Protein AF-A0A9P1DES4-F1 (afdb_monomer_lite)

InterPro domains:
  IPR001849 Pleckstrin homology domain [PS50003] (518-613)
  IPR004934 Tropomodulin [PTHR10901] (134-382)
  IPR011993 PH-like domain superfamily [G3DSA:2.30.29.30] (517-612)
  IPR032675 Leucine-rich repeat domain superfamily [G3DSA:3.80.10.10] (205-390)

Secondary structure (DSSP, 8-state):
-HHHHHHHHHTTT-TTTHHHHHHHHHHHHHHHHHHHHHHHHHTSS-THHHIIIIISSSHHHHHHHHHHHH----TTTTT-HHHHHHHHHHHHHHHHHHHTTTHHHHHHHHHHHHHHHHHHHHTT-HHHHHHHHHHHHHHTTS-----GGGS-HHHHHHHHHHTTSS-HHHHHHHHT--STTGGGGGHHHHHHHTTT-HHHHHHHHHHHHHTT-TT-SEEE-TT-PPPPTTT-TTTHHHHHHHHHH-SS--EEE-TTS---HHHHHHHHHHHHH--S--EEE-TT----HHHHHHHHHHHTT-SS--EEE-TTS---HHHHHHHHHHHHH-SS--EEE-----HHHHHHHHHHHHHHHHHHHHHHHHHHHHHHHHHHHT--------------------PPPPP-------------------------------GGGTHHHHHHHHHHHHHHHHHHHHHHHHHHHHHHHHHHHHHTTTTSSSS-----------------------------PPPPPPP-EEEEEEEEP--TT-S--EEEEEEEEETTEEEEESSGGGPPPGGGTTSSS-TT-SEEEETTTS-EEEEE-SS-TT-EEEEETTSS--TTTEEE-

Structure (mmCIF, N/CA/C/O backbone):
data_AF-A0A9P1DES4-F1
#
_entry.id   AF-A0A9P1DES4-F1
#
loop_
_atom_site.group_PDB
_atom_site.id
_atom_site.type_symbol
_atom_site.label_atom_id
_atom_site.label_alt_id
_atom_site.label_comp_id
_atom_site.label_asym_id
_atom_site.label_entity_id
_atom_site.label_seq_id
_atom_site.pdbx_PDB_ins_code
_atom_site.Cartn_x
_atom_site.Cartn_y
_atom_site.Cartn_z
_atom_site.occupancy
_atom_site.B_iso_or_equiv
_atom_site.auth_seq_id
_atom_site.auth_comp_id
_atom_site.auth_asym_id
_atom_site.auth_atom_id
_atom_site.pdbx_PDB_model_num
ATOM 1 N N . MET A 1 1 ? 17.178 11.548 3.550 1.00 77.81 1 MET A N 1
ATOM 2 C CA . MET A 1 1 ? 17.054 12.755 2.708 1.00 77.81 1 MET A CA 1
ATOM 3 C C . MET A 1 1 ? 15.635 12.898 2.168 1.00 77.81 1 MET A C 1
ATOM 5 O O . MET A 1 1 ? 14.928 13.733 2.701 1.00 77.81 1 MET A O 1
ATOM 9 N N . GLU A 1 2 ? 15.152 12.057 1.242 1.00 78.62 2 GLU A N 1
ATOM 10 C CA . GLU A 1 2 ? 13.824 12.241 0.598 1.00 78.62 2 GLU A CA 1
ATOM 11 C C . GLU A 1 2 ? 12.630 12.475 1.551 1.00 78.62 2 GLU A C 1
ATOM 13 O O . GLU A 1 2 ? 11.807 13.353 1.312 1.00 78.62 2 GLU A O 1
ATOM 18 N N . SER A 1 3 ? 12.548 11.735 2.663 1.00 73.62 3 SER A N 1
ATOM 19 C CA . SER A 1 3 ? 11.483 11.916 3.667 1.00 73.62 3 SER A CA 1
ATOM 20 C C . SER A 1 3 ? 11.569 13.263 4.408 1.00 73.62 3 SER A C 1
ATOM 22 O O . SER A 1 3 ? 10.544 13.857 4.740 1.00 73.62 3 SER A O 1
ATOM 24 N N . THR A 1 4 ? 12.775 13.794 4.639 1.00 79.62 4 THR A N 1
ATOM 25 C CA . THR A 1 4 ? 12.962 15.106 5.276 1.00 79.62 4 THR A CA 1
ATOM 26 C C . THR A 1 4 ? 12.835 16.262 4.283 1.00 79.62 4 THR A C 1
ATOM 28 O O . THR A 1 4 ? 12.219 17.264 4.632 1.00 79.62 4 THR A O 1
ATOM 31 N N . SER A 1 5 ? 13.257 16.108 3.024 1.00 81.19 5 SER A N 1
ATOM 32 C CA . SER A 1 5 ? 12.959 17.094 1.973 1.00 81.19 5 SER A CA 1
ATOM 33 C C . SER A 1 5 ? 11.460 17.195 1.676 1.00 81.19 5 SER A C 1
ATOM 35 O O . SER A 1 5 ? 10.941 18.296 1.529 1.00 81.19 5 SER A O 1
ATOM 37 N N . ALA A 1 6 ? 10.726 16.075 1.671 1.00 75.44 6 ALA A N 1
ATOM 38 C CA . ALA A 1 6 ? 9.272 16.093 1.500 1.00 75.44 6 ALA A CA 1
ATOM 39 C C . ALA A 1 6 ? 8.555 16.889 2.612 1.00 75.44 6 ALA A C 1
ATOM 41 O O . ALA A 1 6 ? 7.566 17.564 2.334 1.00 75.44 6 ALA A O 1
ATOM 42 N N . LYS A 1 7 ? 9.073 16.882 3.854 1.00 70.25 7 LYS A N 1
ATOM 43 C CA . LYS A 1 7 ? 8.573 17.753 4.936 1.00 70.25 7 LYS A CA 1
ATOM 44 C C . LYS A 1 7 ? 8.855 19.236 4.674 1.00 70.25 7 LYS A C 1
ATOM 46 O O . LYS A 1 7 ? 7.993 20.054 4.975 1.00 70.25 7 LYS A O 1
ATOM 51 N N . VAL A 1 8 ? 10.041 19.588 4.162 1.00 79.94 8 VAL A N 1
ATOM 52 C CA . VAL A 1 8 ? 10.388 20.981 3.812 1.00 79.94 8 VAL A CA 1
ATOM 53 C C . VAL A 1 8 ? 9.395 21.511 2.783 1.00 79.94 8 VAL A C 1
ATOM 55 O O . VAL A 1 8 ? 8.750 22.526 3.023 1.00 79.94 8 VAL A O 1
ATOM 58 N N . GLU A 1 9 ? 9.205 20.770 1.689 1.00 77.12 9 GLU A N 1
ATOM 59 C CA . GLU A 1 9 ? 8.258 21.106 0.621 1.00 77.12 9 GLU A CA 1
ATOM 60 C C . GLU A 1 9 ? 6.820 21.252 1.152 1.00 77.12 9 GLU A C 1
ATOM 62 O O . GLU A 1 9 ? 6.215 22.310 0.980 1.00 77.12 9 GLU A O 1
ATOM 67 N N . LEU A 1 10 ? 6.316 20.252 1.891 1.00 69.75 10 LEU A N 1
ATOM 68 C CA . LEU A 1 10 ? 4.976 20.248 2.500 1.00 69.75 10 LEU A CA 1
ATOM 69 C C . LEU A 1 10 ? 4.718 21.445 3.434 1.00 69.75 10 LEU A C 1
ATOM 71 O O . LEU A 1 10 ? 3.572 21.855 3.618 1.00 69.75 10 LEU A O 1
ATOM 75 N N . TYR A 1 11 ? 5.764 21.996 4.053 1.00 76.62 11 TYR A N 1
ATOM 76 C CA . TYR A 1 11 ? 5.644 23.096 5.006 1.00 76.62 11 TYR A CA 1
ATOM 77 C C . TYR A 1 11 ? 6.114 24.453 4.474 1.00 76.62 11 TYR A C 1
ATOM 79 O O . TYR A 1 11 ? 6.106 25.402 5.256 1.00 76.62 11 TYR A O 1
ATOM 87 N N . LYS A 1 12 ? 6.423 24.612 3.176 1.00 77.56 12 LYS A N 1
ATOM 88 C CA . LYS A 1 12 ? 6.873 25.892 2.578 1.00 77.56 12 LYS A CA 1
ATOM 89 C C . LYS A 1 12 ? 5.989 27.105 2.891 1.00 77.56 12 LYS A C 1
ATOM 91 O O . LYS A 1 12 ? 6.494 28.212 3.043 1.00 77.56 12 LYS A O 1
ATOM 96 N N . THR A 1 13 ? 4.679 26.914 3.037 1.00 69.38 13 THR A N 1
ATOM 97 C CA . THR A 1 13 ? 3.720 27.978 3.396 1.00 69.38 13 THR A CA 1
ATOM 98 C C . THR A 1 13 ? 3.600 28.219 4.911 1.00 69.38 13 THR A C 1
ATOM 100 O O . THR A 1 13 ? 3.024 29.217 5.347 1.00 69.38 13 THR A O 1
ATOM 103 N N . SER A 1 14 ? 4.144 27.329 5.748 1.00 63.41 14 SER A N 1
ATOM 104 C CA . SER A 1 14 ? 3.943 27.307 7.198 1.00 63.41 14 SER A CA 1
ATOM 105 C C . SER A 1 14 ? 5.116 27.922 7.963 1.00 63.41 14 SER A C 1
ATOM 107 O O . SER A 1 14 ? 6.065 27.236 8.343 1.00 63.41 14 SER A O 1
ATOM 109 N N . LYS A 1 15 ? 4.989 29.210 8.307 1.00 73.38 15 LYS A N 1
ATOM 110 C CA . LYS A 1 15 ? 5.990 29.992 9.069 1.00 73.38 15 LYS A CA 1
ATOM 111 C C . LYS A 1 15 ? 6.432 29.379 10.412 1.00 73.38 15 LYS A C 1
ATOM 113 O O . LYS A 1 15 ? 7.456 29.787 10.944 1.00 73.38 15 LYS A O 1
ATOM 118 N N . VAL A 1 16 ? 5.673 28.426 10.965 1.00 70.31 16 VAL A N 1
ATOM 119 C CA . VAL A 1 16 ? 5.983 27.737 12.234 1.00 70.31 16 VAL A CA 1
ATOM 120 C C . VAL A 1 16 ? 6.600 26.350 12.011 1.00 70.31 16 VAL A C 1
ATOM 122 O O . VAL A 1 16 ? 7.455 25.936 12.787 1.00 70.31 16 VAL A O 1
ATOM 125 N N . LYS A 1 17 ? 6.189 25.617 10.964 1.00 64.94 17 LYS A N 1
ATOM 126 C CA . LYS A 1 17 ? 6.656 24.239 10.717 1.00 64.94 17 LYS A CA 1
ATOM 127 C C . LYS A 1 17 ? 7.862 24.163 9.779 1.00 64.94 17 LYS A C 1
ATOM 129 O O . LYS A 1 17 ? 8.667 23.246 9.931 1.00 64.94 17 LYS A O 1
ATOM 134 N N . LEU A 1 18 ? 8.017 25.126 8.865 1.00 80.25 18 LEU A N 1
ATOM 135 C CA . LEU A 1 18 ? 9.136 25.168 7.922 1.00 80.25 18 LEU A CA 1
ATOM 136 C C . LEU A 1 18 ? 10.510 25.167 8.618 1.00 80.25 18 LEU A C 1
ATOM 138 O O . LEU A 1 18 ? 11.308 24.302 8.271 1.00 80.25 18 LEU A O 1
ATOM 142 N N . PRO A 1 19 ? 10.795 26.007 9.640 1.00 86.19 19 PRO A N 1
ATOM 143 C CA . PRO A 1 19 ? 12.132 26.048 10.240 1.00 86.19 19 PRO A CA 1
ATOM 144 C C . PRO A 1 19 ? 12.541 24.713 10.877 1.00 86.19 19 PRO A C 1
ATOM 146 O O . PRO A 1 19 ? 13.692 24.303 10.774 1.00 86.19 19 PRO A O 1
ATOM 149 N N . MET A 1 20 ? 11.588 23.999 11.486 1.00 79.94 20 MET A N 1
ATOM 150 C CA . MET A 1 20 ? 11.832 22.679 12.075 1.00 79.94 20 MET A CA 1
ATOM 151 C C . MET A 1 20 ? 12.101 21.616 10.998 1.00 79.94 20 MET A C 1
ATOM 153 O O . MET A 1 20 ? 12.991 20.787 11.158 1.00 79.94 20 MET A O 1
ATOM 157 N N . ALA A 1 21 ? 11.359 21.651 9.887 1.00 74.44 21 ALA A N 1
ATOM 158 C CA . ALA A 1 21 ? 11.554 20.729 8.770 1.00 74.44 21 ALA A CA 1
ATOM 159 C C . ALA A 1 21 ? 12.869 20.982 8.015 1.00 74.44 21 ALA A C 1
ATOM 161 O O . ALA A 1 21 ? 13.532 20.029 7.607 1.00 74.44 21 ALA A O 1
ATOM 162 N N . GLU A 1 22 ? 13.270 22.247 7.868 1.00 91.38 22 GLU A N 1
ATOM 163 C CA . GLU A 1 22 ? 14.563 22.622 7.292 1.00 91.38 22 GLU A CA 1
ATOM 164 C C . GLU A 1 22 ? 15.720 22.176 8.192 1.00 91.38 22 GLU A C 1
ATOM 166 O O . GLU A 1 22 ? 16.681 21.610 7.683 1.00 91.38 22 GLU A O 1
ATOM 171 N N . LEU A 1 23 ? 15.610 22.315 9.519 1.00 90.62 23 LEU A N 1
ATOM 172 C CA . LEU A 1 23 ? 16.608 21.788 10.460 1.00 90.62 23 LEU A CA 1
ATOM 173 C C . LEU A 1 23 ? 16.706 20.250 10.429 1.00 90.62 23 LEU A C 1
ATOM 175 O O . LEU A 1 23 ? 17.817 19.721 10.377 1.00 90.62 23 LEU A O 1
ATOM 179 N N . ASP A 1 24 ? 15.572 19.537 10.394 1.00 84.88 24 ASP A N 1
ATOM 180 C CA . ASP A 1 24 ? 15.506 18.078 10.181 1.00 84.88 24 ASP A CA 1
ATOM 181 C C . ASP A 1 24 ? 16.240 17.675 8.882 1.00 84.88 24 ASP A C 1
ATOM 183 O O . ASP A 1 24 ? 17.034 16.729 8.859 1.00 84.88 24 ASP A O 1
ATOM 187 N N . TYR A 1 25 ? 15.986 18.395 7.784 1.00 91.44 25 TYR A N 1
ATOM 188 C CA . TYR A 1 25 ? 16.598 18.136 6.480 1.00 91.44 25 TYR A CA 1
ATOM 189 C C . TYR A 1 25 ? 18.098 18.441 6.462 1.00 91.44 25 TYR A C 1
ATOM 191 O O . TYR A 1 25 ? 18.877 17.580 6.059 1.00 91.44 25 TYR A O 1
ATOM 199 N N . LEU A 1 26 ? 18.516 19.605 6.961 1.00 94.38 26 LEU A N 1
ATOM 200 C CA . LEU A 1 26 ? 19.917 20.025 7.032 1.00 94.38 26 LEU A CA 1
ATOM 201 C C . LEU A 1 26 ? 20.754 19.091 7.913 1.00 94.38 26 LEU A C 1
ATOM 203 O O . LEU A 1 26 ? 21.877 18.757 7.543 1.00 94.38 26 LEU A O 1
ATOM 207 N N . LYS A 1 27 ? 20.193 18.581 9.018 1.00 92.88 27 LYS A N 1
ATOM 208 C CA . LYS A 1 27 ? 20.823 17.498 9.785 1.00 92.88 27 LYS A CA 1
ATOM 209 C C . LYS A 1 27 ? 20.939 16.211 8.959 1.00 92.88 27 LYS A C 1
ATOM 211 O O . LYS A 1 27 ? 21.972 15.557 8.983 1.00 92.88 27 LYS A O 1
ATOM 216 N N . THR A 1 28 ? 19.923 15.873 8.165 1.00 89.69 28 THR A N 1
ATOM 217 C CA . THR A 1 28 ? 19.998 14.699 7.278 1.00 89.69 28 THR A CA 1
ATOM 218 C C . THR A 1 28 ? 21.065 14.855 6.178 1.00 89.69 28 THR A C 1
ATOM 220 O O . THR A 1 28 ? 21.619 13.853 5.729 1.00 89.69 28 THR A O 1
ATOM 223 N N . LEU A 1 29 ? 21.353 16.084 5.725 1.00 93.06 29 LEU A N 1
ATOM 224 C CA . LEU A 1 29 ? 22.476 16.369 4.819 1.00 93.06 29 LEU A CA 1
ATOM 225 C C . LEU A 1 29 ? 23.827 16.216 5.518 1.00 93.06 29 LEU A C 1
ATOM 227 O O . LEU A 1 29 ? 24.784 15.762 4.900 1.00 93.06 29 LEU A O 1
ATOM 231 N N . GLU A 1 30 ? 23.891 16.576 6.797 1.00 94.00 30 GLU A N 1
ATOM 232 C CA . GLU A 1 30 ? 25.068 16.434 7.649 1.00 94.00 30 GLU A CA 1
ATOM 233 C C . GLU A 1 30 ? 25.431 14.958 7.868 1.00 94.00 30 GLU A C 1
ATOM 235 O O . GLU A 1 30 ? 26.541 14.547 7.532 1.00 94.00 30 GLU A O 1
ATOM 240 N N . ASP A 1 31 ? 24.456 14.138 8.275 1.00 92.25 31 ASP A N 1
ATOM 241 C CA . ASP A 1 31 ? 24.609 12.682 8.407 1.00 92.25 31 ASP A CA 1
ATOM 242 C C . ASP A 1 31 ? 25.075 12.036 7.076 1.00 92.25 31 ASP A C 1
ATOM 244 O O . ASP A 1 31 ? 25.918 11.134 7.059 1.00 92.25 31 ASP A O 1
ATOM 248 N N . ALA A 1 32 ? 24.553 12.513 5.936 1.00 91.75 32 ALA A N 1
ATOM 249 C CA . ALA A 1 32 ? 24.926 12.029 4.604 1.00 91.75 32 ALA A CA 1
ATOM 250 C C . ALA A 1 32 ? 26.331 12.483 4.170 1.00 91.75 32 ALA A C 1
ATOM 252 O O . ALA A 1 32 ? 27.099 11.668 3.651 1.00 91.75 32 ALA A O 1
ATOM 253 N N . ARG A 1 33 ? 26.688 13.754 4.405 1.00 94.75 33 ARG A N 1
ATOM 254 C CA . ARG A 1 33 ? 28.032 14.312 4.172 1.00 94.75 33 ARG A CA 1
ATOM 255 C C . ARG A 1 33 ? 29.069 13.500 4.934 1.00 94.75 33 ARG A C 1
ATOM 257 O O . ARG A 1 33 ? 30.070 13.094 4.346 1.00 94.75 33 ARG A O 1
ATOM 264 N N . ASP A 1 34 ? 28.826 13.245 6.214 1.00 93.06 34 ASP A N 1
ATOM 265 C CA . ASP A 1 34 ? 29.792 12.581 7.086 1.00 93.06 34 ASP A CA 1
ATOM 266 C C . ASP A 1 34 ? 29.949 11.104 6.722 1.00 93.06 34 ASP A C 1
ATOM 268 O O . ASP A 1 34 ? 31.074 10.607 6.691 1.00 93.06 34 ASP A O 1
ATOM 272 N N . PHE A 1 35 ? 28.872 10.424 6.310 1.00 91.31 35 PHE A N 1
ATOM 273 C CA . PHE A 1 35 ? 28.976 9.090 5.714 1.00 91.31 35 PHE A CA 1
ATOM 274 C C . PHE A 1 35 ? 29.807 9.092 4.419 1.00 91.31 35 PHE A C 1
ATOM 276 O O . PHE A 1 35 ? 30.733 8.292 4.287 1.00 91.31 35 PHE A O 1
ATOM 283 N N . MET A 1 36 ? 29.529 10.002 3.478 1.00 92.19 36 MET A N 1
ATOM 284 C CA . MET A 1 36 ? 30.273 10.106 2.212 1.00 92.19 36 MET A CA 1
ATOM 285 C C . MET A 1 36 ? 31.755 10.439 2.440 1.00 92.19 36 MET A C 1
ATOM 287 O O . MET A 1 36 ? 32.631 9.818 1.841 1.00 92.19 36 MET A O 1
ATOM 291 N N . THR A 1 37 ? 32.046 11.351 3.368 1.00 90.69 37 THR A N 1
ATOM 292 C CA . THR A 1 37 ? 33.409 11.776 3.722 1.00 90.69 37 THR A CA 1
ATOM 293 C C . THR A 1 37 ? 34.169 10.667 4.446 1.00 90.69 37 THR A C 1
ATOM 295 O O . THR A 1 37 ? 35.328 10.397 4.126 1.00 90.69 37 THR A O 1
ATOM 298 N N . MET A 1 38 ? 33.513 9.958 5.371 1.00 89.12 38 MET A N 1
ATOM 299 C CA . MET A 1 38 ? 34.060 8.765 6.016 1.00 89.12 38 MET A CA 1
ATOM 300 C C . MET A 1 38 ? 34.377 7.673 4.987 1.00 89.12 38 MET A C 1
ATOM 302 O O . MET A 1 38 ? 35.417 7.028 5.100 1.00 89.12 38 MET A O 1
ATOM 306 N N . MET A 1 39 ? 33.514 7.463 3.987 1.00 84.38 39 MET A N 1
ATOM 307 C CA . MET A 1 39 ? 33.796 6.511 2.912 1.00 84.38 39 MET A CA 1
ATOM 308 C C . MET A 1 39 ? 35.034 6.943 2.121 1.00 84.38 39 MET A C 1
ATOM 310 O O . MET A 1 39 ? 36.015 6.210 2.128 1.00 84.38 39 MET A O 1
ATOM 314 N N . VAL A 1 40 ? 35.048 8.151 1.543 1.00 83.50 40 VAL A N 1
ATOM 315 C CA . VAL A 1 40 ? 36.184 8.677 0.755 1.00 83.50 40 VAL A CA 1
ATOM 316 C C . VAL A 1 40 ? 37.515 8.596 1.517 1.00 83.50 40 VAL A C 1
ATOM 318 O O . VAL A 1 40 ? 38.531 8.212 0.938 1.00 83.50 40 VAL A O 1
ATOM 321 N N . THR A 1 41 ? 37.520 8.918 2.814 1.00 81.81 41 THR A N 1
ATOM 322 C CA . THR A 1 41 ? 38.734 8.879 3.650 1.00 81.81 41 THR A CA 1
ATOM 323 C C . THR A 1 41 ? 39.185 7.463 4.016 1.00 81.81 41 THR A C 1
ATOM 325 O O . THR A 1 41 ? 40.389 7.221 4.051 1.00 81.81 41 THR A O 1
ATOM 328 N N . LYS A 1 42 ? 38.264 6.514 4.243 1.00 77.81 42 LYS A N 1
ATOM 329 C CA . LYS A 1 42 ? 38.594 5.103 4.539 1.00 77.81 42 LYS A CA 1
ATOM 330 C C . LYS A 1 42 ? 38.884 4.256 3.296 1.00 77.81 42 LYS A C 1
ATOM 332 O O . LYS A 1 42 ? 39.530 3.223 3.416 1.00 77.81 42 LYS A O 1
ATOM 337 N N . THR A 1 43 ? 38.422 4.668 2.115 1.00 66.88 43 THR A N 1
ATOM 338 C CA . THR A 1 43 ? 38.614 3.946 0.841 1.00 66.88 43 THR A CA 1
ATOM 339 C C . THR A 1 43 ? 39.633 4.614 -0.082 1.00 66.88 43 THR A C 1
ATOM 341 O O . THR A 1 43 ? 39.639 4.352 -1.285 1.00 66.88 43 THR A O 1
ATOM 344 N N . SER A 1 44 ? 40.486 5.485 0.458 1.00 62.97 44 SER A N 1
ATOM 345 C CA . SER A 1 44 ? 41.573 6.159 -0.265 1.00 62.97 44 SER A CA 1
ATOM 346 C C . SER A 1 44 ? 42.516 5.163 -0.956 1.00 62.97 44 SER A C 1
ATOM 348 O O . SER A 1 44 ? 42.874 5.356 -2.118 1.00 62.97 44 SER A O 1
ATOM 350 N N . GLU A 1 45 ? 42.843 4.067 -0.267 1.00 59.56 45 GLU A N 1
ATOM 351 C CA . GLU A 1 45 ? 43.686 2.966 -0.755 1.00 59.56 45 GLU A CA 1
ATOM 352 C C . GLU A 1 45 ? 42.896 1.891 -1.524 1.00 59.56 45 GLU A C 1
ATOM 354 O O . GLU A 1 45 ? 43.446 1.224 -2.398 1.00 59.56 45 GLU A O 1
ATOM 359 N N . ASN A 1 46 ? 41.594 1.732 -1.249 1.00 67.06 46 ASN A N 1
ATOM 360 C CA . ASN A 1 46 ? 40.746 0.709 -1.868 1.00 67.06 46 ASN A CA 1
ATOM 361 C C . ASN A 1 46 ? 39.422 1.287 -2.392 1.00 67.06 46 ASN A C 1
ATOM 363 O O . ASN A 1 46 ? 38.359 1.135 -1.784 1.00 67.06 46 ASN A O 1
ATOM 367 N N . ARG A 1 47 ? 39.486 1.910 -3.575 1.00 70.50 47 ARG A N 1
ATOM 368 C CA . ARG A 1 47 ? 38.336 2.538 -4.252 1.00 70.50 47 ARG A CA 1
ATOM 369 C C . ARG A 1 47 ? 37.189 1.565 -4.583 1.00 70.50 47 ARG A C 1
ATOM 371 O O . ARG A 1 47 ? 36.078 2.027 -4.838 1.00 70.50 47 ARG A O 1
ATOM 378 N N . GLN A 1 48 ? 37.411 0.245 -4.552 1.00 71.88 48 GLN A N 1
ATOM 379 C CA . GLN A 1 48 ? 36.380 -0.745 -4.889 1.00 71.88 48 GLN A CA 1
ATOM 380 C C . GLN A 1 48 ? 35.163 -0.647 -3.960 1.00 71.88 48 GLN A C 1
ATOM 382 O O . GLN A 1 48 ? 34.040 -0.616 -4.448 1.00 71.88 48 GLN A O 1
ATOM 387 N N . GLN A 1 49 ? 35.363 -0.474 -2.649 1.00 75.62 49 GLN A N 1
ATOM 388 C CA . GLN A 1 49 ? 34.250 -0.342 -1.694 1.00 75.62 49 GLN A CA 1
ATOM 389 C C . GLN A 1 49 ? 33.363 0.885 -1.976 1.00 75.62 49 GLN A C 1
ATOM 391 O O . GLN A 1 49 ? 32.159 0.869 -1.720 1.00 75.62 49 GLN A O 1
ATOM 396 N N . LEU A 1 50 ? 33.942 1.953 -2.534 1.00 78.12 50 LEU A N 1
ATOM 397 C CA . LEU A 1 50 ? 33.210 3.155 -2.930 1.00 78.12 50 LEU A CA 1
ATOM 398 C C . LEU A 1 50 ? 32.386 2.898 -4.206 1.00 78.12 50 LEU A C 1
ATOM 400 O O . LEU A 1 50 ? 31.238 3.335 -4.288 1.00 78.12 50 LEU A O 1
ATOM 404 N N . ALA A 1 51 ? 32.901 2.099 -5.147 1.00 74.00 51 ALA A N 1
ATOM 405 C CA . ALA A 1 51 ? 32.138 1.611 -6.298 1.00 74.00 51 ALA A CA 1
ATOM 406 C C . ALA A 1 51 ? 31.052 0.578 -5.919 1.00 74.00 51 ALA A C 1
ATOM 408 O O . ALA A 1 51 ? 29.955 0.621 -6.476 1.00 74.00 51 ALA A O 1
ATOM 409 N N . ASP A 1 52 ? 31.290 -0.283 -4.928 1.00 78.31 52 ASP A N 1
ATOM 410 C CA . ASP A 1 52 ? 30.298 -1.247 -4.427 1.00 78.31 52 ASP A CA 1
ATOM 411 C C . ASP A 1 52 ? 29.110 -0.542 -3.740 1.00 78.31 52 ASP A C 1
ATOM 413 O O . ASP A 1 52 ? 27.964 -0.996 -3.820 1.00 78.31 52 ASP A O 1
ATOM 417 N N . ILE A 1 53 ? 29.360 0.596 -3.076 1.00 78.81 53 ILE A N 1
ATOM 418 C CA . ILE A 1 53 ? 28.320 1.379 -2.392 1.00 78.81 53 ILE A CA 1
ATOM 419 C C . ILE A 1 53 ? 27.650 2.407 -3.316 1.00 78.81 53 ILE A C 1
ATOM 421 O O . ILE A 1 53 ? 26.429 2.556 -3.226 1.00 78.81 53 ILE A O 1
ATOM 425 N N . PHE A 1 54 ? 28.385 3.093 -4.197 1.00 82.19 54 PHE A N 1
ATOM 426 C CA . PHE A 1 54 ? 27.857 4.200 -5.014 1.00 82.19 54 PHE A CA 1
ATOM 427 C C . PHE A 1 54 ? 27.952 3.999 -6.534 1.00 82.19 54 PHE A C 1
ATOM 429 O O . PHE A 1 54 ? 27.258 4.701 -7.263 1.00 82.19 54 PHE A O 1
ATOM 436 N N . GLY A 1 55 ? 28.784 3.080 -7.026 1.00 66.94 55 GLY A N 1
ATOM 437 C CA . GLY A 1 55 ? 29.132 2.962 -8.448 1.00 66.94 55 GLY A CA 1
ATOM 438 C C . GLY A 1 55 ? 28.324 1.954 -9.269 1.00 66.94 55 GLY A C 1
ATOM 439 O O . GLY A 1 55 ? 28.137 2.184 -10.458 1.00 66.94 55 GLY A O 1
ATOM 440 N N . GLY A 1 56 ? 27.821 0.870 -8.667 1.00 76.44 56 GLY A N 1
ATOM 441 C CA . GLY A 1 56 ? 27.255 -0.277 -9.405 1.00 76.44 56 GLY A CA 1
ATOM 442 C C . GLY A 1 56 ? 26.172 0.054 -10.449 1.00 76.44 56 GLY A C 1
ATOM 443 O O . GLY A 1 56 ? 26.209 -0.468 -11.561 1.00 76.44 56 GLY A O 1
ATOM 444 N N . ASP A 1 57 ? 25.235 0.942 -10.111 1.00 77.50 57 ASP A N 1
ATOM 445 C CA . ASP A 1 57 ? 24.230 1.513 -11.024 1.00 77.50 57 ASP A CA 1
ATOM 446 C C . ASP A 1 57 ? 24.216 3.055 -11.003 1.00 77.50 57 ASP A C 1
ATOM 448 O O . ASP A 1 57 ? 23.309 3.675 -11.557 1.00 77.50 57 ASP A O 1
ATOM 452 N N . CYS A 1 58 ? 25.182 3.665 -10.303 1.00 85.88 58 CYS A N 1
ATOM 453 C CA . CYS A 1 58 ? 25.269 5.085 -9.938 1.00 85.88 58 CYS A CA 1
ATOM 454 C C . CYS A 1 58 ? 24.003 5.728 -9.326 1.00 85.88 58 CYS A C 1
ATOM 456 O O . CYS A 1 58 ? 23.987 6.931 -9.058 1.00 85.88 58 CYS A O 1
ATOM 458 N N . SER A 1 59 ? 22.945 4.962 -9.052 1.00 85.38 59 SER A N 1
ATOM 459 C CA . SER A 1 59 ? 21.614 5.507 -8.774 1.00 85.38 59 SER A CA 1
ATOM 460 C C . SER A 1 59 ? 21.520 6.083 -7.364 1.00 85.38 59 SER A C 1
ATOM 462 O O . SER A 1 59 ? 20.842 7.079 -7.145 1.00 85.38 59 SER A O 1
ATOM 464 N N . ARG A 1 60 ? 22.282 5.549 -6.399 1.00 87.38 60 ARG A N 1
ATOM 465 C CA . ARG A 1 60 ? 22.355 6.107 -5.034 1.00 87.38 60 ARG A CA 1
ATOM 466 C C . ARG A 1 60 ? 22.942 7.519 -4.994 1.00 87.38 60 ARG A C 1
ATOM 468 O O . ARG A 1 60 ? 22.350 8.387 -4.359 1.00 87.38 60 ARG A O 1
ATOM 475 N N . ILE A 1 61 ? 24.076 7.753 -5.660 1.00 92.12 61 ILE A N 1
ATOM 476 C CA . ILE A 1 61 ? 24.710 9.081 -5.685 1.00 92.12 61 ILE A CA 1
ATOM 477 C C . ILE A 1 61 ? 23.878 10.064 -6.520 1.00 92.12 61 ILE A C 1
ATOM 479 O O . ILE A 1 61 ? 23.579 11.157 -6.048 1.00 92.12 61 ILE A O 1
ATOM 483 N N . ALA A 1 62 ? 23.367 9.627 -7.676 1.00 90.19 62 ALA A N 1
ATOM 484 C CA . ALA A 1 62 ? 22.445 10.404 -8.502 1.00 90.19 62 ALA A CA 1
ATOM 485 C C . ALA A 1 62 ? 21.177 10.843 -7.741 1.00 90.19 62 ALA A C 1
ATOM 487 O O . ALA A 1 62 ? 20.735 11.984 -7.877 1.00 90.19 62 ALA A O 1
ATOM 488 N N . ARG A 1 63 ? 20.613 9.971 -6.897 1.00 88.75 63 ARG A N 1
ATOM 489 C CA . ARG A 1 63 ? 19.440 10.252 -6.052 1.00 88.75 63 ARG A CA 1
ATOM 490 C C . ARG A 1 63 ? 19.745 11.243 -4.928 1.00 88.75 63 ARG A C 1
ATOM 492 O O . ARG A 1 63 ? 18.948 12.143 -4.684 1.00 88.75 63 ARG A O 1
ATOM 499 N N . ILE A 1 64 ? 20.907 11.123 -4.278 1.00 91.25 64 ILE A N 1
ATOM 500 C CA . ILE A 1 64 ? 21.394 12.100 -3.285 1.00 91.25 64 ILE A CA 1
ATOM 501 C C . ILE A 1 64 ? 21.569 13.477 -3.943 1.00 91.25 64 ILE A C 1
ATOM 503 O O . ILE A 1 64 ? 21.024 14.461 -3.443 1.00 91.25 64 ILE A O 1
ATOM 507 N N . ARG A 1 65 ? 22.250 13.531 -5.096 1.00 92.69 65 ARG A N 1
ATOM 508 C CA . ARG A 1 65 ? 22.484 14.760 -5.865 1.00 92.69 65 ARG A CA 1
ATOM 509 C C . ARG A 1 65 ? 21.179 15.412 -6.326 1.00 92.69 65 ARG A C 1
ATOM 511 O O . ARG A 1 65 ? 20.983 16.601 -6.113 1.00 92.69 65 ARG A O 1
ATOM 518 N N . THR A 1 66 ? 20.243 14.621 -6.852 1.00 90.38 66 THR A N 1
ATOM 519 C CA . THR A 1 66 ? 18.919 15.107 -7.275 1.00 90.38 66 THR A CA 1
ATOM 520 C C . THR A 1 66 ? 18.145 15.749 -6.118 1.00 90.38 66 THR A C 1
ATOM 522 O O . THR A 1 66 ? 17.512 16.782 -6.310 1.00 90.38 66 THR A O 1
ATOM 525 N N . VAL A 1 67 ? 18.218 15.190 -4.904 1.00 89.50 67 VAL A N 1
ATOM 526 C CA . VAL A 1 67 ? 17.574 15.793 -3.723 1.00 89.50 67 VAL A CA 1
ATOM 527 C C . VAL A 1 67 ? 18.285 17.077 -3.273 1.00 89.50 67 VAL A C 1
ATOM 529 O O . VAL A 1 67 ? 17.611 18.005 -2.839 1.00 89.50 67 VAL A O 1
ATOM 532 N N . LEU A 1 68 ? 19.614 17.169 -3.396 1.00 91.12 68 LEU A N 1
ATOM 533 C CA . LEU A 1 68 ? 20.351 18.410 -3.119 1.00 91.12 68 LEU A CA 1
ATOM 534 C C . LEU A 1 68 ? 19.990 19.532 -4.104 1.00 91.12 68 LEU A C 1
ATOM 536 O O . LEU A 1 68 ? 19.726 20.649 -3.666 1.00 91.12 68 LEU A O 1
ATOM 540 N N . ASP A 1 69 ? 19.946 19.236 -5.406 1.00 89.44 69 ASP A N 1
ATOM 541 C CA . ASP A 1 69 ? 19.734 20.243 -6.457 1.00 89.44 69 ASP A CA 1
ATOM 542 C C . ASP A 1 69 ? 18.269 20.739 -6.551 1.00 89.44 69 ASP A C 1
ATOM 544 O O . ASP A 1 69 ? 18.029 21.853 -7.012 1.00 89.44 69 ASP A O 1
ATOM 548 N N . GLU A 1 70 ? 17.276 19.935 -6.142 1.00 87.06 70 GLU A N 1
ATOM 549 C CA . GLU A 1 70 ? 15.839 20.244 -6.311 1.00 87.06 70 GLU A CA 1
ATOM 550 C C . GLU A 1 70 ? 15.150 20.839 -5.061 1.00 87.06 70 GLU A C 1
ATOM 552 O O . GLU A 1 70 ? 14.006 21.300 -5.149 1.00 87.06 70 GLU A O 1
ATOM 557 N N . VAL A 1 71 ? 15.793 20.821 -3.886 1.00 87.19 71 VAL A N 1
ATOM 558 C CA . VAL A 1 71 ? 15.180 21.274 -2.620 1.00 87.19 71 VAL A CA 1
ATOM 559 C C . VAL A 1 71 ? 15.491 22.741 -2.345 1.00 87.19 71 VAL A C 1
ATOM 561 O O . VAL A 1 71 ? 16.613 23.117 -2.016 1.00 87.19 71 VAL A O 1
ATOM 564 N N . VAL A 1 72 ? 14.453 23.575 -2.415 1.00 88.44 72 VAL A N 1
ATOM 565 C CA . VAL A 1 72 ? 14.559 25.024 -2.188 1.00 88.44 72 VAL A CA 1
ATOM 566 C C . VAL A 1 72 ? 14.244 25.359 -0.730 1.00 88.44 72 VAL A C 1
ATOM 568 O O . VAL A 1 72 ? 13.090 25.263 -0.307 1.00 88.44 72 VAL A O 1
ATOM 571 N N . LEU A 1 73 ? 15.275 25.776 0.010 1.00 89.62 73 LEU A N 1
ATOM 572 C CA . LEU A 1 73 ? 15.189 26.272 1.389 1.00 89.62 73 LEU A CA 1
ATOM 573 C C . LEU A 1 73 ? 14.790 27.756 1.444 1.00 89.62 73 LEU A C 1
ATOM 575 O O . LEU A 1 73 ? 15.008 28.511 0.496 1.00 89.62 73 LEU A O 1
ATOM 579 N N . SER A 1 74 ? 14.254 28.176 2.588 1.00 89.25 74 SER A N 1
ATOM 580 C CA . SER A 1 74 ? 13.929 29.566 2.917 1.00 89.25 74 SER A CA 1
ATOM 581 C C . SER A 1 74 ? 15.148 30.499 2.887 1.00 89.25 74 SER A C 1
ATOM 583 O O . SER A 1 74 ? 16.288 30.065 3.050 1.00 89.25 74 SER A O 1
ATOM 585 N N . GLU A 1 75 ? 14.909 31.811 2.765 1.00 85.81 75 GLU A N 1
ATOM 586 C CA . GLU A 1 75 ? 15.952 32.858 2.777 1.00 85.81 75 GLU A CA 1
ATOM 587 C C . GLU A 1 75 ? 16.874 32.801 4.011 1.00 85.81 75 GLU A C 1
ATOM 589 O O . GLU A 1 75 ? 18.023 33.233 3.951 1.00 85.81 75 GLU A O 1
ATOM 594 N N . MET A 1 76 ? 16.389 32.246 5.128 1.00 83.06 76 MET A N 1
ATOM 595 C CA . MET A 1 76 ? 17.161 32.069 6.361 1.00 83.06 76 MET A CA 1
ATOM 596 C C . MET A 1 76 ? 18.205 30.945 6.252 1.00 83.06 76 MET A C 1
ATOM 598 O O . MET A 1 76 ? 19.254 31.024 6.885 1.00 83.06 76 MET A O 1
ATOM 602 N N . ASN A 1 77 ? 17.922 29.907 5.458 1.00 86.81 77 ASN A N 1
ATOM 603 C CA . ASN A 1 77 ? 18.681 28.653 5.414 1.00 86.81 77 ASN A CA 1
ATOM 604 C C . ASN A 1 77 ? 19.299 28.345 4.034 1.00 86.81 77 ASN A C 1
ATOM 606 O O . ASN A 1 77 ? 20.124 27.440 3.920 1.00 86.81 77 ASN A O 1
ATOM 610 N N . CYS A 1 78 ? 18.978 29.108 2.984 1.00 84.81 78 CYS A N 1
ATOM 611 C CA . CYS A 1 78 ? 19.470 28.891 1.616 1.00 84.81 78 CYS A CA 1
ATOM 612 C C . CYS A 1 78 ? 20.993 29.079 1.432 1.00 84.81 78 CYS A C 1
ATOM 614 O O . CYS A 1 78 ? 21.513 28.840 0.343 1.00 84.81 78 CYS A O 1
ATOM 616 N N . GLN A 1 79 ? 21.718 29.516 2.470 1.00 86.94 79 GLN A N 1
ATOM 617 C CA . GLN A 1 79 ? 23.183 29.622 2.485 1.00 86.94 79 GLN A CA 1
ATOM 618 C C . GLN A 1 79 ? 23.856 28.729 3.548 1.00 86.94 79 GLN A C 1
ATOM 620 O O . GLN A 1 79 ? 25.040 28.917 3.830 1.00 86.94 79 GLN A O 1
ATOM 625 N N . ASP A 1 80 ? 23.139 27.762 4.138 1.00 93.38 80 ASP A N 1
ATOM 626 C CA . ASP A 1 80 ? 23.705 26.845 5.138 1.00 93.38 80 ASP A CA 1
ATOM 627 C C . ASP A 1 80 ? 24.873 26.021 4.554 1.00 93.38 80 ASP A C 1
ATOM 629 O O . ASP A 1 80 ? 24.779 25.403 3.487 1.00 93.38 80 ASP A O 1
ATOM 633 N N . GLN A 1 81 ? 25.997 26.002 5.276 1.00 92.62 81 GLN A N 1
ATOM 634 C CA . GLN A 1 81 ? 27.242 25.356 4.849 1.00 92.62 81 GLN A CA 1
ATOM 635 C C . GLN A 1 81 ? 27.110 23.834 4.677 1.00 92.62 81 GLN A C 1
ATOM 637 O O . GLN A 1 81 ? 27.904 23.224 3.960 1.00 92.62 81 GLN A O 1
ATOM 642 N N . ARG A 1 82 ? 26.107 23.197 5.292 1.00 94.19 82 ARG A N 1
ATOM 643 C CA . ARG A 1 82 ? 25.847 21.756 5.160 1.00 94.19 82 ARG A CA 1
ATOM 644 C C . ARG A 1 82 ? 25.326 21.391 3.779 1.00 94.19 82 ARG A C 1
ATOM 646 O O . ARG A 1 82 ? 25.656 20.317 3.294 1.00 94.19 82 ARG A O 1
ATOM 653 N N . VAL A 1 83 ? 24.613 22.296 3.101 1.00 91.44 83 VAL A N 1
ATOM 654 C CA . VAL A 1 83 ? 24.228 22.099 1.693 1.00 91.44 83 VAL A CA 1
ATOM 655 C C . VAL A 1 83 ? 25.480 22.061 0.814 1.00 91.44 83 VAL A C 1
ATOM 657 O O . VAL A 1 83 ? 25.676 21.108 0.060 1.00 91.44 83 VAL A O 1
ATOM 660 N N . ARG A 1 84 ? 26.370 23.052 0.964 1.00 92.50 84 ARG A N 1
ATOM 661 C CA . ARG A 1 84 ? 27.617 23.165 0.184 1.00 92.50 84 ARG A CA 1
ATOM 662 C C . ARG A 1 84 ? 28.551 21.983 0.424 1.00 92.50 84 ARG A C 1
ATOM 664 O O . ARG A 1 84 ? 28.887 21.277 -0.516 1.00 92.50 84 ARG A O 1
ATOM 671 N N . THR A 1 85 ? 28.868 21.692 1.682 1.00 93.62 85 THR A N 1
ATOM 672 C CA . THR A 1 85 ? 29.789 20.599 2.036 1.00 93.62 85 THR A CA 1
ATOM 673 C C . THR A 1 85 ? 29.234 19.205 1.710 1.00 93.62 85 THR A C 1
ATOM 675 O O . THR A 1 85 ? 30.002 18.307 1.374 1.00 93.62 85 THR A O 1
ATOM 678 N N . CYS A 1 86 ? 27.909 19.000 1.725 1.00 94.44 86 CYS A N 1
ATOM 679 C CA . CYS A 1 86 ? 27.295 17.764 1.219 1.00 94.44 86 CYS A CA 1
ATOM 680 C C . CYS A 1 86 ? 27.383 17.666 -0.320 1.00 94.44 86 CYS A C 1
ATOM 682 O O . CYS A 1 86 ? 27.634 16.587 -0.855 1.00 94.44 86 CYS A O 1
ATOM 684 N N . THR A 1 87 ? 27.255 18.794 -1.027 1.00 94.69 87 THR A N 1
ATOM 685 C CA . THR A 1 87 ? 27.420 18.887 -2.490 1.00 94.69 87 THR A CA 1
ATOM 686 C C . THR A 1 87 ? 28.869 18.614 -2.914 1.00 94.69 87 THR A C 1
ATOM 688 O O . THR A 1 87 ? 29.102 17.786 -3.789 1.00 94.69 87 THR A O 1
ATOM 691 N N . GLU A 1 88 ? 29.851 19.204 -2.230 1.00 93.88 88 GLU A N 1
ATOM 692 C CA . GLU A 1 88 ? 31.292 18.962 -2.431 1.00 93.88 88 GLU A CA 1
ATOM 693 C C . GLU A 1 88 ? 31.673 17.488 -2.175 1.00 93.88 88 GLU A C 1
ATOM 695 O O . GLU A 1 88 ? 32.467 16.895 -2.914 1.00 93.88 88 GLU A O 1
ATOM 700 N N . ALA A 1 89 ? 31.066 16.856 -1.162 1.00 93.56 89 ALA A N 1
ATOM 701 C CA . ALA A 1 89 ? 31.225 15.426 -0.899 1.00 93.56 89 ALA A CA 1
ATOM 702 C C . ALA A 1 89 ? 30.610 14.553 -2.013 1.00 93.56 89 ALA A C 1
ATOM 704 O O . ALA A 1 89 ? 31.202 13.535 -2.383 1.00 93.56 89 ALA A O 1
ATOM 705 N N . CYS A 1 90 ? 29.476 14.967 -2.596 1.00 94.12 90 CYS A N 1
ATOM 706 C CA . CYS A 1 90 ? 28.914 14.307 -3.776 1.00 94.12 90 CYS A CA 1
ATOM 707 C C . CYS A 1 90 ? 29.856 14.427 -4.977 1.00 94.12 90 CYS A C 1
ATOM 709 O O . CYS A 1 90 ? 30.204 13.413 -5.565 1.00 94.12 90 CYS A O 1
ATOM 711 N N . GLU A 1 91 ? 30.326 15.634 -5.298 1.00 94.19 91 GLU A N 1
ATOM 712 C CA . GLU A 1 91 ? 31.218 15.898 -6.439 1.00 94.19 91 GLU A CA 1
ATOM 713 C C . GLU A 1 91 ? 32.548 15.138 -6.324 1.00 94.19 91 GLU A C 1
ATOM 715 O O . GLU A 1 91 ? 33.087 14.654 -7.320 1.00 94.19 91 GLU A O 1
ATOM 720 N N . THR A 1 92 ? 33.042 14.946 -5.098 1.00 92.50 92 THR A N 1
ATOM 721 C CA . THR A 1 92 ? 34.212 14.103 -4.816 1.00 92.50 92 THR A CA 1
ATOM 722 C C . THR A 1 92 ? 33.952 12.629 -5.159 1.00 92.50 92 THR A C 1
ATOM 724 O O . THR A 1 92 ? 34.788 11.996 -5.805 1.00 92.50 92 THR A O 1
ATOM 727 N N . ILE A 1 93 ? 32.791 12.079 -4.781 1.00 90.19 93 ILE A N 1
ATOM 728 C CA . ILE A 1 93 ? 32.388 10.705 -5.133 1.00 90.19 93 ILE A CA 1
ATOM 729 C C . ILE A 1 93 ? 32.134 10.577 -6.637 1.00 90.19 93 ILE A C 1
ATOM 731 O O . ILE A 1 93 ? 32.645 9.653 -7.265 1.00 90.19 93 ILE A O 1
ATOM 735 N N . GLU A 1 94 ? 31.390 11.509 -7.230 1.00 92.81 94 GLU A N 1
ATOM 736 C CA . GLU A 1 94 ? 31.075 11.539 -8.659 1.00 92.81 94 GLU A CA 1
ATOM 737 C C . GLU A 1 94 ? 32.354 11.541 -9.503 1.00 92.81 94 GLU A C 1
ATOM 739 O O . GLU A 1 94 ? 32.485 10.718 -10.409 1.00 92.81 94 GLU A O 1
ATOM 744 N N . LYS A 1 95 ? 33.351 12.357 -9.138 1.00 89.94 95 LYS A N 1
ATOM 745 C CA . LYS A 1 95 ? 34.661 12.374 -9.797 1.00 89.94 95 LYS A CA 1
ATOM 746 C C . LYS A 1 95 ? 35.433 11.060 -9.645 1.00 89.94 95 LYS A C 1
ATOM 748 O O . LYS A 1 95 ? 36.014 10.598 -10.620 1.00 89.94 95 LYS A O 1
ATOM 753 N N . VAL A 1 96 ? 35.421 10.424 -8.469 1.00 87.94 96 VAL A N 1
ATOM 754 C CA . VAL A 1 96 ? 36.051 9.099 -8.288 1.00 87.94 96 VAL A CA 1
ATOM 755 C C . VAL A 1 96 ? 35.364 8.036 -9.156 1.00 87.94 96 VAL A C 1
ATOM 757 O O . VAL A 1 96 ? 36.042 7.169 -9.702 1.00 87.94 96 VAL A O 1
ATOM 760 N N . LEU A 1 97 ? 34.044 8.116 -9.344 1.00 85.94 97 LEU A N 1
ATOM 761 C CA . LEU A 1 97 ? 33.311 7.226 -10.247 1.00 85.94 97 LEU A CA 1
ATOM 762 C C . LEU A 1 97 ? 33.607 7.525 -11.730 1.00 85.94 97 LEU A C 1
ATOM 764 O O . LEU A 1 97 ? 33.718 6.586 -12.519 1.00 85.94 97 LEU A O 1
ATOM 768 N N . GLU A 1 98 ? 33.798 8.791 -12.120 1.00 88.12 98 GLU A N 1
ATOM 769 C CA . GLU A 1 98 ? 34.277 9.145 -13.466 1.00 88.12 98 GLU A CA 1
ATOM 770 C C . GLU A 1 98 ? 35.701 8.622 -13.727 1.00 88.12 98 GLU A C 1
ATOM 772 O O . GLU A 1 98 ? 35.917 7.979 -14.755 1.00 88.12 98 GLU A O 1
ATOM 777 N N . ASP A 1 99 ? 36.633 8.801 -12.780 1.00 85.56 99 ASP A N 1
ATOM 778 C CA . ASP A 1 99 ? 38.003 8.255 -12.825 1.00 85.56 99 ASP A CA 1
ATOM 779 C C . ASP A 1 99 ? 38.011 6.716 -12.957 1.00 85.56 99 ASP A C 1
ATOM 781 O O . ASP A 1 99 ? 38.903 6.144 -13.582 1.00 85.56 99 ASP A O 1
ATOM 785 N N . MET A 1 100 ? 37.013 6.031 -12.384 1.00 81.25 100 MET A N 1
ATOM 786 C CA . MET A 1 100 ? 36.819 4.575 -12.494 1.00 81.25 100 MET A CA 1
ATOM 787 C C . MET A 1 100 ? 36.075 4.146 -13.776 1.00 81.25 100 MET A C 1
ATOM 789 O O . MET A 1 100 ? 35.738 2.974 -13.933 1.00 81.25 100 MET A O 1
ATOM 793 N N . GLY A 1 101 ? 35.810 5.068 -14.708 1.00 81.12 101 GLY A N 1
ATOM 794 C CA . GLY A 1 101 ? 35.159 4.792 -15.994 1.00 81.12 101 GLY A CA 1
ATOM 795 C C . GLY A 1 101 ? 33.629 4.695 -15.943 1.00 81.12 101 GLY A C 1
ATOM 796 O O . GLY A 1 101 ? 32.993 4.480 -16.975 1.00 81.12 101 GLY A O 1
ATOM 797 N N . LEU A 1 102 ? 33.007 4.907 -14.779 1.00 82.56 102 LEU A N 1
ATOM 798 C CA . LEU A 1 102 ? 31.555 4.809 -14.585 1.00 82.56 102 LEU A CA 1
ATOM 799 C C . LEU A 1 102 ? 30.801 6.092 -14.984 1.00 82.56 102 LEU A C 1
ATOM 801 O O . LEU A 1 102 ? 29.578 6.135 -14.876 1.00 82.56 102 LEU A O 1
ATOM 805 N N . GLY A 1 103 ? 31.483 7.121 -15.502 1.00 79.69 103 GLY A N 1
ATOM 806 C CA . GLY A 1 103 ? 30.890 8.426 -15.838 1.00 79.69 103 GLY A CA 1
ATOM 807 C C . GLY A 1 103 ? 29.688 8.380 -16.800 1.00 79.69 103 GLY A C 1
ATOM 808 O O . GLY A 1 103 ? 28.786 9.211 -16.699 1.00 79.69 103 GLY A O 1
ATOM 809 N N . TRP A 1 104 ? 29.603 7.381 -17.693 1.00 79.19 104 TRP A N 1
ATOM 810 C CA . TRP A 1 104 ? 28.397 7.166 -18.513 1.00 79.19 104 TRP A CA 1
ATOM 811 C C . TRP A 1 104 ? 27.221 6.622 -17.689 1.00 79.19 104 TRP A C 1
ATOM 813 O O . TRP A 1 104 ? 26.101 7.118 -17.818 1.00 79.19 104 TRP A O 1
ATOM 823 N N . CYS A 1 105 ? 27.475 5.646 -16.810 1.00 80.62 105 CYS A N 1
ATOM 824 C CA . CYS A 1 105 ? 26.479 5.122 -15.874 1.00 80.62 105 CYS A CA 1
ATOM 825 C C . CYS A 1 105 ? 25.991 6.227 -14.931 1.00 80.62 105 CYS A C 1
ATOM 827 O O . CYS A 1 105 ? 24.789 6.347 -14.721 1.00 80.62 105 CYS A O 1
ATOM 829 N N . LEU A 1 106 ? 26.900 7.079 -14.448 1.00 86.69 106 LEU A N 1
ATOM 830 C CA . LEU A 1 106 ? 26.588 8.225 -13.598 1.00 86.69 106 LEU A CA 1
ATOM 831 C C . LEU A 1 106 ? 25.677 9.233 -14.299 1.00 86.69 106 LEU A C 1
ATOM 833 O O . LEU A 1 106 ? 24.606 9.534 -13.784 1.00 86.69 106 LEU A O 1
ATOM 837 N N . LYS A 1 107 ? 26.041 9.695 -15.499 1.00 88.12 107 LYS A N 1
ATOM 838 C CA . LYS A 1 107 ? 25.230 10.661 -16.263 1.00 88.12 107 LYS A CA 1
ATOM 839 C C . LYS A 1 107 ? 23.869 10.087 -16.664 1.00 88.12 107 LYS A C 1
ATOM 841 O O . LYS A 1 107 ? 22.862 10.795 -16.617 1.00 88.12 107 LYS A O 1
ATOM 846 N N . LYS A 1 108 ? 23.803 8.787 -16.977 1.00 84.25 108 LYS A N 1
ATOM 847 C CA . LYS A 1 108 ? 22.535 8.076 -17.181 1.00 84.25 108 LYS A CA 1
ATOM 848 C C . LYS A 1 108 ? 21.697 8.056 -15.897 1.00 84.25 108 LYS A C 1
ATOM 850 O O . LYS A 1 108 ? 20.550 8.498 -15.934 1.00 84.25 108 LYS A O 1
ATOM 855 N N . ALA A 1 109 ? 22.271 7.625 -14.776 1.00 84.81 109 ALA A N 1
ATOM 856 C CA . ALA A 1 109 ? 21.592 7.550 -13.486 1.00 84.81 109 ALA A CA 1
ATOM 857 C C . ALA A 1 109 ? 21.111 8.925 -13.000 1.00 84.81 109 ALA A C 1
ATOM 859 O O . ALA A 1 109 ? 19.974 9.035 -12.565 1.00 84.81 109 ALA A O 1
ATOM 860 N N . GLN A 1 110 ? 21.908 9.988 -13.154 1.00 88.88 110 GLN A N 1
ATOM 861 C CA . GLN A 1 110 ? 21.500 11.373 -12.883 1.00 88.88 110 GLN A CA 1
ATOM 862 C C . GLN A 1 110 ? 20.267 11.771 -13.713 1.00 88.88 110 GLN A C 1
ATOM 864 O O . GLN A 1 110 ? 19.332 12.359 -13.174 1.00 88.88 110 GLN A O 1
ATOM 869 N N . SER A 1 111 ? 20.204 11.402 -14.999 1.00 83.69 111 SER A N 1
ATOM 870 C CA . SER A 1 111 ? 19.028 11.690 -15.838 1.00 83.69 111 SER A CA 1
ATOM 871 C C . SER A 1 111 ? 17.781 10.873 -15.454 1.00 83.69 111 SER A C 1
ATOM 873 O O . SER A 1 111 ? 16.671 11.411 -15.441 1.00 83.69 111 SER A O 1
ATOM 875 N N . GLU A 1 112 ? 17.947 9.598 -15.089 1.00 82.50 112 GLU A N 1
ATOM 876 C CA . GLU A 1 112 ? 16.851 8.699 -14.702 1.00 82.50 112 GLU A CA 1
ATOM 877 C C . GLU A 1 112 ? 16.339 8.980 -13.278 1.00 82.50 112 GLU A C 1
ATOM 879 O O . GLU A 1 112 ? 15.128 8.966 -13.042 1.00 82.50 112 GLU A O 1
ATOM 884 N N . GLU A 1 113 ? 17.224 9.311 -12.335 1.00 85.00 113 GLU A N 1
ATOM 885 C CA . GLU A 1 113 ? 16.861 9.778 -10.995 1.00 85.00 113 GLU A CA 1
ATOM 886 C C . GLU A 1 113 ? 16.196 11.153 -11.054 1.00 85.00 113 GLU A C 1
ATOM 888 O O . GLU A 1 113 ? 15.135 11.294 -10.458 1.00 85.00 113 GLU A O 1
ATOM 893 N N . LYS A 1 114 ? 16.685 12.123 -11.845 1.00 82.56 114 LYS A N 1
ATOM 894 C CA . LYS A 1 114 ? 16.006 13.425 -11.992 1.00 82.56 114 LYS A CA 1
ATOM 895 C C . LYS A 1 114 ? 14.588 13.271 -12.550 1.00 82.56 114 LYS A C 1
ATOM 897 O O . LYS A 1 114 ? 13.633 13.732 -11.929 1.00 82.56 114 LYS A O 1
ATOM 902 N N . ALA A 1 115 ? 14.420 12.543 -13.657 1.00 76.94 115 ALA A N 1
ATOM 903 C CA . ALA A 1 115 ? 13.101 12.302 -14.250 1.00 76.94 115 ALA A CA 1
ATOM 904 C C . ALA A 1 115 ? 12.160 11.516 -13.313 1.00 76.94 115 ALA A C 1
ATOM 906 O O . ALA A 1 115 ? 10.974 11.836 -13.189 1.00 76.94 115 ALA A O 1
ATOM 907 N N . SER A 1 116 ? 12.675 10.497 -12.617 1.00 74.81 116 SER A N 1
ATOM 908 C CA . SER A 1 116 ? 11.876 9.723 -11.663 1.00 74.81 116 SER A CA 1
ATOM 909 C C . SER A 1 116 ? 11.640 10.450 -10.338 1.00 74.81 116 SER A C 1
ATOM 911 O O . SER A 1 116 ? 10.672 10.119 -9.659 1.00 74.81 116 SER A O 1
ATOM 913 N N . PHE A 1 117 ? 12.465 11.426 -9.953 1.00 74.25 117 PHE A N 1
ATOM 914 C CA . PHE A 1 117 ? 12.249 12.289 -8.793 1.00 74.25 117 PHE A CA 1
ATOM 915 C C . PHE A 1 117 ? 11.134 13.287 -9.081 1.00 74.25 117 PHE A C 1
ATOM 917 O O . PHE A 1 117 ? 10.197 13.358 -8.293 1.00 74.25 117 PHE A O 1
ATOM 924 N N . THR A 1 118 ? 11.136 13.946 -10.248 1.00 63.81 118 THR A N 1
ATOM 925 C CA . THR A 1 118 ? 9.990 14.756 -10.698 1.00 63.81 118 THR A CA 1
ATOM 926 C C . THR A 1 118 ? 8.706 13.920 -10.715 1.00 63.81 118 THR A C 1
ATOM 928 O O . THR A 1 118 ? 7.692 14.359 -10.180 1.00 63.81 118 THR A O 1
ATOM 931 N N . LYS A 1 119 ? 8.755 12.676 -11.224 1.00 64.56 119 LYS A N 1
ATOM 932 C CA . LYS A 1 119 ? 7.597 11.764 -11.195 1.00 64.56 119 LYS A CA 1
ATOM 933 C C . LYS A 1 119 ? 7.188 11.344 -9.777 1.00 64.56 119 LYS A C 1
ATOM 935 O O . LYS A 1 119 ? 5.998 11.249 -9.502 1.00 64.56 119 LYS A O 1
ATOM 940 N N . ARG A 1 120 ? 8.132 11.071 -8.871 1.00 64.62 120 ARG A N 1
ATOM 941 C CA . ARG A 1 120 ? 7.839 10.729 -7.464 1.00 64.62 120 ARG A CA 1
ATOM 942 C C . ARG A 1 120 ? 7.245 11.915 -6.710 1.00 64.62 120 ARG A C 1
ATOM 944 O O . ARG A 1 120 ? 6.325 11.709 -5.935 1.00 64.62 120 ARG A O 1
ATOM 951 N N . ARG A 1 121 ? 7.722 13.130 -6.983 1.00 60.19 121 ARG A N 1
ATOM 952 C CA . ARG A 1 121 ? 7.222 14.400 -6.443 1.00 60.19 121 ARG A CA 1
ATOM 953 C C . ARG A 1 121 ? 5.770 14.634 -6.867 1.00 60.19 121 ARG A C 1
ATOM 955 O O . ARG A 1 121 ? 4.909 14.658 -5.997 1.00 60.19 121 ARG A O 1
ATOM 962 N N . SER A 1 122 ? 5.464 14.588 -8.166 1.00 46.41 122 SER A N 1
ATOM 963 C CA . SER A 1 122 ? 4.074 14.677 -8.648 1.00 46.41 122 SER A CA 1
ATOM 964 C C . SER A 1 122 ? 3.188 13.472 -8.285 1.00 46.41 122 SER A C 1
ATOM 966 O O . SER A 1 122 ? 1.970 13.595 -8.276 1.00 46.41 122 SER A O 1
ATOM 968 N N . SER A 1 123 ? 3.767 12.318 -7.924 1.00 46.38 123 SER A N 1
ATOM 969 C CA . SER A 1 123 ? 3.026 11.173 -7.350 1.00 46.38 123 SER A CA 1
ATOM 970 C C . SER A 1 123 ? 2.857 11.245 -5.821 1.00 46.38 123 SER A C 1
ATOM 972 O O . SER A 1 123 ? 2.286 10.328 -5.232 1.00 46.38 123 SER A O 1
ATOM 974 N N . ILE A 1 124 ? 3.388 12.283 -5.165 1.00 47.44 124 ILE A N 1
ATOM 975 C CA . ILE A 1 124 ? 3.316 12.517 -3.710 1.00 47.44 124 ILE A CA 1
ATOM 976 C C . ILE A 1 124 ? 2.574 13.826 -3.387 1.00 47.44 124 ILE A C 1
ATOM 978 O O . ILE A 1 124 ? 2.092 13.985 -2.263 1.00 47.44 124 ILE A O 1
ATOM 982 N N . ASP A 1 125 ? 2.412 14.731 -4.356 1.00 44.00 125 ASP A N 1
ATOM 983 C CA . ASP A 1 125 ? 1.605 15.939 -4.201 1.00 44.00 125 ASP A CA 1
ATOM 984 C C . ASP A 1 125 ? 0.116 15.609 -4.018 1.00 44.00 125 ASP A C 1
ATOM 986 O O . ASP A 1 125 ? -0.675 15.529 -4.957 1.00 44.00 125 ASP A O 1
ATOM 990 N N . ARG A 1 126 ? -0.276 15.485 -2.742 1.00 44.47 126 ARG A N 1
ATOM 991 C CA . ARG A 1 126 ? -1.672 15.440 -2.279 1.00 44.47 126 ARG A CA 1
ATOM 992 C C . ARG A 1 126 ? -2.481 16.606 -2.844 1.00 44.47 126 ARG A C 1
ATOM 994 O O . ARG A 1 126 ? -3.669 16.445 -3.062 1.00 44.47 126 ARG A O 1
ATOM 1001 N N . GLU A 1 127 ? -1.854 17.750 -3.109 1.00 42.06 127 GLU A N 1
ATOM 1002 C CA . GLU A 1 127 ? -2.501 18.874 -3.785 1.00 42.06 127 GLU A CA 1
ATOM 1003 C C . GLU A 1 127 ? -2.845 18.596 -5.252 1.00 42.06 127 GLU A C 1
ATOM 1005 O O . GLU A 1 127 ? -3.936 18.956 -5.672 1.00 42.06 127 GLU A O 1
ATOM 1010 N N . ASP A 1 128 ? -1.966 17.969 -6.035 1.00 44.97 128 ASP A N 1
ATOM 1011 C CA . ASP A 1 128 ? -2.254 17.671 -7.445 1.00 44.97 128 ASP A CA 1
ATOM 1012 C C . ASP A 1 128 ? -3.192 16.466 -7.578 1.00 44.97 128 ASP A C 1
ATOM 1014 O O . ASP A 1 128 ? -4.037 16.434 -8.472 1.00 44.97 128 ASP A O 1
ATOM 1018 N N . LEU A 1 129 ? -3.150 15.540 -6.614 1.00 44.38 129 LEU A N 1
ATOM 1019 C CA . LEU A 1 129 ? -4.191 14.529 -6.457 1.00 44.38 129 LEU A CA 1
ATOM 1020 C C . LEU A 1 129 ? -5.541 15.132 -6.054 1.00 44.38 129 LEU A C 1
ATOM 1022 O O . LEU A 1 129 ? -6.552 14.764 -6.641 1.00 44.38 129 LEU A O 1
ATOM 1026 N N . LEU A 1 130 ? -5.575 16.090 -5.124 1.00 42.31 130 LEU A N 1
ATOM 1027 C CA . LEU A 1 130 ? -6.800 16.818 -4.777 1.00 42.31 130 LEU A CA 1
ATOM 1028 C C . LEU A 1 130 ? -7.298 17.697 -5.932 1.00 42.31 130 LEU A C 1
ATOM 1030 O O . LEU A 1 130 ? -8.503 17.816 -6.092 1.00 42.31 130 LEU A O 1
ATOM 1034 N N . LYS A 1 131 ? -6.421 18.253 -6.780 1.00 43.53 131 LYS A N 1
ATOM 1035 C CA . LYS A 1 131 ? -6.818 18.960 -8.014 1.00 43.53 131 LYS A CA 1
ATOM 1036 C C . LYS A 1 131 ? -7.391 17.995 -9.051 1.00 43.53 131 LYS A C 1
ATOM 1038 O O . LYS A 1 131 ? -8.410 18.314 -9.647 1.00 43.53 131 LYS A O 1
ATOM 1043 N N . ALA A 1 132 ? -6.808 16.808 -9.226 1.00 41.22 132 ALA A N 1
ATOM 1044 C CA . ALA A 1 132 ? -7.368 15.771 -10.096 1.00 41.22 132 ALA A CA 1
ATOM 1045 C C . ALA A 1 132 ? -8.725 15.256 -9.572 1.00 41.22 132 ALA A C 1
ATOM 1047 O O . ALA A 1 132 ? -9.643 15.025 -10.352 1.00 41.22 132 ALA A O 1
ATOM 1048 N N . VAL A 1 133 ? -8.883 15.145 -8.250 1.00 40.94 133 VAL A N 1
ATOM 1049 C CA . VAL A 1 133 ? -10.163 14.834 -7.592 1.00 40.94 133 VAL A CA 1
ATOM 1050 C C . VAL A 1 133 ? -11.173 15.962 -7.773 1.00 40.94 133 VAL A C 1
ATOM 1052 O O . VAL A 1 133 ? -12.284 15.686 -8.197 1.00 40.94 133 VAL A O 1
ATOM 1055 N N . GLN A 1 134 ? -10.787 17.223 -7.582 1.00 43.03 134 GLN A N 1
ATOM 1056 C CA . GLN A 1 134 ? -11.644 18.385 -7.845 1.00 43.03 134 GLN A CA 1
ATOM 1057 C C . GLN A 1 134 ? -11.971 18.557 -9.336 1.00 43.03 134 GLN A C 1
ATOM 1059 O O . GLN A 1 134 ? -13.001 19.133 -9.675 1.00 43.03 134 GLN A O 1
ATOM 1064 N N . GLN A 1 135 ? -11.137 18.040 -10.244 1.00 42.78 135 GLN A N 1
ATOM 1065 C CA . GLN A 1 135 ? -11.481 17.913 -11.659 1.00 42.78 135 GLN A CA 1
ATOM 1066 C C . GLN A 1 135 ? -12.500 16.795 -11.894 1.00 42.78 135 GLN A C 1
ATOM 1068 O O . GLN A 1 135 ? -13.411 17.017 -12.678 1.00 42.78 135 GLN A O 1
ATOM 1073 N N . ILE A 1 136 ? -12.424 15.658 -11.194 1.00 40.09 136 ILE A N 1
ATOM 1074 C CA . ILE A 1 136 ? -13.459 14.608 -11.243 1.00 40.09 136 ILE A CA 1
ATOM 1075 C C . ILE A 1 136 ? -14.783 15.136 -10.659 1.00 40.09 136 ILE A C 1
ATOM 1077 O O . ILE A 1 136 ? -15.797 15.105 -11.345 1.00 40.09 136 ILE A O 1
ATOM 1081 N N . GL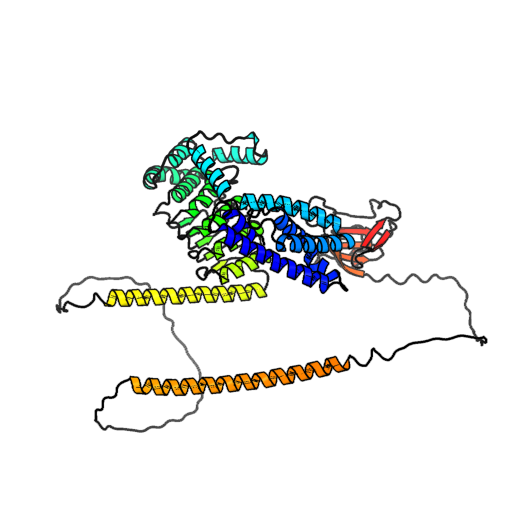U A 1 137 ? -14.771 15.715 -9.457 1.00 37.38 137 GLU A N 1
ATOM 1082 C CA . GLU A 1 137 ? -15.932 16.346 -8.800 1.00 37.38 137 GLU A CA 1
ATOM 1083 C C . GLU A 1 137 ? -16.496 17.526 -9.620 1.00 37.38 137 GLU A C 1
ATOM 1085 O O . GLU A 1 137 ? -17.704 17.752 -9.655 1.00 37.38 137 GLU A O 1
ATOM 1090 N N . GLY A 1 138 ? -15.640 18.267 -10.334 1.00 35.50 138 GLY A N 1
ATOM 1091 C CA . GLY A 1 138 ? -16.049 19.326 -11.261 1.00 35.50 138 GLY A CA 1
ATOM 1092 C C . GLY A 1 138 ? -16.604 18.802 -12.592 1.00 35.50 138 GLY A C 1
ATOM 1093 O O . GLY A 1 138 ? -17.509 19.412 -13.161 1.00 35.50 138 GLY A O 1
ATOM 1094 N N . GLN A 1 139 ? -16.101 17.664 -13.077 1.00 36.25 139 GLN A N 1
ATOM 1095 C CA . GLN A 1 139 ? -16.599 16.976 -14.271 1.00 36.25 139 GLN A CA 1
ATOM 1096 C C . GLN A 1 139 ? -17.882 16.185 -13.996 1.00 36.25 139 GLN A C 1
ATOM 1098 O O . GLN A 1 139 ? -18.653 15.983 -14.925 1.00 36.25 139 GLN A O 1
ATOM 1103 N N . GLU A 1 140 ? -18.188 15.824 -12.747 1.00 37.88 140 GLU A N 1
ATOM 1104 C CA . GLU A 1 140 ? -19.470 15.206 -12.362 1.00 37.88 140 GLU A CA 1
ATOM 1105 C C . GLU A 1 140 ? -20.690 16.103 -12.668 1.00 37.88 140 GLU A C 1
ATOM 1107 O O . GLU A 1 140 ? -21.803 15.598 -12.812 1.00 37.88 140 GLU A O 1
ATOM 1112 N N . ALA A 1 141 ? -20.484 17.412 -12.871 1.00 34.06 141 ALA A N 1
ATOM 1113 C CA . ALA A 1 141 ? -21.514 18.368 -13.287 1.00 34.06 141 ALA A CA 1
ATOM 1114 C C . ALA A 1 141 ? -21.620 18.600 -14.815 1.00 34.06 141 ALA A C 1
ATOM 1116 O O . ALA A 1 141 ? -22.532 19.302 -15.261 1.00 34.06 141 ALA A O 1
ATOM 1117 N N . SER A 1 142 ? -20.718 18.046 -15.635 1.00 30.12 142 SER A N 1
ATOM 1118 C CA . SER A 1 142 ? -20.698 18.231 -17.098 1.00 30.12 142 SER A CA 1
ATOM 1119 C C . SER A 1 142 ? -20.664 16.891 -17.837 1.00 30.12 142 SER A C 1
ATOM 1121 O O . SER A 1 142 ? -20.063 15.934 -17.368 1.00 30.12 142 SER A O 1
ATOM 1123 N N . ALA A 1 143 ? -21.335 16.791 -18.987 1.00 34.62 143 ALA A N 1
ATOM 1124 C CA . ALA A 1 143 ? -21.540 15.506 -19.660 1.00 34.62 143 ALA A CA 1
ATOM 1125 C C . ALA A 1 143 ? -20.227 14.765 -19.996 1.00 34.62 143 ALA A C 1
ATOM 1127 O O . ALA A 1 143 ? -19.215 15.385 -20.308 1.00 34.62 143 ALA A O 1
ATOM 1128 N N . VAL A 1 144 ? -20.281 13.425 -19.959 1.00 40.91 144 VAL A N 1
ATOM 1129 C CA . VAL A 1 144 ? -19.130 12.524 -20.154 1.00 40.91 144 VAL A CA 1
ATOM 1130 C C . VAL A 1 144 ? -18.589 12.596 -21.588 1.00 40.91 144 VAL A C 1
ATOM 1132 O O . VAL A 1 144 ? -18.924 11.763 -22.437 1.00 40.91 144 VAL A O 1
ATOM 1135 N N . GLU A 1 145 ? -17.713 13.570 -21.813 1.00 36.62 145 GLU A N 1
ATOM 1136 C CA . GLU A 1 145 ? -16.752 13.638 -22.909 1.00 36.62 145 GLU A CA 1
ATOM 1137 C C . GLU A 1 145 ? -15.346 13.559 -22.305 1.00 36.62 145 GLU A C 1
ATOM 1139 O O . GLU A 1 145 ? -14.788 14.534 -21.805 1.00 36.62 145 GLU A O 1
ATOM 1144 N N . VAL A 1 146 ? -14.784 12.348 -22.308 1.00 42.22 146 VAL A N 1
ATOM 1145 C CA . VAL A 1 146 ? -13.352 12.151 -22.067 1.00 42.22 146 VAL A CA 1
ATOM 1146 C C . VAL A 1 146 ? -12.619 12.755 -23.262 1.00 42.22 146 VAL A C 1
ATOM 1148 O O . VAL A 1 146 ? -12.967 12.436 -24.398 1.00 42.22 146 VAL A O 1
ATOM 1151 N N . ASP A 1 147 ? -11.617 13.603 -23.019 1.00 39.41 147 ASP A N 1
ATOM 1152 C CA . ASP A 1 147 ? -10.795 14.207 -24.075 1.00 39.41 147 ASP A CA 1
ATOM 1153 C C . ASP A 1 147 ? -9.991 13.108 -24.792 1.00 39.41 147 ASP A C 1
ATOM 1155 O O . ASP A 1 147 ? -8.908 12.696 -24.359 1.00 39.41 147 ASP A O 1
ATOM 1159 N N . GLU A 1 148 ? -10.587 12.547 -25.850 1.00 43.06 148 GLU A N 1
ATOM 1160 C CA . GLU A 1 148 ? -10.102 11.311 -26.456 1.00 43.06 148 GLU A CA 1
ATOM 1161 C C . GLU A 1 148 ? -8.673 11.449 -26.982 1.00 43.06 148 GLU A C 1
ATOM 1163 O O . GLU A 1 148 ? -7.965 10.445 -27.057 1.00 43.06 148 GLU A O 1
ATOM 1168 N N . ASP A 1 149 ? -8.230 12.641 -27.387 1.00 44.28 149 ASP A N 1
ATOM 1169 C CA . ASP A 1 149 ? -6.943 12.835 -28.064 1.00 44.28 149 ASP A CA 1
ATOM 1170 C C . ASP A 1 149 ? -5.720 12.756 -27.146 1.00 44.28 149 ASP A C 1
ATOM 1172 O O . ASP A 1 149 ? -4.612 12.516 -27.631 1.00 44.28 149 ASP A O 1
ATOM 1176 N N . ALA A 1 150 ? -5.912 12.800 -25.826 1.00 48.56 150 ALA A N 1
ATOM 1177 C CA . ALA A 1 150 ? -4.855 12.503 -24.861 1.00 48.56 150 ALA A CA 1
ATOM 1178 C C . ALA A 1 150 ? -4.561 10.991 -24.706 1.00 48.56 150 ALA A C 1
ATOM 1180 O O . ALA A 1 150 ? -3.493 10.610 -24.216 1.00 48.56 150 ALA A O 1
ATOM 1181 N N . LEU A 1 151 ? -5.487 10.104 -25.099 1.00 52.38 151 LEU A N 1
ATOM 1182 C CA . LEU A 1 151 ? -5.396 8.666 -24.824 1.00 52.38 151 LEU A CA 1
ATOM 1183 C C . LEU A 1 151 ? -4.706 7.866 -25.937 1.00 52.38 151 LEU A C 1
ATOM 1185 O O . LEU A 1 151 ? -4.958 8.030 -27.131 1.00 52.38 151 LEU A O 1
ATOM 1189 N N . SER A 1 152 ? -3.872 6.899 -25.530 1.00 58.44 152 SER A N 1
ATOM 1190 C CA . SER A 1 152 ? -3.241 5.960 -26.470 1.00 58.44 152 SER A CA 1
ATOM 1191 C C . SER A 1 152 ? -4.293 5.149 -27.252 1.00 58.44 152 SER A C 1
ATOM 1193 O O . SER A 1 152 ? -5.333 4.813 -26.681 1.00 58.44 152 SER A O 1
ATOM 1195 N N . PRO A 1 153 ? -4.034 4.722 -28.506 1.00 64.25 153 PRO A N 1
ATOM 1196 C CA . PRO A 1 153 ? -5.020 3.985 -29.310 1.00 64.25 153 PRO A CA 1
ATOM 1197 C C . PRO A 1 153 ? -5.563 2.707 -28.648 1.00 64.25 153 PRO A C 1
ATOM 1199 O O . PRO A 1 153 ? -6.720 2.344 -28.849 1.00 64.25 153 PRO A O 1
ATOM 1202 N N . LYS A 1 154 ? -4.748 2.044 -27.814 1.00 61.22 154 LYS A N 1
ATOM 1203 C CA . LYS A 1 154 ? -5.185 0.903 -26.996 1.00 61.22 154 LYS A CA 1
ATOM 1204 C C . LYS A 1 154 ? -6.190 1.337 -25.922 1.00 61.22 154 LYS A C 1
ATOM 1206 O O . LYS A 1 154 ? -7.231 0.705 -25.788 1.00 61.22 154 LYS A O 1
ATOM 1211 N N . ALA A 1 155 ? -5.901 2.426 -25.210 1.00 60.06 155 ALA A N 1
ATOM 1212 C CA . ALA A 1 155 ? -6.788 2.969 -24.186 1.00 60.06 155 ALA A CA 1
ATOM 1213 C C . ALA A 1 155 ? -8.098 3.514 -24.785 1.00 60.06 155 ALA A C 1
ATOM 1215 O O . ALA A 1 155 ? -9.151 3.240 -24.221 1.00 60.06 155 ALA A O 1
ATOM 1216 N N . LYS A 1 156 ? -8.071 4.163 -25.966 1.00 64.50 156 LYS A N 1
ATOM 1217 C CA . LYS A 1 156 ? -9.301 4.535 -26.702 1.00 64.50 156 LYS A CA 1
ATOM 1218 C C . LYS A 1 156 ? -10.177 3.300 -26.986 1.00 64.50 156 LYS A C 1
ATOM 1220 O O . LYS A 1 156 ? -11.379 3.314 -26.737 1.00 64.50 156 LYS A O 1
ATOM 1225 N N . SER A 1 157 ? -9.575 2.189 -27.430 1.00 71.25 157 SER A N 1
ATOM 1226 C CA . SER A 1 157 ? -10.299 0.926 -27.662 1.00 71.25 157 SER A CA 1
ATOM 1227 C C . SER A 1 157 ? -10.841 0.281 -26.380 1.00 71.25 157 SER A C 1
ATOM 1229 O O . SER A 1 157 ? -11.883 -0.371 -26.430 1.00 71.25 157 SER A O 1
ATOM 1231 N N . GLU A 1 158 ? -10.148 0.417 -25.249 1.00 68.75 158 GLU A N 1
ATOM 1232 C CA . GLU A 1 158 ? -10.603 -0.105 -23.953 1.00 68.75 158 GLU A CA 1
ATOM 1233 C C . GLU A 1 158 ? -11.713 0.777 -23.349 1.00 68.75 158 GLU A C 1
ATOM 1235 O O . GLU A 1 158 ? -12.669 0.241 -22.792 1.00 68.75 158 GLU A O 1
ATOM 1240 N N . ALA A 1 159 ? -11.669 2.097 -23.565 1.00 68.56 159 ALA A N 1
ATOM 1241 C CA . ALA A 1 159 ? -12.733 3.040 -23.213 1.00 68.56 159 ALA A CA 1
ATOM 1242 C C . ALA A 1 159 ? -14.020 2.799 -24.016 1.00 68.56 159 ALA A C 1
ATOM 1244 O O . ALA A 1 159 ? -15.096 2.646 -23.437 1.00 68.56 159 ALA A O 1
ATOM 1245 N N . ALA A 1 160 ? -13.910 2.673 -25.343 1.00 71.94 160 ALA A N 1
ATOM 1246 C CA . ALA A 1 160 ? -15.049 2.396 -26.221 1.00 71.94 160 ALA A CA 1
ATOM 1247 C C . ALA A 1 160 ? -15.727 1.045 -25.917 1.00 71.94 160 ALA A C 1
ATOM 1249 O O . ALA A 1 160 ? -16.938 0.901 -26.108 1.00 71.94 160 ALA A O 1
ATOM 1250 N N . ALA A 1 161 ? -14.968 0.061 -25.419 1.00 76.50 161 ALA A N 1
ATOM 1251 C CA . ALA A 1 161 ? -15.511 -1.195 -24.911 1.00 76.50 161 ALA A CA 1
ATOM 1252 C C . ALA A 1 161 ? -16.176 -1.020 -23.532 1.00 76.50 161 ALA A C 1
ATOM 1254 O O . ALA A 1 161 ? -17.278 -1.522 -23.319 1.00 76.50 161 ALA A O 1
ATOM 1255 N N . TRP A 1 162 ? -15.548 -0.291 -22.602 1.00 78.12 162 TRP A N 1
ATOM 1256 C CA . TRP A 1 162 ? -16.075 -0.131 -21.243 1.00 78.12 162 TRP A CA 1
ATOM 1257 C C . TRP A 1 162 ? -17.317 0.768 -21.157 1.00 78.12 162 TRP A C 1
ATOM 1259 O O . TRP A 1 162 ? -18.210 0.483 -20.363 1.00 78.12 162 TRP A O 1
ATOM 1269 N N . SER A 1 163 ? -17.457 1.773 -22.028 1.00 71.50 163 SER A N 1
ATOM 1270 C CA . SER A 1 163 ? -18.663 2.621 -22.090 1.00 71.50 163 SER A CA 1
ATOM 1271 C C . SER A 1 163 ? -19.938 1.843 -22.482 1.00 71.50 163 SER A C 1
ATOM 1273 O O . SER A 1 163 ? -21.050 2.324 -22.283 1.00 71.50 163 SER A O 1
ATOM 1275 N N . GLN A 1 164 ? -19.799 0.608 -22.987 1.00 78.06 164 GLN A N 1
ATOM 1276 C CA . GLN A 1 164 ? -20.909 -0.321 -23.254 1.00 78.06 164 GLN A CA 1
ATOM 1277 C C . GLN A 1 164 ? -21.252 -1.214 -22.040 1.00 78.06 164 GLN A C 1
ATOM 1279 O O . GLN A 1 164 ? -22.321 -1.823 -22.003 1.00 78.06 164 GLN A O 1
ATOM 1284 N N . CYS A 1 165 ? -20.376 -1.284 -21.028 1.00 81.44 165 CYS A N 1
ATOM 1285 C CA . CYS A 1 165 ? -20.538 -2.103 -19.818 1.00 81.44 165 CYS A CA 1
ATOM 1286 C C . CYS A 1 165 ? -21.420 -1.454 -18.735 1.00 81.44 165 CYS A C 1
ATOM 1288 O O . CYS A 1 165 ? -21.647 -2.074 -17.689 1.00 81.44 165 CYS A O 1
ATOM 1290 N N . TYR A 1 166 ? -21.901 -0.229 -18.962 1.00 86.06 166 TYR A N 1
ATOM 1291 C CA . TYR A 1 166 ? -22.825 0.495 -18.090 1.00 86.06 166 TYR A CA 1
ATOM 1292 C C . TYR A 1 166 ? -23.912 1.239 -18.884 1.00 86.06 166 TYR A C 1
ATOM 1294 O O . TYR A 1 166 ? -24.083 1.049 -20.090 1.00 86.06 166 TYR A O 1
ATOM 1302 N N . ASP A 1 167 ? -24.745 2.001 -18.186 1.00 87.50 167 ASP A N 1
ATOM 1303 C CA . ASP A 1 167 ? -25.810 2.822 -18.746 1.00 87.50 167 ASP A CA 1
ATOM 1304 C C . ASP A 1 167 ? -25.623 4.280 -18.320 1.00 87.50 167 ASP A C 1
ATOM 1306 O O . ASP A 1 167 ? -25.506 4.557 -17.125 1.00 87.50 167 ASP A O 1
ATOM 1310 N N . LYS A 1 168 ? -25.548 5.209 -19.282 1.00 86.00 168 LYS A N 1
ATOM 1311 C CA . LYS A 1 168 ? -25.222 6.615 -18.991 1.00 86.00 168 LYS A CA 1
ATOM 1312 C C . LYS A 1 168 ? -26.316 7.273 -18.144 1.00 86.00 168 LYS A C 1
ATOM 1314 O O . LYS A 1 168 ? -25.992 7.958 -17.177 1.00 86.00 168 LYS A O 1
ATOM 1319 N N . ASP A 1 169 ? -27.580 6.958 -18.415 1.00 87.94 169 ASP A N 1
ATOM 1320 C CA . ASP A 1 169 ? -28.739 7.499 -17.695 1.00 87.94 169 ASP A CA 1
ATOM 1321 C C . ASP A 1 169 ? -28.868 6.904 -16.280 1.00 87.94 169 ASP A C 1
ATOM 1323 O O . ASP A 1 169 ? -29.466 7.507 -15.389 1.00 87.94 169 ASP A O 1
ATOM 1327 N N . PHE A 1 170 ? -28.308 5.712 -16.042 1.00 88.62 170 PHE A N 1
ATOM 1328 C CA . PHE A 1 170 ? -28.165 5.153 -14.695 1.00 88.62 170 PHE A CA 1
ATOM 1329 C C . PHE A 1 170 ? -27.002 5.806 -13.945 1.00 88.62 170 PHE A C 1
ATOM 1331 O O . PHE A 1 170 ? -27.184 6.259 -12.819 1.00 88.62 170 PHE A O 1
ATOM 1338 N N . VAL A 1 171 ? -25.826 5.905 -14.571 1.00 86.25 171 VAL A N 1
ATOM 1339 C CA . VAL A 1 171 ? -24.632 6.503 -13.955 1.00 86.25 171 VAL A CA 1
ATOM 1340 C C . VAL A 1 171 ? -24.867 7.970 -13.587 1.00 86.25 171 VAL A C 1
ATOM 1342 O O . VAL A 1 171 ? -24.509 8.366 -12.483 1.00 86.25 171 VAL A O 1
ATOM 1345 N N . GLN A 1 172 ? -25.552 8.754 -14.426 1.00 84.44 172 GLN A N 1
ATOM 1346 C CA . GLN A 1 172 ? -25.940 10.126 -14.075 1.00 84.44 172 GLN A CA 1
ATOM 1347 C C . GLN A 1 172 ? -26.884 10.185 -12.865 1.00 84.44 172 GLN A C 1
ATOM 1349 O O . GLN A 1 172 ? -26.687 11.024 -11.992 1.00 84.44 172 GLN A O 1
ATOM 1354 N N . ARG A 1 173 ? -27.867 9.278 -12.753 1.00 88.25 173 ARG A N 1
ATOM 1355 C CA . ARG A 1 173 ? -28.738 9.197 -11.561 1.00 88.25 173 ARG A CA 1
ATOM 1356 C C . ARG A 1 173 ? -27.978 8.785 -10.302 1.00 88.25 173 ARG A C 1
ATOM 1358 O O . ARG A 1 173 ? -28.298 9.284 -9.230 1.00 88.25 173 ARG A O 1
ATOM 1365 N N . VAL A 1 174 ? -26.985 7.902 -10.426 1.00 85.12 174 VAL A N 1
ATOM 1366 C CA . VAL A 1 174 ? -26.097 7.533 -9.314 1.00 85.12 174 VAL A CA 1
ATOM 1367 C C . VAL A 1 174 ? -25.288 8.743 -8.860 1.00 85.12 174 VAL A C 1
ATOM 1369 O O . VAL A 1 174 ? -25.358 9.077 -7.688 1.00 85.12 174 VAL A O 1
ATOM 1372 N N . LEU A 1 175 ? -24.573 9.415 -9.766 1.00 82.81 175 LEU A N 1
ATOM 1373 C CA . LEU A 1 175 ? -23.702 10.554 -9.436 1.00 82.81 175 LEU A CA 1
ATOM 1374 C C . LEU A 1 175 ? -24.467 11.805 -8.973 1.00 82.81 175 LEU A C 1
ATOM 1376 O O . LEU A 1 175 ? -23.894 12.657 -8.304 1.00 82.81 175 LEU A O 1
ATOM 1380 N N . ALA A 1 176 ? -25.753 11.922 -9.313 1.00 80.69 176 ALA A N 1
ATOM 1381 C CA . ALA A 1 176 ? -26.622 12.989 -8.823 1.00 80.69 176 ALA A CA 1
ATOM 1382 C C . ALA A 1 176 ? -27.080 12.800 -7.362 1.00 80.69 176 ALA A C 1
ATOM 1384 O O . ALA A 1 176 ? -27.626 13.741 -6.788 1.00 80.69 176 ALA A O 1
ATOM 1385 N N . CYS A 1 177 ? -26.890 11.616 -6.767 1.00 78.81 177 CYS A N 1
ATOM 1386 C CA . CYS A 1 177 ? -27.187 11.386 -5.354 1.00 78.81 177 CYS A CA 1
ATOM 1387 C C . CYS A 1 177 ? -26.099 12.025 -4.479 1.00 78.81 177 CYS A C 1
ATOM 1389 O O . CYS A 1 177 ? -24.913 11.803 -4.698 1.00 78.81 177 CYS A O 1
ATOM 1391 N N . GLN A 1 178 ? -26.499 12.783 -3.462 1.00 82.94 178 GLN A N 1
ATOM 1392 C CA . GLN A 1 178 ? -25.586 13.380 -2.480 1.00 82.94 178 GLN A CA 1
ATOM 1393 C C . GLN A 1 178 ? -25.653 12.674 -1.121 1.00 82.94 178 GLN A C 1
ATOM 1395 O O . GLN A 1 178 ? -24.731 12.811 -0.322 1.00 82.94 178 GLN A O 1
ATOM 1400 N N . GLU A 1 179 ? -26.695 11.874 -0.872 1.00 80.19 179 GLU A N 1
ATOM 1401 C CA . GLU A 1 179 ? -26.888 11.138 0.382 1.00 80.19 179 GLU A CA 1
ATOM 1402 C C . GLU A 1 179 ? -27.017 9.615 0.151 1.00 80.19 179 GLU A C 1
ATOM 1404 O O . GLU A 1 179 ? -27.718 9.186 -0.773 1.00 80.19 179 GLU A O 1
ATOM 1409 N N . PRO A 1 180 ? -26.442 8.745 1.014 1.00 85.62 180 PRO A N 1
ATOM 1410 C CA . PRO A 1 180 ? -26.557 7.284 0.884 1.00 85.62 180 PRO A CA 1
ATOM 1411 C C . PRO A 1 180 ? -27.996 6.750 0.832 1.00 85.62 180 PRO A C 1
ATOM 1413 O O . PRO A 1 180 ? -28.243 5.678 0.278 1.00 85.62 180 PRO A O 1
ATOM 1416 N N . VAL A 1 181 ? -28.954 7.490 1.401 1.00 86.69 181 VAL A N 1
ATOM 1417 C CA . VAL A 1 181 ? -30.386 7.145 1.396 1.00 86.69 181 VAL A CA 1
ATOM 1418 C C . VAL A 1 181 ? -30.976 7.219 -0.017 1.00 86.69 181 VAL A C 1
ATOM 1420 O O . VAL A 1 181 ? -31.809 6.390 -0.376 1.00 86.69 181 VAL A O 1
ATOM 1423 N N . GLU A 1 182 ? -30.517 8.153 -0.851 1.00 86.56 182 GLU A N 1
ATOM 1424 C CA . GLU A 1 182 ? -31.002 8.325 -2.227 1.00 86.56 182 GLU A CA 1
ATOM 1425 C C . GLU A 1 182 ? -30.579 7.139 -3.108 1.00 86.56 182 GLU A C 1
ATOM 1427 O O . GLU A 1 182 ? -31.377 6.604 -3.883 1.00 86.56 182 GLU A O 1
ATOM 1432 N N . LEU A 1 183 ? -29.362 6.624 -2.891 1.00 88.44 183 LEU A N 1
ATOM 1433 C CA . LEU A 1 183 ? -28.837 5.446 -3.588 1.00 88.44 183 LEU A CA 1
ATOM 1434 C C . LEU A 1 183 ? -29.602 4.148 -3.288 1.00 88.44 183 LEU A C 1
ATOM 1436 O O . LEU A 1 183 ? -29.507 3.208 -4.083 1.00 88.44 183 LEU A O 1
ATOM 1440 N N . GLN A 1 184 ? -30.396 4.087 -2.211 1.00 87.44 184 GLN A N 1
ATOM 1441 C CA . GLN A 1 184 ? -31.265 2.937 -1.917 1.00 87.44 184 GLN A CA 1
ATOM 1442 C C . GLN A 1 184 ? -32.394 2.799 -2.948 1.00 87.44 184 GLN A C 1
ATOM 1444 O O . GLN A 1 184 ? -32.758 1.681 -3.314 1.00 87.44 184 GLN A O 1
ATOM 1449 N N . ALA A 1 185 ? -32.897 3.912 -3.499 1.00 90.12 185 ALA A N 1
ATOM 1450 C CA . ALA A 1 185 ? -33.898 3.881 -4.570 1.00 90.12 185 ALA A CA 1
ATOM 1451 C C . ALA A 1 185 ? -33.358 3.242 -5.866 1.00 90.12 185 ALA A C 1
ATOM 1453 O O . ALA A 1 185 ? -34.128 2.703 -6.660 1.00 90.12 185 ALA A O 1
ATOM 1454 N N . LEU A 1 186 ? -32.033 3.261 -6.058 1.00 91.00 186 LEU A N 1
ATOM 1455 C CA . LEU A 1 186 ? -31.339 2.678 -7.209 1.00 91.00 186 LEU A CA 1
ATOM 1456 C C . LEU A 1 186 ? -30.830 1.244 -6.957 1.00 91.00 186 LEU A C 1
ATOM 1458 O O . LEU A 1 186 ? -30.363 0.598 -7.896 1.00 91.00 186 LEU A O 1
ATOM 1462 N N . GLU A 1 187 ? -30.936 0.710 -5.730 1.00 91.25 187 GLU A N 1
ATOM 1463 C CA . GLU A 1 187 ? -30.363 -0.596 -5.360 1.00 91.25 187 GLU A CA 1
ATOM 1464 C C . GLU A 1 187 ? -30.892 -1.745 -6.225 1.00 91.25 187 GLU A C 1
ATOM 1466 O O . GLU A 1 187 ? -30.115 -2.569 -6.708 1.00 91.25 187 GLU A O 1
ATOM 1471 N N . GLN A 1 188 ? -32.205 -1.798 -6.465 1.00 89.69 188 GLN A N 1
ATOM 1472 C CA . GLN A 1 188 ? -32.814 -2.892 -7.230 1.00 89.69 188 GLN A CA 1
ATOM 1473 C C . GLN A 1 188 ? -32.310 -2.919 -8.682 1.00 89.69 188 GLN A C 1
ATOM 1475 O O . GLN A 1 188 ? -32.043 -3.990 -9.228 1.00 89.69 188 GLN A O 1
ATOM 1480 N N . GLU A 1 189 ? -32.110 -1.746 -9.285 1.00 90.25 189 GLU A N 1
ATOM 1481 C CA . GLU A 1 189 ? -31.575 -1.591 -10.641 1.00 90.25 189 GLU A CA 1
ATOM 1482 C C . GLU A 1 189 ? -30.067 -1.900 -10.688 1.00 90.25 189 GLU A C 1
ATOM 1484 O O . GLU A 1 189 ? -29.611 -2.631 -11.573 1.00 90.25 189 GLU A O 1
ATOM 1489 N N . ALA A 1 190 ? -29.298 -1.441 -9.694 1.00 88.31 190 ALA A N 1
ATOM 1490 C CA . ALA A 1 190 ? -27.874 -1.749 -9.540 1.00 88.31 190 ALA A CA 1
ATOM 1491 C C . ALA A 1 190 ? -27.620 -3.258 -9.380 1.00 88.31 190 ALA A C 1
ATOM 1493 O O . ALA A 1 190 ? -26.738 -3.830 -10.022 1.00 88.31 190 ALA A O 1
ATOM 1494 N N . VAL A 1 191 ? -28.400 -3.930 -8.529 1.00 89.50 191 VAL A N 1
ATOM 1495 C CA . VAL A 1 191 ? -28.259 -5.365 -8.250 1.00 89.50 191 VAL A CA 1
ATOM 1496 C C . VAL A 1 191 ? -28.726 -6.208 -9.438 1.00 89.50 191 VAL A C 1
ATOM 1498 O O . VAL A 1 191 ? -28.029 -7.156 -9.805 1.00 89.50 191 VAL A O 1
ATOM 1501 N N . ALA A 1 192 ? -29.837 -5.851 -10.093 1.00 88.31 192 ALA A N 1
ATOM 1502 C CA . ALA A 1 192 ? -30.304 -6.549 -11.293 1.00 88.31 19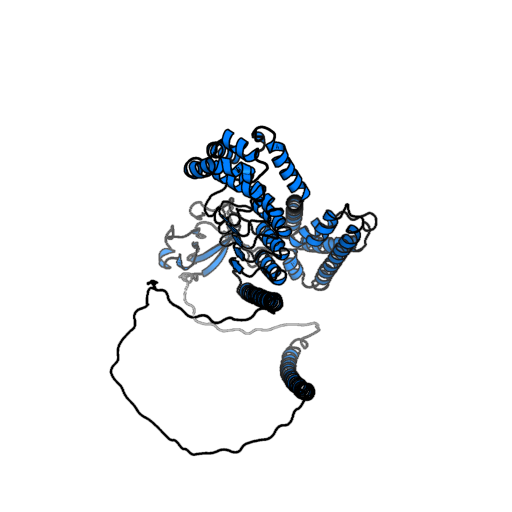2 ALA A CA 1
ATOM 1503 C C . ALA A 1 192 ? -29.308 -6.428 -12.462 1.00 88.31 192 ALA A C 1
ATOM 1505 O O . ALA A 1 192 ? -29.005 -7.418 -13.133 1.00 88.31 192 ALA A O 1
ATOM 1506 N N . SER A 1 193 ? -28.741 -5.235 -12.673 1.00 86.38 193 SER A N 1
ATOM 1507 C CA . SER A 1 193 ? -27.777 -4.985 -13.754 1.00 86.38 193 SER A CA 1
ATOM 1508 C C . SER A 1 193 ? -26.402 -5.628 -13.537 1.00 86.38 193 SER A C 1
ATOM 1510 O O . SER A 1 193 ? -25.664 -5.792 -14.505 1.00 86.38 193 SER A O 1
ATOM 1512 N N . LYS A 1 194 ? -26.066 -6.116 -12.332 1.00 83.75 194 LYS A N 1
ATOM 1513 C CA . LYS A 1 194 ? -24.765 -6.752 -12.029 1.00 83.75 194 LYS A CA 1
ATOM 1514 C C . LYS A 1 194 ? -24.371 -7.904 -12.973 1.00 83.75 194 LYS A C 1
ATOM 1516 O O . LYS A 1 194 ? -23.182 -8.159 -13.151 1.00 83.75 194 LYS A O 1
ATOM 1521 N N . THR A 1 195 ? -25.341 -8.602 -13.570 1.00 79.88 195 THR A N 1
ATOM 1522 C CA . THR A 1 195 ? -25.093 -9.725 -14.501 1.00 79.88 195 THR A CA 1
ATOM 1523 C C . THR A 1 195 ? -25.045 -9.330 -15.981 1.00 79.88 195 THR A C 1
ATOM 1525 O O . THR A 1 195 ? -24.531 -10.100 -16.788 1.00 79.88 195 THR A O 1
ATOM 1528 N N . THR A 1 196 ? -25.552 -8.148 -16.345 1.00 82.12 196 THR A N 1
ATOM 1529 C CA . THR A 1 196 ? -25.702 -7.686 -17.739 1.00 82.12 196 THR A CA 1
ATOM 1530 C C . THR A 1 196 ? -24.837 -6.466 -18.056 1.00 82.12 196 THR A C 1
ATOM 1532 O O . THR A 1 196 ? -24.234 -6.397 -19.122 1.00 82.12 196 THR A O 1
ATOM 1535 N N . LYS A 1 197 ? -24.747 -5.527 -17.112 1.00 86.25 197 LYS A N 1
ATOM 1536 C CA . LYS A 1 197 ? -23.969 -4.285 -17.138 1.00 86.25 197 LYS A CA 1
ATOM 1537 C C . LYS A 1 197 ? -23.229 -4.132 -15.806 1.00 86.25 197 LYS A C 1
ATOM 1539 O O . LYS A 1 197 ? -23.617 -3.343 -14.946 1.00 86.25 197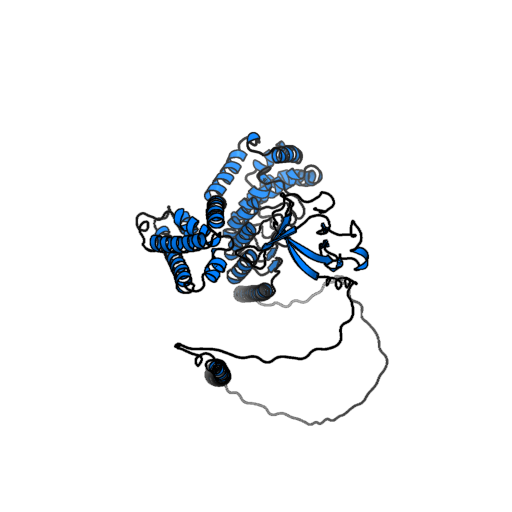 LYS A O 1
ATOM 1544 N N . LEU A 1 198 ? -22.163 -4.915 -15.613 1.00 88.56 198 LEU A N 1
ATOM 1545 C CA . LEU A 1 198 ? -21.399 -4.942 -14.356 1.00 88.56 198 LEU A CA 1
ATOM 1546 C C . LEU A 1 198 ? -20.898 -3.544 -13.929 1.00 88.56 198 LEU A C 1
ATOM 1548 O O . LEU A 1 198 ? -20.822 -3.272 -12.731 1.00 88.56 198 LEU A O 1
ATOM 1552 N N . GLY A 1 199 ? -20.628 -2.647 -14.886 1.00 89.38 199 GLY A N 1
ATOM 1553 C CA . GLY A 1 199 ? -20.213 -1.270 -14.617 1.00 89.38 199 GLY A CA 1
ATOM 1554 C C . GLY A 1 199 ? -21.242 -0.466 -13.812 1.00 89.38 199 GLY A C 1
ATOM 1555 O O . GLY A 1 199 ? -20.835 0.261 -12.910 1.00 89.38 199 GLY A O 1
ATOM 1556 N N . ASN A 1 200 ? -22.551 -0.668 -14.034 1.00 91.50 200 ASN A N 1
ATOM 1557 C CA . ASN A 1 200 ? -23.609 -0.038 -13.226 1.00 91.50 200 ASN A CA 1
ATOM 1558 C C . ASN A 1 200 ? -23.426 -0.367 -11.740 1.00 91.50 200 ASN A C 1
ATOM 1560 O O . ASN A 1 200 ? -23.345 0.527 -10.898 1.00 91.50 200 ASN A O 1
ATOM 1564 N N . TRP A 1 201 ? -23.323 -1.661 -11.425 1.00 93.00 201 TRP A N 1
ATOM 1565 C CA . TRP A 1 201 ? -23.168 -2.127 -10.050 1.00 93.00 201 TRP A CA 1
ATOM 1566 C C . TRP A 1 201 ? -21.856 -1.636 -9.426 1.00 93.00 201 TRP A C 1
ATOM 1568 O O . TRP A 1 201 ? -21.842 -1.248 -8.260 1.00 93.00 201 TRP A O 1
ATOM 1578 N N . MET A 1 202 ? -20.759 -1.618 -10.191 1.00 92.69 202 MET A N 1
ATOM 1579 C CA . MET A 1 202 ? -19.458 -1.158 -9.697 1.00 92.69 202 MET A CA 1
ATOM 1580 C C . MET A 1 202 ? -19.454 0.342 -9.378 1.00 92.69 202 MET A C 1
ATOM 1582 O O . MET A 1 202 ? -19.000 0.714 -8.299 1.00 92.69 202 MET A O 1
ATOM 1586 N N . ILE A 1 203 ? -19.994 1.187 -10.263 1.00 91.12 203 ILE A N 1
ATOM 1587 C CA . ILE A 1 203 ? -20.063 2.642 -10.055 1.00 91.12 203 ILE A CA 1
ATOM 1588 C C . ILE A 1 203 ? -21.001 2.971 -8.882 1.00 91.12 203 ILE A C 1
ATOM 1590 O O . ILE A 1 203 ? -20.623 3.740 -8.003 1.00 91.12 203 ILE A O 1
ATOM 1594 N N . TRP A 1 204 ? -22.169 2.323 -8.790 1.00 94.12 204 TRP A N 1
ATOM 1595 C CA . TRP A 1 204 ? -23.083 2.472 -7.646 1.00 94.12 204 TRP A CA 1
ATOM 1596 C C . TRP A 1 204 ? -22.425 2.073 -6.315 1.00 94.12 204 TRP A C 1
ATOM 1598 O O . TRP A 1 204 ? -22.498 2.823 -5.343 1.00 94.12 204 TRP A O 1
ATOM 1608 N N . MET A 1 205 ? -21.710 0.942 -6.269 1.00 95.12 205 MET A N 1
ATOM 1609 C CA . MET A 1 205 ? -20.967 0.525 -5.073 1.00 95.12 205 MET A CA 1
ATOM 1610 C C . MET A 1 205 ? -19.865 1.516 -4.680 1.00 95.12 205 MET A C 1
ATOM 1612 O O . MET A 1 205 ? -19.747 1.853 -3.504 1.00 95.12 205 MET A O 1
ATOM 1616 N N . VAL A 1 206 ? -19.057 1.987 -5.637 1.00 93.69 206 VAL A N 1
ATOM 1617 C CA . VAL A 1 206 ? -17.986 2.960 -5.362 1.00 93.69 206 VAL A CA 1
ATOM 1618 C C . VAL A 1 206 ? -18.561 4.298 -4.901 1.00 93.69 206 VAL A C 1
ATOM 1620 O O . VAL A 1 206 ? -18.020 4.907 -3.980 1.00 93.69 206 VAL A O 1
ATOM 1623 N N . HIS A 1 207 ? -19.691 4.732 -5.459 1.00 91.06 207 HIS A N 1
ATOM 1624 C CA . HIS A 1 207 ? -20.327 5.966 -5.020 1.00 91.06 207 HIS A CA 1
ATOM 1625 C C . HIS A 1 207 ? -20.904 5.855 -3.596 1.00 91.06 207 HIS A C 1
ATOM 1627 O O . HIS A 1 207 ? -20.696 6.768 -2.803 1.00 91.06 207 HIS A O 1
ATOM 1633 N N . ARG A 1 208 ? -21.473 4.703 -3.197 1.00 94.69 208 ARG A N 1
ATOM 1634 C CA . ARG A 1 208 ? -21.832 4.434 -1.784 1.00 94.69 208 ARG A CA 1
ATOM 1635 C C . ARG A 1 208 ? -20.633 4.526 -0.829 1.00 94.69 208 ARG A C 1
ATOM 1637 O O . ARG A 1 208 ? -20.786 4.995 0.293 1.00 94.69 208 ARG A O 1
ATOM 1644 N N . ALA A 1 209 ? -19.443 4.093 -1.254 1.00 94.12 209 ALA A N 1
ATOM 1645 C CA . ALA A 1 209 ? -18.221 4.227 -0.452 1.00 94.12 209 ALA A CA 1
ATOM 1646 C C . ALA A 1 209 ? -17.739 5.686 -0.344 1.00 94.12 209 ALA A C 1
ATOM 1648 O O . ALA A 1 209 ? -17.234 6.091 0.702 1.00 94.12 209 ALA A O 1
ATOM 1649 N N . HIS A 1 210 ? -17.915 6.471 -1.410 1.00 88.81 210 HIS A N 1
ATOM 1650 C CA . HIS A 1 210 ? -17.604 7.901 -1.456 1.00 88.81 210 HIS A CA 1
ATOM 1651 C C . HIS A 1 210 ? -18.550 8.749 -0.590 1.00 88.81 210 HIS A C 1
ATOM 1653 O O . HIS A 1 210 ? -18.071 9.630 0.114 1.00 88.81 210 HIS A O 1
ATOM 1659 N N . LEU A 1 211 ? -19.849 8.432 -0.561 1.00 87.44 211 LEU A N 1
ATOM 1660 C CA . LEU A 1 211 ? -20.834 9.065 0.332 1.00 87.44 211 LEU A CA 1
ATOM 1661 C C . LEU A 1 211 ? -20.801 8.523 1.784 1.00 87.44 211 LEU A C 1
ATOM 1663 O O . LEU A 1 211 ? -21.731 8.761 2.546 1.00 87.44 211 LEU A O 1
ATOM 1667 N N . ASP A 1 212 ? -19.762 7.762 2.153 1.00 90.88 212 ASP A N 1
ATOM 1668 C CA . ASP A 1 212 ? -19.567 7.122 3.467 1.00 90.88 212 ASP A CA 1
ATOM 1669 C C . ASP A 1 212 ? -20.814 6.402 4.023 1.00 90.88 212 ASP A C 1
ATOM 1671 O O . ASP A 1 212 ? -21.256 6.632 5.145 1.00 90.88 212 ASP A O 1
ATOM 1675 N N . ASP A 1 213 ? -21.405 5.513 3.219 1.00 92.94 213 ASP A N 1
ATOM 1676 C CA . ASP A 1 213 ? -22.605 4.764 3.602 1.00 92.94 213 ASP A CA 1
ATOM 1677 C C . ASP A 1 213 ? -22.392 3.923 4.889 1.00 92.94 213 ASP A C 1
ATOM 1679 O O . ASP A 1 213 ? -21.615 2.957 4.872 1.00 92.94 213 ASP A O 1
ATOM 1683 N N . PRO A 1 214 ? -23.133 4.191 5.987 1.00 92.62 214 PRO A N 1
ATOM 1684 C CA . PRO A 1 214 ? -22.964 3.502 7.269 1.00 92.62 214 PRO A CA 1
ATOM 1685 C C . PRO A 1 214 ? -23.340 2.015 7.243 1.00 92.62 214 PRO A C 1
ATOM 1687 O O . PRO A 1 214 ? -23.015 1.274 8.173 1.00 92.62 214 PRO A O 1
ATOM 1690 N N . THR A 1 215 ? -24.015 1.544 6.192 1.00 94.56 215 THR A N 1
ATOM 1691 C CA . THR A 1 215 ? -24.313 0.120 5.990 1.00 94.56 215 THR A CA 1
ATOM 1692 C C . THR A 1 215 ? -23.161 -0.642 5.321 1.00 94.56 215 THR A C 1
ATOM 1694 O O . THR A 1 215 ? -23.116 -1.874 5.383 1.00 94.56 215 THR A O 1
ATOM 1697 N N . LEU A 1 216 ? -22.191 0.055 4.716 1.00 95.75 216 LEU A N 1
ATOM 1698 C CA . LEU A 1 216 ? -21.163 -0.514 3.836 1.00 95.75 216 LEU A CA 1
ATOM 1699 C C . LEU A 1 216 ? -19.908 -1.014 4.584 1.00 95.75 216 LEU A C 1
ATOM 1701 O O . LEU A 1 216 ? -18.780 -0.874 4.128 1.00 95.75 216 LEU A O 1
ATOM 1705 N N . VAL A 1 217 ? -20.089 -1.697 5.718 1.00 97.38 217 VAL A N 1
ATOM 1706 C CA . VAL A 1 217 ? -18.993 -2.172 6.599 1.00 97.38 217 VAL A CA 1
ATOM 1707 C C . VAL A 1 217 ? -18.013 -3.149 5.911 1.00 97.38 217 VAL A C 1
ATOM 1709 O O . VAL A 1 217 ? -16.859 -3.304 6.333 1.00 97.38 217 VAL A O 1
ATOM 1712 N N . LYS A 1 218 ? -18.448 -3.818 4.833 1.00 97.75 218 LYS A N 1
ATOM 1713 C CA . LYS A 1 218 ? -17.620 -4.717 4.017 1.00 97.75 218 LYS A CA 1
ATOM 1714 C C . LYS A 1 218 ? -17.751 -4.390 2.527 1.00 97.75 218 LYS A C 1
ATOM 1716 O O . LYS A 1 218 ? -18.755 -4.722 1.901 1.00 97.75 218 LYS A O 1
ATOM 1721 N N . PHE A 1 219 ? -16.684 -3.852 1.948 1.00 97.31 219 PHE A N 1
ATOM 1722 C CA . PHE A 1 219 ? -16.542 -3.614 0.518 1.00 97.31 219 PHE A CA 1
ATOM 1723 C C . PHE A 1 219 ? -15.790 -4.789 -0.130 1.00 97.31 219 PHE A C 1
ATOM 1725 O O . PHE A 1 219 ? -14.635 -5.051 0.206 1.00 97.31 219 PHE A O 1
ATOM 1732 N N . ASP A 1 220 ? -16.431 -5.532 -1.037 1.00 96.44 220 ASP A N 1
ATOM 1733 C CA . ASP A 1 220 ? -15.850 -6.744 -1.637 1.00 96.44 220 ASP A CA 1
ATOM 1734 C C . ASP A 1 220 ? -16.011 -6.778 -3.160 1.00 96.44 220 ASP A C 1
ATOM 1736 O O . ASP A 1 220 ? -17.093 -7.033 -3.693 1.00 96.44 220 ASP A O 1
ATOM 1740 N N . PHE A 1 221 ? -14.900 -6.518 -3.847 1.00 95.88 221 PHE A N 1
ATOM 1741 C CA . PHE A 1 221 ? -14.746 -6.571 -5.300 1.00 95.88 221 PHE A CA 1
ATOM 1742 C C . PHE A 1 221 ? -13.895 -7.778 -5.739 1.00 95.88 221 PHE A C 1
ATOM 1744 O O . PHE A 1 221 ? -13.442 -7.823 -6.877 1.00 95.88 221 PHE A O 1
ATOM 1751 N N . THR A 1 222 ? -13.648 -8.769 -4.876 1.00 95.31 222 THR A N 1
ATOM 1752 C CA . THR A 1 222 ? -12.702 -9.861 -5.170 1.00 95.31 222 THR A CA 1
ATOM 1753 C C . THR A 1 222 ? -13.044 -10.606 -6.477 1.00 95.31 222 THR A C 1
ATOM 1755 O O . THR A 1 222 ? -14.156 -11.100 -6.655 1.00 95.31 222 THR A O 1
ATOM 1758 N N . ASN A 1 223 ? -12.063 -10.718 -7.381 1.00 93.50 223 ASN A N 1
ATOM 1759 C CA . ASN A 1 223 ? -12.150 -11.220 -8.766 1.00 93.50 223 ASN A CA 1
ATOM 1760 C C . ASN A 1 223 ? -12.965 -10.364 -9.765 1.00 93.50 223 ASN A C 1
ATOM 1762 O O . ASN A 1 223 ? -13.112 -10.764 -10.922 1.00 93.50 223 ASN A O 1
ATOM 1766 N N . LEU A 1 224 ? -13.471 -9.191 -9.374 1.00 92.25 224 LEU A N 1
ATOM 1767 C CA . LEU A 1 224 ? -14.103 -8.241 -10.293 1.00 92.25 224 LEU A CA 1
ATOM 1768 C C . LEU A 1 224 ? -13.029 -7.331 -10.895 1.00 92.25 224 LEU A C 1
ATOM 1770 O O . LEU A 1 224 ? -12.540 -6.403 -10.250 1.00 92.25 224 LEU A O 1
ATOM 1774 N N . LYS A 1 225 ? -12.640 -7.611 -12.142 1.00 89.00 225 LYS A N 1
ATOM 1775 C CA . LYS A 1 225 ? -11.651 -6.800 -12.861 1.00 89.00 225 LYS A CA 1
ATOM 1776 C C . LYS A 1 225 ? -12.200 -5.403 -13.137 1.00 89.00 225 LYS A C 1
ATOM 1778 O O . LYS A 1 225 ? -13.155 -5.249 -13.893 1.00 89.00 225 LYS A O 1
ATOM 1783 N N . MET A 1 226 ? -11.555 -4.407 -12.546 1.00 88.44 226 MET A N 1
ATOM 1784 C CA . MET A 1 226 ? -11.785 -2.995 -12.807 1.00 88.44 226 MET A CA 1
ATOM 1785 C C . MET A 1 226 ? -11.123 -2.584 -14.136 1.00 88.44 226 MET A C 1
ATOM 1787 O O . MET A 1 226 ? -10.102 -3.171 -14.524 1.00 88.44 226 MET A O 1
ATOM 1791 N N . PRO A 1 227 ? -11.678 -1.584 -14.841 1.00 85.69 227 PRO A N 1
ATOM 1792 C CA . PRO A 1 227 ? -11.013 -0.932 -15.969 1.00 85.69 227 PRO A CA 1
ATOM 1793 C C . PRO A 1 227 ? -9.696 -0.247 -15.554 1.00 85.69 227 PRO A C 1
ATOM 1795 O O . PRO A 1 227 ? -9.338 -0.174 -14.378 1.00 85.69 227 PRO A O 1
ATOM 1798 N N . ASP A 1 228 ? -8.961 0.253 -16.546 1.00 78.50 228 ASP A N 1
ATOM 1799 C CA . ASP A 1 228 ? -7.822 1.153 -16.341 1.00 78.50 228 ASP A CA 1
ATOM 1800 C C . ASP A 1 228 ? -8.313 2.466 -15.695 1.00 78.50 228 ASP A C 1
ATOM 1802 O O . ASP A 1 228 ? -9.249 3.080 -16.203 1.00 78.50 228 ASP A O 1
ATOM 1806 N N . GLY A 1 229 ? -7.695 2.922 -14.598 1.00 73.75 229 GLY A N 1
ATOM 1807 C CA . GLY A 1 229 ? -8.104 4.155 -13.911 1.00 73.75 229 GLY A CA 1
ATOM 1808 C C . GLY A 1 229 ? -7.958 5.440 -14.742 1.00 73.75 229 GLY A C 1
ATOM 1809 O O . GLY A 1 229 ? -8.589 6.438 -14.415 1.00 73.75 229 GLY A O 1
ATOM 1810 N N . ASN A 1 230 ? -7.180 5.420 -15.834 1.00 72.19 230 ASN A N 1
ATOM 1811 C CA . ASN A 1 230 ? -7.099 6.519 -16.809 1.00 72.19 230 ASN A CA 1
ATOM 1812 C C . ASN A 1 230 ? -8.198 6.434 -17.889 1.00 72.19 230 ASN A C 1
ATOM 1814 O O . ASN A 1 230 ? -8.342 7.355 -18.685 1.00 72.19 230 ASN A O 1
ATOM 1818 N N . VAL A 1 231 ? -8.925 5.314 -17.958 1.00 76.12 231 VAL A N 1
ATOM 1819 C CA . VAL A 1 231 ? -10.059 5.081 -18.868 1.00 76.12 231 VAL A CA 1
ATOM 1820 C C . VAL A 1 231 ? -11.393 5.302 -18.156 1.00 76.12 231 VAL A C 1
ATOM 1822 O O . VAL A 1 231 ? -12.328 5.802 -18.769 1.00 76.12 231 VAL A O 1
ATOM 1825 N N . GLU A 1 232 ? -11.489 4.932 -16.877 1.00 79.25 232 GLU A N 1
ATOM 1826 C CA . GLU A 1 232 ? -12.708 5.076 -16.080 1.00 79.25 232 GLU A CA 1
ATOM 1827 C C . GLU A 1 232 ? -12.373 5.507 -14.636 1.00 79.25 232 GLU A C 1
ATOM 1829 O O . GLU A 1 232 ? -12.102 4.657 -13.775 1.00 79.25 232 GLU A O 1
ATOM 1834 N N . PRO A 1 233 ? -12.369 6.823 -14.344 1.00 79.62 233 PRO A N 1
ATOM 1835 C CA . PRO A 1 233 ? -11.999 7.341 -13.029 1.00 79.62 233 PRO A CA 1
ATOM 1836 C C . PRO A 1 233 ? -13.061 7.077 -11.949 1.00 79.62 233 PRO A C 1
ATOM 1838 O O . PRO A 1 233 ? -12.727 7.060 -10.760 1.00 79.62 233 PRO A O 1
ATOM 1841 N N . LEU A 1 234 ? -14.317 6.811 -12.336 1.00 81.38 234 LEU A N 1
ATOM 1842 C CA . LEU A 1 234 ? -15.450 6.636 -11.417 1.00 81.38 234 LEU A CA 1
ATOM 1843 C C . LEU A 1 234 ? -15.392 5.342 -10.585 1.00 81.38 234 LEU A C 1
ATOM 1845 O O . LEU A 1 234 ? -16.228 5.147 -9.703 1.00 81.38 234 LEU A O 1
ATOM 1849 N N . ILE A 1 235 ? -14.433 4.449 -10.860 1.00 88.19 235 ILE A N 1
ATOM 1850 C CA . ILE A 1 235 ? -14.285 3.161 -10.169 1.00 88.19 235 ILE A CA 1
ATOM 1851 C C . ILE A 1 235 ? -13.026 3.150 -9.289 1.00 88.19 235 ILE A C 1
ATOM 1853 O O . ILE A 1 235 ? -13.110 3.441 -8.097 1.00 88.19 235 ILE A O 1
ATOM 1857 N N . SER A 1 236 ? -11.854 2.797 -9.825 1.00 88.31 236 SER A N 1
ATOM 1858 C CA . SER A 1 236 ? -10.665 2.540 -8.998 1.00 88.31 236 SER A CA 1
ATOM 1859 C C . SER A 1 236 ? -10.022 3.808 -8.407 1.00 88.31 236 SER A C 1
ATOM 1861 O O . SER A 1 236 ? -9.689 3.767 -7.219 1.00 88.31 236 SER A O 1
ATOM 1863 N N . PRO A 1 237 ? -9.900 4.945 -9.129 1.00 82.94 237 PRO A N 1
ATOM 1864 C CA . PRO A 1 237 ? -9.479 6.210 -8.527 1.00 82.94 237 PRO A CA 1
ATOM 1865 C C . PRO A 1 237 ? -10.486 6.746 -7.502 1.00 82.94 237 PRO A C 1
ATOM 1867 O O . PRO A 1 237 ? -10.093 6.974 -6.357 1.00 82.94 237 PRO A O 1
ATOM 1870 N N . LYS A 1 238 ? -11.780 6.875 -7.852 1.00 84.50 238 LYS A N 1
ATOM 1871 C CA . LYS A 1 238 ? -12.808 7.396 -6.925 1.00 84.50 238 LYS A CA 1
ATOM 1872 C C . LYS A 1 238 ? -12.895 6.578 -5.629 1.00 84.50 238 LYS A C 1
ATOM 1874 O O . LYS A 1 238 ? -12.985 7.164 -4.552 1.00 84.50 238 LYS A O 1
ATOM 1879 N N . LEU A 1 239 ? -12.759 5.248 -5.698 1.00 91.38 239 LEU A N 1
ATOM 1880 C CA . LEU A 1 239 ? -12.687 4.386 -4.510 1.00 91.38 239 LEU A CA 1
ATOM 1881 C C . LEU A 1 239 ? -11.429 4.639 -3.663 1.00 91.38 239 LEU A C 1
ATOM 1883 O O . LEU A 1 239 ? -11.527 4.754 -2.444 1.00 91.38 239 LEU A O 1
ATOM 1887 N N . ALA A 1 240 ? -10.247 4.733 -4.280 1.00 87.38 240 ALA A N 1
ATOM 1888 C CA . ALA A 1 240 ? -8.997 4.953 -3.548 1.00 87.38 240 ALA A CA 1
ATOM 1889 C C . ALA A 1 240 ? -8.978 6.307 -2.813 1.00 87.38 240 ALA A C 1
ATOM 1891 O O . ALA A 1 240 ? -8.427 6.400 -1.715 1.00 87.38 240 ALA A O 1
ATOM 1892 N N . VAL A 1 241 ? -9.617 7.327 -3.392 1.00 82.00 241 VAL A N 1
ATOM 1893 C CA . VAL A 1 241 ? -9.809 8.656 -2.791 1.00 82.00 241 VAL A CA 1
ATOM 1894 C C . VAL A 1 241 ? -10.832 8.605 -1.655 1.00 82.00 241 VAL A C 1
ATOM 1896 O O . VAL A 1 241 ? -10.537 9.070 -0.558 1.00 82.00 241 VAL A O 1
ATOM 1899 N N . ALA A 1 242 ? -11.995 7.975 -1.875 1.00 85.25 242 ALA A N 1
ATOM 1900 C CA . ALA A 1 242 ? -13.046 7.822 -0.862 1.00 85.25 242 ALA A CA 1
ATOM 1901 C C . ALA A 1 242 ? -12.526 7.225 0.457 1.00 85.25 242 ALA A C 1
ATOM 1903 O O . ALA A 1 242 ? -12.949 7.625 1.539 1.00 85.25 242 ALA A O 1
ATOM 1904 N N . MET A 1 243 ? -11.553 6.311 0.384 1.00 92.69 243 MET A N 1
ATOM 1905 C CA . MET A 1 243 ? -10.937 5.724 1.574 1.00 92.69 243 MET A CA 1
ATOM 1906 C C . MET A 1 243 ? -10.177 6.719 2.469 1.00 92.69 243 MET A C 1
ATOM 1908 O O . MET A 1 243 ? -9.830 6.332 3.583 1.00 92.69 243 MET A O 1
ATOM 1912 N N . GLU A 1 244 ? -9.896 7.960 2.048 1.00 86.25 244 GLU A N 1
ATOM 1913 C CA . GLU A 1 244 ? -9.257 8.952 2.928 1.00 86.25 244 GLU A CA 1
ATOM 1914 C C . GLU A 1 244 ? -10.225 9.462 4.009 1.00 86.25 244 GLU A C 1
ATOM 1916 O O . GLU A 1 244 ? -9.832 9.575 5.172 1.00 86.25 244 GLU A O 1
ATOM 1921 N N . SER A 1 245 ? -11.479 9.736 3.636 1.00 84.56 245 SER A N 1
ATOM 1922 C CA . SER A 1 245 ? -12.523 10.269 4.521 1.00 84.56 245 SER A CA 1
ATOM 1923 C C . SER A 1 245 ? -13.433 9.197 5.125 1.00 84.56 245 SER A C 1
ATOM 1925 O O . SER A 1 245 ? -13.933 9.401 6.227 1.00 84.56 245 SER A O 1
ATOM 1927 N N . ASN A 1 246 ? -13.639 8.070 4.432 1.00 92.44 246 ASN A N 1
ATOM 1928 C CA . ASN A 1 246 ? -14.617 7.046 4.803 1.00 92.44 246 ASN A CA 1
ATOM 1929 C C . ASN A 1 246 ? -14.418 6.500 6.236 1.00 92.44 246 ASN A C 1
ATOM 1931 O O . ASN A 1 246 ? -13.361 5.958 6.579 1.00 92.44 246 ASN A O 1
ATOM 1935 N N . THR A 1 247 ? -15.456 6.592 7.067 1.00 94.25 247 THR A N 1
ATOM 1936 C CA . THR A 1 247 ? -15.462 6.199 8.482 1.00 94.25 247 THR A CA 1
ATOM 1937 C C . THR A 1 247 ? -16.104 4.832 8.744 1.00 94.25 247 THR A C 1
ATOM 1939 O O . THR A 1 247 ? -15.928 4.288 9.839 1.00 94.25 247 THR A O 1
ATOM 1942 N N . HIS A 1 248 ? -16.774 4.227 7.755 1.00 96.56 248 HIS A N 1
ATOM 1943 C CA . HIS A 1 248 ? -17.583 3.017 7.956 1.00 96.56 248 HIS A CA 1
ATOM 1944 C C . HIS A 1 248 ? -17.035 1.705 7.350 1.00 96.56 248 HIS A C 1
ATOM 1946 O O . HIS A 1 248 ? -17.356 0.628 7.862 1.00 96.56 248 HIS A O 1
ATOM 1952 N N . ILE A 1 249 ? -16.188 1.738 6.315 1.00 98.12 249 ILE A N 1
ATOM 1953 C CA . ILE A 1 249 ? -15.632 0.531 5.671 1.00 98.12 249 ILE A CA 1
ATOM 1954 C C . ILE A 1 249 ? -14.523 -0.078 6.541 1.00 98.12 249 ILE A C 1
ATOM 1956 O O . ILE A 1 249 ? -13.365 0.334 6.507 1.00 98.12 249 ILE A O 1
ATOM 1960 N N . GLU A 1 250 ? -14.850 -1.144 7.274 1.00 98.38 250 GLU A N 1
ATOM 1961 C CA . GLU A 1 250 ? -13.866 -1.894 8.067 1.00 98.38 250 GLU A CA 1
ATOM 1962 C C . GLU A 1 250 ? -13.067 -2.915 7.240 1.00 98.38 250 GLU A C 1
ATOM 1964 O O . GLU A 1 250 ? -11.965 -3.309 7.633 1.00 98.38 250 GLU A O 1
ATOM 1969 N N . ASN A 1 251 ? -13.615 -3.379 6.112 1.00 98.38 251 ASN A N 1
ATOM 1970 C CA . ASN A 1 251 ? -13.039 -4.451 5.298 1.00 98.38 251 ASN A CA 1
ATOM 1971 C C . ASN A 1 251 ? -13.087 -4.078 3.810 1.00 98.38 251 ASN A C 1
ATOM 1973 O O . ASN A 1 251 ? -14.167 -4.087 3.222 1.00 98.38 251 ASN A O 1
ATOM 1977 N N . LEU A 1 252 ? -11.929 -3.822 3.197 1.00 98.12 252 LEU A N 1
ATOM 1978 C CA . LEU A 1 252 ? -11.784 -3.532 1.768 1.00 98.12 252 LEU A CA 1
ATOM 1979 C C . LEU A 1 252 ? -11.070 -4.694 1.068 1.00 98.12 252 LEU A C 1
ATOM 1981 O O . LEU A 1 252 ? -9.871 -4.918 1.257 1.00 98.12 252 LEU A O 1
ATOM 1985 N N . LEU A 1 253 ? -11.814 -5.450 0.261 1.00 97.94 253 LEU A N 1
ATOM 1986 C CA . LEU A 1 253 ? -11.323 -6.635 -0.438 1.00 97.94 253 LEU A CA 1
ATOM 1987 C C . LEU A 1 253 ? -11.291 -6.394 -1.950 1.00 97.94 253 LEU A C 1
ATOM 1989 O O . LEU A 1 253 ? -12.318 -6.379 -2.625 1.00 97.94 253 LEU A O 1
ATOM 1993 N N . MET A 1 254 ? -10.081 -6.217 -2.475 1.00 96.12 254 MET A N 1
ATOM 1994 C CA . MET A 1 254 ? -9.774 -5.939 -3.877 1.00 96.12 254 MET A CA 1
ATOM 1995 C C . MET A 1 254 ? -8.776 -6.964 -4.441 1.00 96.12 254 MET A C 1
ATOM 1997 O O . MET A 1 254 ? -7.859 -6.618 -5.181 1.00 96.12 254 MET A O 1
ATOM 2001 N N . GLY A 1 255 ? -8.922 -8.244 -4.084 1.00 94.69 255 GLY A N 1
ATOM 2002 C CA . GLY A 1 255 ? -8.073 -9.307 -4.629 1.00 94.69 255 GLY A CA 1
ATOM 2003 C C . GLY A 1 255 ? -8.391 -9.593 -6.103 1.00 94.69 255 GLY A C 1
ATOM 2004 O O . GLY A 1 255 ? -9.554 -9.795 -6.443 1.00 94.69 255 GLY A O 1
ATOM 2005 N N . CYS A 1 256 ? -7.377 -9.649 -6.971 1.00 93.88 256 CYS A N 1
ATOM 2006 C CA . CYS A 1 256 ? -7.511 -9.905 -8.414 1.00 93.88 256 CYS A CA 1
ATOM 2007 C C . CYS A 1 256 ? -8.463 -8.927 -9.146 1.00 93.88 256 CYS A C 1
ATOM 2009 O O . CYS A 1 256 ? -9.325 -9.335 -9.926 1.00 93.88 256 CYS A O 1
ATOM 2011 N N . THR A 1 257 ? -8.308 -7.621 -8.899 1.00 93.38 257 THR A N 1
ATOM 2012 C CA . THR A 1 257 ? -9.205 -6.566 -9.413 1.00 93.38 257 THR A CA 1
ATOM 2013 C C . THR A 1 257 ? -8.601 -5.667 -10.485 1.00 93.38 257 THR A C 1
ATOM 2015 O O . THR A 1 257 ? -9.283 -4.753 -10.930 1.00 93.38 257 THR A O 1
ATOM 2018 N N . ASN A 1 258 ? -7.367 -5.914 -10.942 1.00 90.62 258 ASN A N 1
ATOM 2019 C CA . ASN A 1 258 ? -6.633 -5.011 -11.849 1.00 90.62 258 ASN A CA 1
ATOM 2020 C C . ASN A 1 258 ? -6.274 -3.654 -11.196 1.00 90.62 258 ASN A C 1
ATOM 2022 O O . ASN A 1 258 ? -6.176 -2.636 -11.874 1.00 90.62 258 ASN A O 1
ATOM 2026 N N . LEU A 1 259 ? -6.031 -3.640 -9.879 1.00 90.69 259 LEU A N 1
ATOM 2027 C CA . LEU A 1 259 ? -5.409 -2.500 -9.193 1.00 90.69 259 LEU A CA 1
ATOM 2028 C C . LEU A 1 259 ? -3.933 -2.360 -9.627 1.00 90.69 259 LEU A C 1
ATOM 2030 O O . LEU A 1 259 ? -3.235 -3.372 -9.776 1.00 90.69 259 LEU A O 1
ATOM 2034 N N . ARG A 1 260 ? -3.446 -1.130 -9.837 1.00 86.12 260 ARG A N 1
ATOM 2035 C CA . ARG A 1 260 ? -2.080 -0.844 -10.317 1.00 86.12 260 ARG A CA 1
ATOM 2036 C C . ARG A 1 260 ? -1.477 0.344 -9.561 1.00 86.12 260 ARG A C 1
ATOM 2038 O O . ARG A 1 260 ? -1.949 0.718 -8.492 1.00 86.12 260 ARG A O 1
ATOM 2045 N N . ASP A 1 261 ? -0.382 0.891 -10.087 1.00 81.69 261 ASP A N 1
ATOM 2046 C CA . ASP A 1 261 ? 0.467 1.841 -9.369 1.00 81.69 261 ASP A CA 1
ATOM 2047 C C . ASP A 1 261 ? -0.197 3.179 -9.044 1.00 81.69 261 ASP A C 1
ATOM 2049 O O . ASP A 1 261 ? -0.009 3.681 -7.942 1.00 81.69 261 ASP A O 1
ATOM 2053 N N . GLN A 1 262 ? -0.971 3.760 -9.965 1.00 79.06 262 GLN A N 1
ATOM 2054 C CA . GLN A 1 262 ? -1.629 5.049 -9.722 1.00 79.06 262 GLN A CA 1
ATOM 2055 C C . GLN A 1 262 ? -2.650 4.914 -8.591 1.00 79.06 262 GLN A C 1
ATOM 2057 O O . GLN A 1 262 ? -2.602 5.642 -7.605 1.00 79.06 262 GLN A O 1
ATOM 2062 N N . GLU A 1 263 ? -3.535 3.926 -8.694 1.00 84.31 263 GLU A N 1
ATOM 2063 C CA . GLU A 1 263 ? -4.658 3.761 -7.778 1.00 84.31 263 GLU A CA 1
ATOM 2064 C C . GLU A 1 263 ? -4.181 3.232 -6.405 1.00 84.31 263 GLU A C 1
ATOM 2066 O O . GLU A 1 263 ? -4.699 3.632 -5.361 1.00 84.31 263 GLU A O 1
ATOM 2071 N N . ALA A 1 264 ? -3.122 2.410 -6.374 1.00 88.31 264 ALA A N 1
ATOM 2072 C CA . ALA A 1 264 ? -2.471 1.990 -5.131 1.00 88.31 264 ALA A CA 1
ATOM 2073 C C . ALA A 1 264 ? -1.596 3.087 -4.486 1.00 88.31 264 ALA A C 1
ATOM 2075 O O . ALA A 1 264 ? -1.470 3.100 -3.261 1.00 88.31 264 ALA A O 1
ATOM 2076 N N . ALA A 1 265 ? -1.020 4.024 -5.252 1.00 81.75 265 ALA A N 1
ATOM 2077 C CA . ALA A 1 265 ? -0.323 5.185 -4.689 1.00 81.75 265 ALA A CA 1
ATOM 2078 C C . ALA A 1 265 ? -1.297 6.130 -3.968 1.00 81.75 265 ALA A C 1
ATOM 2080 O O . ALA A 1 265 ? -1.006 6.554 -2.850 1.00 81.75 265 ALA A O 1
ATOM 2081 N N . ILE A 1 266 ? -2.478 6.376 -4.552 1.00 81.94 266 ILE A N 1
ATOM 2082 C CA . ILE A 1 266 ? -3.570 7.114 -3.893 1.00 81.94 266 ILE A CA 1
ATOM 2083 C C . ILE A 1 266 ? -3.934 6.426 -2.577 1.00 81.94 266 ILE A C 1
ATOM 2085 O O . ILE A 1 266 ? -3.855 7.038 -1.515 1.00 81.94 266 ILE A O 1
ATOM 2089 N N . LEU A 1 267 ? -4.235 5.123 -2.624 1.00 89.00 267 LEU A N 1
ATOM 2090 C CA . LEU A 1 267 ? -4.609 4.350 -1.439 1.00 89.00 267 LEU A CA 1
ATOM 2091 C C . LEU A 1 267 ? -3.528 4.395 -0.340 1.00 89.00 267 LEU A C 1
ATOM 2093 O O . LEU A 1 267 ? -3.858 4.452 0.843 1.00 89.00 267 LEU A O 1
ATOM 2097 N N . ALA A 1 268 ? -2.242 4.427 -0.704 1.00 87.56 268 ALA A N 1
ATOM 2098 C CA . ALA A 1 268 ? -1.129 4.580 0.236 1.00 87.56 268 ALA A CA 1
ATOM 2099 C C . ALA A 1 268 ? -1.082 5.949 0.946 1.00 87.56 268 ALA A C 1
ATOM 2101 O O . ALA A 1 268 ? -0.526 6.046 2.046 1.00 87.56 268 ALA A O 1
ATOM 2102 N N . VAL A 1 269 ? -1.649 6.997 0.340 1.00 82.75 269 VAL A N 1
ATOM 2103 C CA . VAL A 1 269 ? -1.857 8.310 0.969 1.00 82.75 269 VAL A CA 1
ATOM 2104 C C . VAL A 1 269 ? -3.125 8.285 1.821 1.00 82.75 269 VAL A C 1
ATOM 2106 O O . VAL A 1 269 ? -3.038 8.585 3.010 1.00 82.75 269 VAL A O 1
ATOM 2109 N N . SER A 1 270 ? -4.255 7.830 1.270 1.00 85.75 270 SER A N 1
ATOM 2110 C CA . SER A 1 270 ? -5.553 7.729 1.957 1.00 85.75 270 SER A CA 1
ATOM 2111 C C . SER A 1 270 ? -5.474 6.937 3.266 1.00 85.75 270 SER A C 1
ATOM 2113 O O . SER A 1 270 ? -5.999 7.355 4.299 1.00 85.75 270 SER A O 1
ATOM 2115 N N . LEU A 1 271 ? -4.719 5.830 3.265 1.00 89.88 271 LEU A N 1
ATOM 2116 C CA . LEU A 1 271 ? -4.446 5.017 4.454 1.00 89.88 271 LEU A CA 1
ATOM 2117 C C . LEU A 1 271 ? -3.803 5.805 5.606 1.00 89.88 271 LEU A C 1
ATOM 2119 O O . LEU A 1 271 ? -3.917 5.371 6.745 1.00 89.88 271 LEU A O 1
ATOM 2123 N N . ARG A 1 272 ? -3.129 6.937 5.373 1.00 88.88 272 ARG A N 1
ATOM 2124 C CA . ARG A 1 272 ? -2.507 7.726 6.454 1.00 88.88 272 ARG A CA 1
ATOM 2125 C C . ARG A 1 272 ? -3.541 8.457 7.313 1.00 88.88 272 ARG A C 1
ATOM 2127 O O . ARG A 1 272 ? -3.305 8.611 8.509 1.00 88.88 272 ARG A O 1
ATOM 2134 N N . SER A 1 273 ? -4.649 8.883 6.705 1.00 88.44 273 SER A N 1
ATOM 2135 C CA . SER A 1 273 ? -5.751 9.601 7.361 1.00 88.44 273 SER A CA 1
ATOM 2136 C C . SER A 1 273 ? -6.877 8.660 7.806 1.00 88.44 273 SER A C 1
ATOM 2138 O O . SER A 1 273 ? -7.547 8.944 8.791 1.00 88.44 273 SER A O 1
ATOM 2140 N N . ASN A 1 274 ? -7.072 7.527 7.122 1.00 93.38 274 ASN A N 1
ATOM 2141 C CA . ASN A 1 274 ? -8.142 6.582 7.441 1.00 93.38 274 ASN A CA 1
ATOM 2142 C C . ASN A 1 274 ? -8.015 5.991 8.863 1.00 93.38 274 ASN A C 1
ATOM 2144 O O . ASN A 1 274 ? -6.930 5.573 9.284 1.00 93.38 274 ASN A O 1
ATOM 2148 N N . HIS A 1 275 ? -9.127 5.915 9.601 1.00 93.31 275 HIS A N 1
ATOM 2149 C CA . HIS A 1 275 ? -9.186 5.374 10.971 1.00 93.31 275 HIS A CA 1
ATOM 2150 C C . HIS A 1 275 ? -10.222 4.241 11.155 1.00 93.31 275 HIS A C 1
ATOM 2152 O O . HIS A 1 275 ? -10.410 3.751 12.269 1.00 93.31 275 HIS A O 1
ATOM 2158 N N . SER A 1 276 ? -10.876 3.812 10.074 1.00 96.06 276 SER A N 1
ATOM 2159 C CA . SER A 1 276 ? -11.981 2.841 10.049 1.00 96.06 276 SER A CA 1
ATOM 2160 C C . SER A 1 276 ? -11.551 1.455 9.558 1.00 96.06 276 SER A C 1
ATOM 2162 O O . SER A 1 276 ? -11.980 0.431 10.098 1.00 96.06 276 SER A O 1
ATOM 2164 N N . LEU A 1 277 ? -10.663 1.419 8.564 1.00 97.69 277 LEU A N 1
ATOM 2165 C CA . LEU A 1 277 ? -10.271 0.222 7.837 1.00 97.69 277 LEU A CA 1
ATOM 2166 C C . LEU A 1 277 ? -9.387 -0.696 8.691 1.00 97.69 277 LEU A C 1
ATOM 2168 O O . LEU A 1 277 ? -8.279 -0.339 9.089 1.00 97.69 277 LEU A O 1
ATOM 2172 N N . LYS A 1 278 ? -9.862 -1.924 8.925 1.00 97.88 278 LYS A N 1
ATOM 2173 C CA . LYS A 1 278 ? -9.186 -2.962 9.722 1.00 97.88 278 LYS A CA 1
ATOM 2174 C C . LYS A 1 278 ? -8.562 -4.046 8.847 1.00 97.88 278 LYS A C 1
ATOM 2176 O O . LYS A 1 278 ? -7.528 -4.596 9.226 1.00 97.88 278 LYS A O 1
ATOM 2181 N N . VAL A 1 279 ? -9.157 -4.343 7.690 1.00 98.44 279 VAL A N 1
ATOM 2182 C CA . VAL A 1 279 ? -8.688 -5.376 6.753 1.00 98.44 279 VAL A CA 1
ATOM 2183 C C . VAL A 1 279 ? -8.578 -4.806 5.342 1.00 98.44 279 VAL A C 1
ATOM 2185 O O . VAL A 1 279 ? -9.585 -4.411 4.760 1.00 98.44 279 VAL A O 1
ATOM 2188 N N . LEU A 1 280 ? -7.375 -4.840 4.767 1.00 98.19 280 LEU A N 1
ATOM 2189 C CA . LEU A 1 280 ? -7.115 -4.511 3.365 1.00 98.19 280 LEU A CA 1
ATOM 2190 C C . LEU A 1 280 ? -6.566 -5.736 2.629 1.00 98.19 280 LEU A C 1
ATOM 2192 O O . LEU A 1 280 ? -5.523 -6.277 2.996 1.00 98.19 280 LEU A O 1
ATOM 2196 N N . ASN A 1 281 ? -7.238 -6.151 1.557 1.00 98.00 281 ASN A N 1
ATOM 2197 C CA . ASN A 1 281 ? -6.743 -7.182 0.650 1.00 98.00 281 ASN A CA 1
ATOM 2198 C C . ASN A 1 281 ? -6.547 -6.612 -0.761 1.00 98.00 281 ASN A C 1
ATOM 2200 O O . ASN A 1 281 ? -7.512 -6.203 -1.399 1.00 98.00 281 ASN A O 1
ATOM 2204 N N . ILE A 1 282 ? -5.306 -6.638 -1.243 1.00 96.62 282 ILE A N 1
ATOM 2205 C CA . ILE A 1 282 ? -4.881 -6.252 -2.596 1.00 96.62 282 ILE A CA 1
ATOM 2206 C C . ILE A 1 282 ? -4.109 -7.394 -3.293 1.00 96.62 282 ILE A C 1
ATOM 2208 O O . ILE A 1 282 ? -3.334 -7.143 -4.217 1.00 96.62 282 ILE A O 1
ATOM 2212 N N . ASP A 1 283 ? -4.329 -8.648 -2.875 1.00 95.12 283 ASP A N 1
ATOM 2213 C CA . ASP A 1 283 ? -3.714 -9.859 -3.438 1.00 95.12 283 ASP A CA 1
ATOM 2214 C C . ASP A 1 283 ? -3.869 -9.958 -4.969 1.00 95.12 283 ASP A C 1
ATOM 2216 O O . ASP A 1 283 ? -4.935 -9.707 -5.528 1.00 95.12 283 ASP A O 1
ATOM 2220 N N . THR A 1 284 ? -2.837 -10.456 -5.655 1.00 93.12 284 THR A N 1
ATOM 2221 C CA . THR A 1 284 ? -2.855 -10.798 -7.093 1.00 93.12 284 THR A CA 1
ATOM 2222 C C . THR A 1 284 ? -3.224 -9.606 -7.998 1.00 93.12 284 THR A C 1
ATOM 2224 O O . THR A 1 284 ? -4.045 -9.718 -8.909 1.00 93.12 284 THR A O 1
ATOM 2227 N N . ASN A 1 285 ? -2.597 -8.454 -7.743 1.00 93.31 285 ASN A N 1
ATOM 2228 C CA . ASN A 1 285 ? -2.718 -7.219 -8.527 1.00 93.31 285 ASN A CA 1
ATOM 2229 C C . ASN A 1 285 ? -1.361 -6.759 -9.092 1.00 93.31 285 ASN A C 1
ATOM 2231 O O . ASN A 1 285 ? -0.301 -7.149 -8.600 1.00 93.31 285 ASN A O 1
ATOM 2235 N N . ALA A 1 286 ? -1.382 -5.906 -10.120 1.00 87.44 286 ALA A N 1
ATOM 2236 C CA . ALA A 1 286 ? -0.204 -5.529 -10.909 1.00 87.44 286 ALA A CA 1
ATOM 2237 C C . ALA A 1 286 ? 0.581 -4.334 -10.319 1.00 87.44 286 ALA A C 1
ATOM 2239 O O . ALA A 1 286 ? 1.009 -3.436 -11.042 1.00 87.44 286 ALA A O 1
ATOM 2240 N N . ILE A 1 287 ? 0.763 -4.332 -8.997 1.00 89.88 287 ILE A N 1
ATOM 2241 C CA . ILE A 1 287 ? 1.411 -3.260 -8.225 1.00 89.88 287 ILE A CA 1
ATOM 2242 C C . ILE A 1 287 ? 2.932 -3.471 -8.219 1.00 89.88 287 ILE A C 1
ATOM 2244 O O . ILE A 1 287 ? 3.397 -4.567 -7.893 1.00 89.88 287 ILE A O 1
ATOM 2248 N N . GLN A 1 288 ? 3.706 -2.437 -8.559 1.00 85.62 288 GLN A N 1
ATOM 2249 C CA . GLN A 1 288 ? 5.173 -2.475 -8.614 1.00 85.62 288 GLN A CA 1
ATOM 2250 C C . GLN A 1 288 ? 5.821 -2.281 -7.229 1.00 85.62 288 GLN A C 1
ATOM 2252 O O . GLN A 1 288 ? 5.174 -1.771 -6.309 1.00 85.62 288 GLN A O 1
ATOM 2257 N N . PRO A 1 289 ? 7.113 -2.647 -7.047 1.00 84.00 289 PRO A N 1
ATOM 2258 C CA . PRO A 1 289 ? 7.764 -2.608 -5.736 1.00 84.00 289 PRO A CA 1
ATOM 2259 C C . PRO A 1 289 ? 7.720 -1.231 -5.066 1.00 84.00 289 PRO A C 1
ATOM 2261 O O . PRO A 1 289 ? 7.397 -1.150 -3.889 1.00 84.00 289 PRO A O 1
ATOM 2264 N N . LEU A 1 290 ? 7.982 -0.153 -5.816 1.00 82.31 290 LEU A N 1
ATOM 2265 C CA . LEU A 1 290 ? 7.996 1.217 -5.288 1.00 82.31 290 LEU A CA 1
ATOM 2266 C C . LEU A 1 290 ? 6.629 1.633 -4.716 1.00 82.31 290 LEU A C 1
ATOM 2268 O O . LEU A 1 290 ? 6.550 2.213 -3.637 1.00 82.31 290 LEU A O 1
ATOM 2272 N N . THR A 1 291 ? 5.539 1.289 -5.401 1.00 85.06 291 THR A N 1
ATOM 2273 C CA . THR A 1 291 ? 4.178 1.587 -4.936 1.00 85.06 291 THR A CA 1
ATOM 2274 C C . THR A 1 291 ? 3.798 0.741 -3.722 1.00 85.06 291 THR A C 1
ATOM 2276 O O . THR A 1 291 ? 3.145 1.226 -2.798 1.00 85.06 291 THR A O 1
ATOM 2279 N N . LEU A 1 292 ? 4.242 -0.518 -3.678 1.00 90.69 292 LEU A N 1
ATOM 2280 C CA . LEU A 1 292 ? 4.018 -1.386 -2.524 1.00 90.69 292 LEU A CA 1
ATOM 2281 C C . LEU A 1 292 ? 4.841 -0.944 -1.297 1.00 90.69 292 LEU A C 1
ATOM 2283 O O . LEU A 1 292 ? 4.370 -1.062 -0.167 1.00 90.69 292 LEU A O 1
ATOM 2287 N N . GLU A 1 293 ? 6.019 -0.353 -1.513 1.00 87.94 293 GLU A N 1
ATOM 2288 C CA . GLU A 1 293 ? 6.788 0.357 -0.486 1.00 87.94 293 GLU A CA 1
ATOM 2289 C C . GLU A 1 293 ? 6.015 1.577 0.049 1.00 87.94 293 GLU A C 1
ATOM 2291 O O . GLU A 1 293 ? 5.947 1.778 1.262 1.00 87.94 293 GLU A O 1
ATOM 2296 N N . SER A 1 294 ? 5.344 2.351 -0.815 1.00 86.88 294 SER A N 1
ATOM 2297 C CA . SER A 1 294 ? 4.439 3.428 -0.379 1.00 86.88 294 SER A CA 1
ATOM 2298 C C . SER A 1 294 ? 3.266 2.906 0.459 1.00 86.88 294 SER A C 1
ATOM 2300 O O . SER A 1 294 ? 2.990 3.486 1.508 1.00 86.88 294 SER A O 1
ATOM 2302 N N . ILE A 1 295 ? 2.622 1.794 0.076 1.00 93.75 295 ILE A N 1
ATOM 2303 C CA . ILE A 1 295 ? 1.572 1.131 0.881 1.00 93.75 295 ILE A CA 1
ATOM 2304 C C . ILE A 1 295 ? 2.110 0.736 2.268 1.00 93.75 295 ILE A C 1
ATOM 2306 O O . ILE A 1 295 ? 1.465 1.015 3.283 1.00 93.75 295 ILE A O 1
ATOM 2310 N N . ALA A 1 296 ? 3.308 0.146 2.342 1.00 92.88 296 ALA A N 1
ATOM 2311 C CA . ALA A 1 296 ? 3.962 -0.180 3.611 1.00 92.88 296 ALA A CA 1
ATOM 2312 C C . ALA A 1 296 ? 4.229 1.083 4.455 1.00 92.88 296 ALA A C 1
ATOM 2314 O O . ALA A 1 296 ? 3.920 1.121 5.646 1.00 92.88 296 ALA A O 1
ATOM 2315 N N . ASN A 1 297 ? 4.719 2.152 3.824 1.00 86.19 297 ASN A N 1
ATOM 2316 C CA . ASN A 1 297 ? 5.005 3.437 4.464 1.00 86.19 297 ASN A CA 1
ATOM 2317 C C . ASN A 1 297 ? 3.752 4.257 4.830 1.00 86.19 297 ASN A C 1
ATOM 2319 O O . ASN A 1 297 ? 3.864 5.188 5.627 1.00 86.19 297 ASN A O 1
ATOM 2323 N N . GLY A 1 298 ? 2.580 3.967 4.260 1.00 86.81 298 GLY A N 1
ATOM 2324 C CA . GLY A 1 298 ? 1.281 4.456 4.742 1.00 86.81 298 GLY A CA 1
ATOM 2325 C C . GLY A 1 298 ? 0.811 3.656 5.958 1.00 86.81 298 GLY A C 1
ATOM 2326 O O . GLY A 1 298 ? 0.442 4.218 6.991 1.00 86.81 298 GLY A O 1
ATOM 2327 N N . THR A 1 299 ? 0.946 2.331 5.872 1.00 93.62 299 THR A N 1
ATOM 2328 C CA . THR A 1 299 ? 0.596 1.376 6.934 1.00 93.62 299 THR A CA 1
ATOM 2329 C C . THR A 1 299 ? 1.449 1.538 8.201 1.00 93.62 299 THR A C 1
ATOM 2331 O O . THR A 1 299 ? 0.986 1.212 9.289 1.00 93.62 299 THR A O 1
ATOM 2334 N N . SER A 1 300 ? 2.670 2.076 8.105 1.00 91.75 300 SER A N 1
ATOM 2335 C CA . SER A 1 300 ? 3.511 2.391 9.273 1.00 91.75 300 SER A CA 1
ATOM 2336 C C . SER A 1 300 ? 2.966 3.535 10.141 1.00 91.75 300 SER A C 1
ATOM 2338 O O . SER A 1 300 ? 3.334 3.629 11.310 1.00 91.75 300 SER A O 1
ATOM 2340 N N . VAL A 1 301 ? 2.097 4.388 9.581 1.00 91.12 301 VAL A N 1
ATOM 2341 C CA . VAL A 1 301 ? 1.476 5.534 10.265 1.00 91.12 301 VAL A CA 1
ATOM 2342 C C . VAL A 1 301 ? 0.056 5.203 10.724 1.00 91.12 301 VAL A C 1
ATOM 2344 O O . VAL A 1 301 ? -0.300 5.524 11.857 1.00 91.12 301 VAL A O 1
ATOM 2347 N N . ASN A 1 302 ? -0.738 4.533 9.881 1.00 91.56 302 ASN A N 1
ATOM 2348 C CA . ASN A 1 302 ? -2.107 4.115 10.198 1.00 91.56 302 ASN A CA 1
ATOM 2349 C C . ASN A 1 302 ? -2.157 3.267 11.488 1.00 91.56 302 ASN A C 1
ATOM 2351 O O . ASN A 1 302 ? -1.441 2.278 11.589 1.00 91.56 302 ASN A O 1
ATOM 2355 N N . GLN A 1 303 ? -3.018 3.612 12.454 1.00 91.19 303 GLN A N 1
ATOM 2356 C CA . GLN A 1 303 ? -3.160 2.870 13.724 1.00 91.19 303 GLN A CA 1
ATOM 2357 C C . GLN A 1 303 ? -4.443 2.017 13.817 1.00 91.19 303 GLN A C 1
ATOM 2359 O O . GLN A 1 303 ? -4.696 1.408 14.858 1.00 91.19 303 GLN A O 1
ATOM 2364 N N . ALA A 1 304 ? -5.248 1.954 12.753 1.00 95.12 304 ALA A N 1
ATOM 2365 C CA . ALA A 1 304 ? -6.502 1.198 12.679 1.00 95.12 304 ALA A CA 1
ATOM 2366 C C . ALA A 1 304 ? -6.350 -0.168 11.980 1.00 95.12 304 ALA A C 1
ATOM 2368 O O . ALA A 1 304 ? -6.960 -1.149 12.416 1.00 95.12 304 ALA A O 1
ATOM 2369 N N . LEU A 1 305 ? -5.513 -0.244 10.938 1.00 97.38 305 LEU A N 1
ATOM 2370 C CA . LEU A 1 305 ? -5.345 -1.417 10.083 1.00 97.38 305 LEU A CA 1
ATOM 2371 C C . LEU A 1 305 ? -4.701 -2.579 10.849 1.00 97.38 305 LEU A C 1
ATOM 2373 O O . LEU A 1 305 ? -3.634 -2.443 11.448 1.00 97.38 305 LEU A O 1
ATOM 2377 N N . GLN A 1 306 ? -5.357 -3.738 10.804 1.00 97.44 306 GLN A N 1
ATOM 2378 C CA . GLN A 1 306 ? -5.000 -4.941 11.563 1.00 97.44 306 GLN A CA 1
ATOM 2379 C C . GLN A 1 306 ? -4.511 -6.076 10.662 1.00 97.44 306 GLN A C 1
ATOM 2381 O O . GLN A 1 306 ? -3.722 -6.915 11.100 1.00 97.44 306 GLN A O 1
ATOM 2386 N N . GLU A 1 307 ? -4.962 -6.107 9.408 1.00 98.12 307 GLU A N 1
ATOM 2387 C CA . GLU A 1 307 ? -4.621 -7.129 8.425 1.00 98.12 307 GLU A CA 1
ATOM 2388 C C . GLU A 1 307 ? -4.406 -6.504 7.044 1.00 98.12 307 GLU A C 1
ATOM 2390 O O . GLU A 1 307 ? -5.312 -5.885 6.489 1.00 98.12 307 GLU A O 1
ATOM 2395 N N . LEU A 1 308 ? -3.213 -6.707 6.480 1.00 97.81 308 LEU A N 1
ATOM 2396 C CA . LEU A 1 308 ? -2.876 -6.339 5.105 1.00 97.81 308 LEU A CA 1
ATOM 2397 C C . LEU A 1 308 ? -2.502 -7.595 4.314 1.00 97.81 308 LEU A C 1
ATOM 2399 O O . LEU A 1 308 ? -1.683 -8.392 4.775 1.00 97.81 308 LEU A O 1
ATOM 2403 N N . ARG A 1 309 ? -3.064 -7.766 3.115 1.00 97.56 309 ARG A N 1
ATOM 2404 C CA . ARG A 1 309 ? -2.700 -8.842 2.180 1.00 97.56 309 ARG A CA 1
ATOM 2405 C C . ARG A 1 309 ? -2.292 -8.274 0.822 1.00 97.56 309 ARG A C 1
ATOM 2407 O O . ARG A 1 309 ? -3.043 -7.517 0.215 1.00 97.56 309 ARG A O 1
ATOM 2414 N N . CYS A 1 310 ? -1.095 -8.635 0.383 1.00 95.25 310 CYS A N 1
ATOM 2415 C CA . CYS A 1 310 ? -0.452 -8.278 -0.878 1.00 95.25 310 CYS A CA 1
ATOM 2416 C C . CYS A 1 310 ? 0.397 -9.466 -1.381 1.00 95.25 310 CYS A C 1
ATOM 2418 O O . CYS A 1 310 ? 1.565 -9.345 -1.744 1.00 95.25 310 CYS A O 1
ATOM 2420 N N . ASN A 1 311 ? -0.198 -10.656 -1.378 1.00 92.75 311 ASN A N 1
ATOM 2421 C CA . ASN A 1 311 ? 0.361 -11.857 -1.987 1.00 92.75 311 ASN A CA 1
ATOM 2422 C C . ASN A 1 311 ? 0.271 -11.756 -3.516 1.00 92.75 311 ASN A C 1
ATOM 2424 O O . ASN A 1 311 ? -0.660 -11.156 -4.049 1.00 92.75 311 ASN A O 1
ATOM 2428 N N . ASN A 1 312 ? 1.205 -12.376 -4.242 1.00 87.50 312 ASN A N 1
ATOM 2429 C CA . ASN A 1 312 ? 1.259 -12.377 -5.715 1.00 87.50 312 ASN A CA 1
ATOM 2430 C C . ASN A 1 312 ? 1.302 -10.981 -6.387 1.00 87.50 312 ASN A C 1
ATOM 2432 O O . ASN A 1 312 ? 1.053 -10.880 -7.588 1.00 87.50 312 ASN A O 1
ATOM 2436 N N . THR A 1 313 ? 1.617 -9.917 -5.646 1.00 85.81 313 THR A N 1
ATOM 2437 C CA . THR A 1 313 ? 2.058 -8.624 -6.196 1.00 85.81 313 THR A CA 1
ATOM 2438 C C . THR A 1 313 ? 3.585 -8.646 -6.393 1.00 85.81 313 THR A C 1
ATOM 2440 O O . THR A 1 313 ? 4.225 -9.690 -6.225 1.00 85.81 313 THR A O 1
ATOM 2443 N N . ALA A 1 314 ? 4.208 -7.523 -6.767 1.00 80.38 314 ALA A N 1
ATOM 2444 C CA . ALA A 1 314 ? 5.666 -7.452 -6.823 1.00 80.38 314 ALA A CA 1
ATOM 2445 C C . ALA A 1 314 ? 6.323 -7.579 -5.430 1.00 80.38 314 ALA A C 1
ATOM 2447 O O . ALA A 1 314 ? 5.771 -7.167 -4.414 1.00 80.38 314 ALA A O 1
ATOM 2448 N N . SER A 1 315 ? 7.546 -8.111 -5.390 1.00 83.69 315 SER A N 1
ATOM 2449 C CA . SER A 1 315 ? 8.308 -8.377 -4.161 1.00 83.69 315 SER A CA 1
ATOM 2450 C C . SER A 1 315 ? 9.745 -7.870 -4.279 1.00 83.69 315 SER A C 1
ATOM 2452 O O . SER A 1 315 ? 10.350 -7.993 -5.345 1.00 83.69 315 SER A O 1
ATOM 2454 N N . GLY A 1 316 ? 10.335 -7.383 -3.187 1.00 84.12 316 GLY A N 1
ATOM 2455 C CA . GLY A 1 316 ? 11.735 -6.950 -3.175 1.00 84.12 316 GLY A CA 1
ATOM 2456 C C . GLY A 1 316 ? 12.282 -6.696 -1.772 1.00 84.12 316 GLY A C 1
ATOM 2457 O O . GLY A 1 316 ? 11.522 -6.571 -0.811 1.00 84.12 316 GLY A O 1
ATOM 2458 N N . ARG A 1 317 ? 13.613 -6.607 -1.641 1.00 85.81 317 ARG A N 1
ATOM 2459 C CA . ARG A 1 317 ? 14.276 -6.405 -0.339 1.00 85.81 317 ARG A CA 1
ATOM 2460 C C . ARG A 1 317 ? 13.825 -5.102 0.341 1.00 85.81 317 ARG A C 1
ATOM 2462 O O . ARG A 1 317 ? 13.407 -5.160 1.489 1.00 85.81 317 ARG A O 1
ATOM 2469 N N . LEU A 1 318 ? 13.769 -3.994 -0.406 1.00 86.06 318 LEU A N 1
ATOM 2470 C CA . LEU A 1 318 ? 13.293 -2.686 0.079 1.00 86.06 318 LEU A CA 1
ATOM 2471 C C . LEU A 1 318 ? 11.842 -2.732 0.589 1.00 86.06 318 LEU A C 1
ATOM 2473 O O . LEU A 1 318 ? 11.550 -2.250 1.676 1.00 86.06 318 LEU A O 1
ATOM 2477 N N . VAL A 1 319 ? 10.943 -3.397 -0.146 1.00 90.62 319 VAL A N 1
ATOM 2478 C CA . VAL A 1 319 ? 9.538 -3.593 0.263 1.00 90.62 319 VAL A CA 1
ATOM 2479 C C . VAL A 1 319 ? 9.447 -4.415 1.553 1.00 90.62 319 VAL A C 1
ATOM 2481 O O . VAL A 1 319 ? 8.654 -4.115 2.442 1.00 90.62 319 VAL A O 1
ATOM 2484 N N . THR A 1 320 ? 10.301 -5.430 1.684 1.00 94.56 320 THR A N 1
ATOM 2485 C CA . THR A 1 320 ? 10.392 -6.271 2.886 1.00 94.56 320 THR A CA 1
ATOM 2486 C C . THR A 1 320 ? 10.909 -5.475 4.092 1.00 94.56 320 THR A C 1
ATOM 2488 O O . THR A 1 320 ? 10.379 -5.612 5.193 1.00 94.56 320 THR A O 1
ATOM 2491 N N . GLU A 1 321 ? 11.895 -4.598 3.886 1.00 91.31 321 GLU A N 1
ATOM 2492 C CA . GLU A 1 321 ? 12.403 -3.665 4.900 1.00 91.31 321 GLU A CA 1
ATOM 2493 C C . GLU A 1 321 ? 11.341 -2.637 5.312 1.00 91.31 321 GLU A C 1
ATOM 2495 O O . GLU A 1 321 ? 11.143 -2.415 6.508 1.00 91.31 321 GLU A O 1
ATOM 2500 N N . ALA A 1 322 ? 10.595 -2.077 4.355 1.00 92.50 322 ALA A N 1
ATOM 2501 C CA . ALA A 1 322 ? 9.495 -1.155 4.621 1.00 92.50 322 ALA A CA 1
ATOM 2502 C C . ALA A 1 322 ? 8.351 -1.825 5.402 1.00 92.50 322 ALA A C 1
ATOM 2504 O O . ALA A 1 322 ? 7.830 -1.227 6.343 1.00 92.50 322 ALA A O 1
ATOM 2505 N N . PHE A 1 323 ? 7.999 -3.082 5.097 1.00 97.06 323 PHE A N 1
ATOM 2506 C CA . PHE A 1 323 ? 7.025 -3.840 5.892 1.00 97.06 323 PHE A CA 1
ATOM 2507 C C . PHE A 1 323 ? 7.535 -4.191 7.295 1.00 97.06 323 PHE A C 1
ATOM 2509 O O . PHE A 1 323 ? 6.766 -4.100 8.252 1.00 97.06 323 PHE A O 1
ATOM 2516 N N . LEU A 1 324 ? 8.818 -4.533 7.460 1.00 96.12 324 LEU A N 1
ATOM 2517 C CA . LEU A 1 324 ? 9.401 -4.756 8.786 1.00 96.12 324 LEU A CA 1
ATOM 2518 C C . LEU A 1 324 ? 9.430 -3.462 9.618 1.00 96.12 324 LEU A C 1
ATOM 2520 O O . LEU A 1 324 ? 9.127 -3.495 10.811 1.00 96.12 324 LEU A O 1
ATOM 2524 N N . HIS A 1 325 ? 9.742 -2.320 9.001 1.00 94.75 325 HIS A N 1
ATOM 2525 C CA . HIS A 1 325 ? 9.624 -1.009 9.641 1.00 94.75 325 HIS A CA 1
ATOM 2526 C C . HIS A 1 325 ? 8.166 -0.695 10.008 1.00 94.75 325 HIS A C 1
ATOM 2528 O O . HIS A 1 325 ? 7.895 -0.319 11.148 1.00 94.75 325 HIS A O 1
ATOM 2534 N N . ALA A 1 326 ? 7.215 -0.923 9.096 1.00 95.12 326 ALA A N 1
ATOM 2535 C CA . ALA A 1 326 ? 5.795 -0.705 9.356 1.00 95.12 326 ALA A CA 1
ATOM 2536 C C . ALA A 1 326 ? 5.294 -1.536 10.541 1.00 95.12 326 ALA A C 1
ATOM 2538 O O . ALA A 1 326 ? 4.691 -0.980 11.451 1.00 95.12 326 ALA A O 1
ATOM 2539 N N . LEU A 1 327 ? 5.622 -2.828 10.598 1.00 97.44 327 LEU A N 1
ATOM 2540 C CA . LEU A 1 327 ? 5.274 -3.704 11.720 1.00 97.44 327 LEU A CA 1
ATOM 2541 C C . LEU A 1 327 ? 5.904 -3.268 13.052 1.00 97.44 327 LEU A C 1
ATOM 2543 O O . LEU A 1 327 ? 5.295 -3.470 14.103 1.00 97.44 327 LEU A O 1
ATOM 2547 N N . LYS A 1 328 ? 7.113 -2.687 13.026 1.00 95.31 328 LYS A N 1
ATOM 2548 C CA . LYS A 1 328 ? 7.810 -2.174 14.220 1.00 95.31 328 LYS A CA 1
ATOM 2549 C C . LYS A 1 328 ? 7.203 -0.868 14.743 1.00 95.31 328 LYS A C 1
ATOM 2551 O O . LYS A 1 328 ? 7.190 -0.677 15.959 1.00 95.31 328 LYS A O 1
ATOM 2556 N N . SER A 1 329 ? 6.688 -0.021 13.851 1.00 93.88 329 SER A N 1
ATOM 2557 C CA . SER A 1 329 ? 6.121 1.299 14.171 1.00 93.88 329 SER A CA 1
ATOM 2558 C C . SER A 1 329 ? 4.598 1.289 14.395 1.00 93.88 329 SER A C 1
ATOM 2560 O O . SER A 1 329 ? 4.092 2.107 15.158 1.00 93.88 329 SER A O 1
ATOM 2562 N N . ASN A 1 330 ? 3.867 0.343 13.796 1.00 93.31 330 ASN A N 1
ATOM 2563 C CA . ASN A 1 330 ? 2.420 0.161 13.941 1.00 93.31 330 ASN A CA 1
ATOM 2564 C C . ASN A 1 330 ? 2.106 -1.115 14.763 1.00 93.31 330 ASN A C 1
ATOM 2566 O O . ASN A 1 330 ? 2.159 -2.221 14.217 1.00 93.31 330 ASN A O 1
ATOM 2570 N N . PRO A 1 331 ? 1.726 -0.994 16.053 1.00 92.38 331 PRO A N 1
ATOM 2571 C CA . PRO A 1 331 ? 1.329 -2.113 16.913 1.00 92.38 331 PRO A CA 1
ATOM 2572 C C . PRO A 1 331 ? -0.150 -2.535 16.770 1.00 92.38 331 PRO A C 1
ATOM 2574 O O . PRO A 1 331 ? -0.646 -3.306 17.603 1.00 92.38 331 PRO A O 1
ATOM 2577 N N . SER A 1 332 ? -0.880 -2.023 15.777 1.00 95.38 332 SER A N 1
ATOM 2578 C CA . SER A 1 332 ? -2.216 -2.495 15.383 1.00 95.38 332 SER A CA 1
ATOM 2579 C C . SER A 1 332 ? -2.160 -3.520 14.251 1.00 95.38 332 SER A C 1
ATOM 2581 O O . SER A 1 332 ? -2.962 -4.454 14.275 1.00 95.38 332 SER A O 1
ATOM 2583 N N . LEU A 1 333 ? -1.184 -3.433 13.335 1.00 97.19 333 LEU A N 1
ATOM 2584 C CA . LEU A 1 333 ? -0.995 -4.419 12.265 1.00 97.19 333 LEU A CA 1
ATOM 2585 C C . LEU A 1 333 ? -0.589 -5.783 12.850 1.00 97.19 333 LEU A C 1
ATOM 2587 O O . LEU A 1 333 ? 0.560 -6.012 13.228 1.00 97.19 333 LEU A O 1
ATOM 2591 N N . CYS A 1 334 ? -1.556 -6.697 12.924 1.00 97.00 334 CYS A N 1
ATOM 2592 C CA . CYS A 1 334 ? -1.432 -8.025 13.527 1.00 97.00 334 CYS A CA 1
ATOM 2593 C C . CYS A 1 334 ? -1.234 -9.145 12.494 1.00 97.00 334 CYS A C 1
ATOM 2595 O O . CYS A 1 334 ? -0.898 -10.267 12.872 1.00 97.00 334 CYS A O 1
ATOM 2597 N N . LYS A 1 335 ? -1.458 -8.885 11.202 1.00 97.81 335 LYS A N 1
ATOM 2598 C CA . LYS A 1 335 ? -1.291 -9.862 10.117 1.00 97.81 335 LYS A CA 1
ATOM 2599 C C . LYS A 1 335 ? -0.755 -9.191 8.856 1.00 97.81 335 LYS A C 1
ATOM 2601 O O . LYS A 1 335 ? -1.278 -8.159 8.439 1.00 97.81 335 LYS A O 1
ATOM 2606 N N . LEU A 1 336 ? 0.219 -9.833 8.217 1.00 97.50 336 LEU A N 1
ATOM 2607 C CA . LEU A 1 336 ? 0.754 -9.434 6.919 1.00 97.50 336 LEU A CA 1
ATOM 2608 C C . LEU A 1 336 ? 0.813 -10.653 5.990 1.00 97.50 336 LEU A C 1
ATOM 2610 O O . LEU A 1 336 ? 1.536 -11.607 6.261 1.00 97.50 336 LEU A O 1
ATOM 2614 N N . GLY A 1 337 ? 0.062 -10.618 4.891 1.00 96.25 337 GLY A N 1
ATOM 2615 C CA . GLY A 1 337 ? 0.173 -11.575 3.792 1.00 96.25 337 GLY A CA 1
ATOM 2616 C C . GLY A 1 337 ? 1.077 -11.018 2.699 1.00 96.25 337 GLY A C 1
ATOM 2617 O O . GLY A 1 337 ? 0.580 -10.347 1.804 1.00 96.25 337 GLY A O 1
ATOM 2618 N N . TYR A 1 338 ? 2.385 -11.262 2.785 1.00 95.69 338 TYR A N 1
ATOM 2619 C CA . TYR A 1 338 ? 3.384 -10.798 1.815 1.00 95.69 338 TYR A CA 1
ATOM 2620 C C . TYR A 1 338 ? 4.470 -11.878 1.620 1.00 95.69 338 TYR A C 1
ATOM 2622 O O . TYR A 1 338 ? 4.917 -12.468 2.609 1.00 95.69 338 TYR A O 1
ATOM 2630 N N . PRO A 1 339 ? 4.924 -12.166 0.382 1.00 90.88 339 PRO A N 1
ATOM 2631 C CA . PRO A 1 339 ? 5.905 -13.217 0.109 1.00 90.88 339 PRO A CA 1
ATOM 2632 C C . PRO A 1 339 ? 7.332 -12.828 0.539 1.00 90.88 339 PRO A C 1
ATOM 2634 O O . PRO A 1 339 ? 8.155 -12.391 -0.265 1.00 90.88 339 PRO A O 1
ATOM 2637 N N . VAL A 1 340 ? 7.659 -13.044 1.816 1.00 91.81 340 VAL A N 1
ATOM 2638 C CA . VAL A 1 340 ? 9.017 -12.841 2.348 1.00 91.81 340 VAL A CA 1
ATOM 2639 C C . VAL A 1 340 ? 9.955 -13.956 1.863 1.00 91.81 340 VAL A C 1
ATOM 2641 O O . VAL A 1 340 ? 9.868 -15.099 2.321 1.00 91.81 340 VAL A O 1
ATOM 2644 N N . THR A 1 341 ? 10.865 -13.631 0.941 1.00 88.56 341 THR A N 1
ATOM 2645 C CA . THR A 1 341 ? 11.827 -14.581 0.347 1.00 88.56 341 THR A CA 1
ATOM 2646 C C . THR A 1 341 ? 13.040 -14.880 1.228 1.00 88.56 341 THR A C 1
ATOM 2648 O O . THR A 1 341 ? 13.640 -15.941 1.096 1.00 88.56 341 THR A O 1
ATOM 2651 N N . ASP A 1 342 ? 13.418 -13.942 2.096 1.00 91.12 342 ASP A N 1
ATOM 2652 C CA . ASP A 1 342 ? 14.618 -14.000 2.934 1.00 91.12 342 ASP A CA 1
ATOM 2653 C C . ASP A 1 342 ? 14.281 -14.542 4.336 1.00 91.12 342 ASP A C 1
ATOM 2655 O O . ASP A 1 342 ? 13.337 -14.084 4.985 1.00 91.12 342 ASP A O 1
ATOM 2659 N N . ALA A 1 343 ? 15.052 -15.525 4.807 1.00 93.31 343 ALA A N 1
ATOM 2660 C CA . ALA A 1 343 ? 14.848 -16.166 6.102 1.00 93.31 343 ALA A CA 1
ATOM 2661 C C . ALA A 1 343 ? 15.067 -15.213 7.293 1.00 93.31 343 ALA A C 1
ATOM 2663 O O . ALA A 1 343 ? 14.336 -15.313 8.280 1.00 93.31 343 ALA A O 1
ATOM 2664 N N . TYR A 1 344 ? 16.013 -14.269 7.197 1.00 94.12 344 TYR A N 1
ATOM 2665 C CA . TYR A 1 344 ? 16.264 -13.278 8.249 1.00 94.12 344 TYR A CA 1
ATOM 2666 C C . TYR A 1 344 ? 15.053 -12.357 8.422 1.00 94.12 344 TYR A C 1
ATOM 2668 O O . TYR A 1 344 ? 14.498 -12.235 9.517 1.00 94.12 344 TYR A O 1
ATOM 2676 N N . PHE A 1 345 ? 14.592 -11.766 7.316 1.00 95.25 345 PHE A N 1
ATOM 2677 C CA . PHE A 1 345 ? 13.428 -10.885 7.338 1.00 95.25 345 PHE A CA 1
ATOM 2678 C C . PHE A 1 345 ? 12.157 -11.616 7.760 1.00 95.25 345 PHE A C 1
ATOM 2680 O O . PHE A 1 345 ? 11.335 -11.017 8.447 1.00 95.25 345 PHE A O 1
ATOM 2687 N N . ARG A 1 346 ? 12.000 -12.899 7.405 1.00 96.25 346 ARG A N 1
ATOM 2688 C CA . ARG A 1 346 ? 10.850 -13.702 7.839 1.00 96.25 346 ARG A CA 1
ATOM 2689 C C . ARG A 1 346 ? 10.813 -13.829 9.362 1.00 96.25 346 ARG A C 1
ATOM 2691 O O . ARG A 1 346 ? 9.808 -13.467 9.961 1.00 96.25 346 ARG A O 1
ATOM 2698 N N . GLY A 1 347 ? 11.922 -14.231 9.988 1.00 96.81 347 GLY A N 1
ATOM 2699 C CA . GLY A 1 347 ? 12.005 -14.353 11.447 1.00 96.81 347 GLY A CA 1
ATOM 2700 C C . GLY A 1 347 ? 11.745 -13.034 12.189 1.00 96.81 347 GLY A C 1
ATOM 2701 O O . GLY A 1 347 ? 11.022 -13.018 13.184 1.00 96.81 347 GLY A O 1
ATOM 2702 N N . GLU A 1 348 ? 12.273 -11.912 11.692 1.00 97.56 348 GLU A N 1
ATOM 2703 C CA . GLU A 1 348 ? 12.018 -10.584 12.273 1.00 97.56 348 GLU A CA 1
ATOM 2704 C C . GLU A 1 348 ? 10.568 -10.098 12.068 1.00 97.56 348 GLU A C 1
ATOM 2706 O O . GLU A 1 348 ? 10.004 -9.468 12.967 1.00 97.56 348 GLU A O 1
ATOM 2711 N N . ILE A 1 349 ? 9.942 -10.419 10.929 1.00 97.44 349 ILE A N 1
ATOM 2712 C CA . ILE A 1 349 ? 8.526 -10.129 10.652 1.00 97.44 349 ILE A CA 1
ATOM 2713 C C . ILE A 1 349 ? 7.613 -10.969 11.556 1.00 97.44 349 ILE A C 1
ATOM 2715 O O . ILE A 1 349 ? 6.757 -10.401 12.231 1.00 97.44 349 ILE A O 1
ATOM 2719 N N . ASP A 1 350 ? 7.830 -12.283 11.653 1.00 97.44 350 ASP A N 1
ATOM 2720 C CA . ASP A 1 350 ? 7.025 -13.196 12.481 1.00 97.44 350 ASP A CA 1
ATOM 2721 C C . ASP A 1 350 ? 7.109 -12.835 13.978 1.00 97.44 350 ASP A C 1
ATOM 2723 O O . ASP A 1 350 ? 6.104 -12.810 14.697 1.00 97.44 350 ASP A O 1
ATOM 2727 N N . LYS A 1 351 ? 8.304 -12.457 14.446 1.00 97.81 351 LYS A N 1
ATOM 2728 C CA . LYS A 1 351 ? 8.565 -11.939 15.799 1.00 97.81 351 LYS A CA 1
ATOM 2729 C C . LYS A 1 351 ? 7.790 -10.650 16.089 1.00 97.81 351 LYS A C 1
ATOM 2731 O O . LYS A 1 351 ? 7.172 -10.527 17.150 1.00 97.81 351 LYS A O 1
ATOM 2736 N N . GLN A 1 352 ? 7.786 -9.690 15.163 1.00 97.81 352 GLN A N 1
ATOM 2737 C CA . GLN A 1 352 ? 7.071 -8.427 15.358 1.00 97.81 352 GLN A CA 1
ATOM 2738 C C . GLN A 1 352 ? 5.547 -8.586 15.193 1.00 97.81 352 GLN A C 1
ATOM 2740 O O . GLN A 1 352 ? 4.794 -7.998 15.968 1.00 97.81 352 GLN A O 1
ATOM 2745 N N . LEU A 1 353 ? 5.076 -9.452 14.288 1.00 97.81 353 LEU A N 1
ATOM 2746 C CA . LEU A 1 353 ? 3.671 -9.872 14.212 1.00 97.81 353 LEU A CA 1
ATOM 2747 C C . LEU A 1 353 ? 3.210 -10.509 15.530 1.00 97.81 353 LEU A C 1
ATOM 2749 O O . LEU A 1 353 ? 2.135 -10.176 16.029 1.00 97.81 353 LEU A O 1
ATOM 2753 N N . THR A 1 354 ? 4.030 -11.371 16.138 1.00 97.81 354 THR A N 1
ATOM 2754 C CA . THR A 1 354 ? 3.745 -11.976 17.451 1.00 97.81 354 THR A CA 1
ATOM 2755 C C . THR A 1 354 ? 3.601 -10.899 18.532 1.00 97.81 354 THR A C 1
ATOM 2757 O O . THR A 1 354 ? 2.590 -10.864 19.235 1.00 97.81 354 THR A O 1
ATOM 2760 N N . ARG A 1 355 ? 4.544 -9.946 18.602 1.00 97.69 355 ARG A N 1
ATOM 2761 C CA . ARG A 1 355 ? 4.487 -8.790 19.517 1.00 97.69 355 ARG A CA 1
ATOM 2762 C C . ARG A 1 355 ? 3.224 -7.939 19.325 1.00 97.69 355 ARG A C 1
ATOM 2764 O O . ARG A 1 355 ? 2.615 -7.534 20.315 1.00 97.69 355 ARG A O 1
ATOM 2771 N N . ASN A 1 356 ? 2.810 -7.690 18.083 1.00 97.44 356 ASN A N 1
ATOM 2772 C CA . ASN A 1 356 ? 1.617 -6.896 17.776 1.00 97.44 356 ASN A CA 1
ATOM 2773 C C . ASN A 1 356 ? 0.323 -7.640 18.155 1.00 97.44 356 ASN A C 1
ATOM 2775 O O . ASN A 1 356 ? -0.565 -7.053 18.778 1.00 97.44 356 ASN A O 1
ATOM 2779 N N . ASN A 1 357 ? 0.243 -8.949 17.888 1.00 97.31 357 ASN A N 1
ATOM 2780 C CA . ASN A 1 357 ? -0.868 -9.791 18.345 1.00 97.31 357 ASN A CA 1
ATOM 2781 C C . ASN A 1 357 ? -0.973 -9.830 19.876 1.00 97.31 357 ASN A C 1
ATOM 2783 O O . ASN A 1 357 ? -2.082 -9.789 20.414 1.00 97.31 357 ASN A O 1
ATOM 2787 N N . ASP A 1 358 ? 0.158 -9.855 20.583 1.00 96.12 358 ASP A N 1
ATOM 2788 C CA . ASP A 1 358 ? 0.182 -9.803 22.044 1.00 96.12 358 ASP A CA 1
ATOM 2789 C C . ASP A 1 358 ? -0.211 -8.433 22.604 1.00 96.12 358 ASP A C 1
ATOM 2791 O O . ASP A 1 358 ? -0.949 -8.367 23.590 1.00 96.12 358 ASP A O 1
ATOM 2795 N N . ALA A 1 359 ? 0.180 -7.338 21.950 1.00 94.06 359 ALA A N 1
ATOM 2796 C CA . ALA A 1 359 ? -0.332 -6.010 22.278 1.00 94.06 359 ALA A CA 1
ATOM 2797 C C . ALA A 1 359 ? -1.861 -5.946 22.090 1.00 94.06 359 ALA A C 1
ATOM 2799 O O . ALA A 1 359 ? -2.576 -5.503 22.987 1.00 94.06 359 ALA A O 1
ATOM 2800 N N . ALA A 1 360 ? -2.393 -6.478 20.985 1.00 94.06 360 ALA A N 1
ATOM 2801 C CA . ALA A 1 360 ? -3.836 -6.578 20.762 1.00 94.06 360 ALA A CA 1
ATOM 2802 C C . ALA A 1 360 ? -4.542 -7.504 21.777 1.00 94.06 360 ALA A C 1
ATOM 2804 O O . ALA A 1 360 ? -5.675 -7.231 22.180 1.00 94.06 360 ALA A O 1
ATOM 2805 N N . ARG A 1 361 ? -3.890 -8.585 22.232 1.00 94.94 361 ARG A N 1
ATOM 2806 C CA . ARG A 1 361 ? -4.382 -9.470 23.305 1.00 94.94 361 ARG A CA 1
ATOM 2807 C C . ARG A 1 361 ? -4.480 -8.732 24.643 1.00 94.94 361 ARG A C 1
ATOM 2809 O O . ARG A 1 361 ? -5.508 -8.862 25.304 1.00 94.94 361 ARG A O 1
ATOM 2816 N N . LYS A 1 362 ? -3.468 -7.935 25.003 1.00 94.06 362 LYS A N 1
ATOM 2817 C CA . LYS A 1 362 ? -3.467 -7.092 26.211 1.00 94.06 362 LYS A CA 1
ATOM 2818 C C . LYS A 1 362 ? -4.557 -6.019 26.159 1.00 94.06 362 LYS A C 1
ATOM 2820 O O . LYS A 1 362 ? -5.421 -6.029 27.032 1.00 94.06 362 LYS A O 1
ATOM 2825 N N . ARG A 1 363 ? -4.628 -5.232 25.073 1.00 92.25 363 ARG A N 1
ATOM 2826 C CA . ARG A 1 363 ? -5.668 -4.200 24.864 1.00 92.25 363 ARG A CA 1
ATOM 2827 C C . ARG A 1 363 ? -7.090 -4.749 25.061 1.00 92.25 363 ARG A C 1
ATOM 2829 O O . ARG A 1 363 ? -7.884 -4.147 25.772 1.00 92.25 363 ARG A O 1
ATOM 2836 N N . ARG A 1 364 ? -7.402 -5.932 24.506 1.00 92.50 364 ARG A N 1
ATOM 2837 C CA . ARG A 1 364 ? -8.715 -6.595 24.683 1.00 92.50 364 ARG A CA 1
ATOM 2838 C C . ARG A 1 364 ? -8.995 -7.043 26.125 1.00 92.50 364 ARG A C 1
ATOM 2840 O O . ARG A 1 364 ? -10.146 -7.017 26.553 1.00 92.50 364 ARG A O 1
ATOM 2847 N N . LEU A 1 365 ? -7.976 -7.467 26.876 1.00 93.75 365 LEU A N 1
ATOM 2848 C CA . LEU A 1 365 ? -8.126 -7.854 28.285 1.00 93.75 365 LEU A CA 1
ATOM 2849 C C . LEU A 1 365 ? -8.295 -6.629 29.195 1.00 93.75 365 LEU A C 1
ATOM 2851 O O . LEU A 1 365 ? -9.110 -6.658 30.113 1.00 93.75 365 LEU A O 1
ATOM 2855 N N . GLU A 1 366 ? -7.549 -5.559 28.928 1.00 91.88 366 GLU A N 1
ATOM 2856 C CA . GLU A 1 366 ? -7.652 -4.268 29.614 1.00 91.88 366 GLU A CA 1
ATOM 2857 C C . GLU A 1 366 ? -9.022 -3.625 29.376 1.00 91.88 366 GLU A C 1
ATOM 2859 O O . GLU A 1 366 ? -9.689 -3.236 30.331 1.00 91.88 366 GLU A O 1
ATOM 2864 N N . GLU A 1 367 ? -9.499 -3.604 28.128 1.00 91.25 367 GLU A N 1
ATOM 2865 C CA . GLU A 1 367 ? -10.839 -3.120 27.791 1.00 91.25 367 GLU A CA 1
ATOM 2866 C C . GLU A 1 367 ? -11.934 -3.953 28.471 1.00 91.25 367 GLU A C 1
ATOM 2868 O O . GLU A 1 367 ? -12.861 -3.387 29.051 1.00 91.25 367 GLU A O 1
ATOM 2873 N N . LYS A 1 368 ? -11.814 -5.289 28.465 1.00 93.19 368 LYS A N 1
ATOM 2874 C CA . LYS A 1 368 ? -12.748 -6.162 29.186 1.00 93.19 368 LYS A CA 1
ATOM 2875 C C . LYS A 1 368 ? -12.779 -5.820 30.682 1.00 93.19 368 LYS A C 1
ATOM 2877 O O . LYS A 1 368 ? -13.862 -5.615 31.221 1.00 93.19 368 LYS A O 1
ATOM 2882 N N . ARG A 1 369 ? -11.614 -5.708 31.331 1.00 93.69 369 ARG A N 1
ATOM 2883 C CA . ARG A 1 369 ? -11.505 -5.331 32.753 1.00 93.69 369 ARG A CA 1
ATOM 2884 C C . ARG A 1 369 ? -12.111 -3.955 33.031 1.00 93.69 369 ARG A C 1
ATOM 2886 O O . ARG A 1 369 ? -12.763 -3.791 34.056 1.00 93.69 369 ARG A O 1
ATOM 2893 N N . ARG A 1 370 ? -11.934 -2.986 32.125 1.00 91.38 370 ARG A N 1
ATOM 2894 C CA . ARG A 1 370 ? -12.530 -1.649 32.258 1.00 91.38 370 ARG A CA 1
ATOM 2895 C C . ARG A 1 370 ? -14.058 -1.719 32.210 1.00 91.38 370 ARG A C 1
ATOM 2897 O O . ARG A 1 370 ? -14.694 -1.238 33.138 1.00 91.38 370 ARG A O 1
ATOM 2904 N N . ARG A 1 371 ? -14.626 -2.430 31.228 1.00 90.56 371 ARG A N 1
ATOM 2905 C CA . ARG A 1 371 ? -16.078 -2.676 31.119 1.00 90.56 371 ARG A CA 1
ATOM 2906 C C . ARG A 1 371 ? -16.646 -3.442 32.324 1.00 90.56 371 ARG A C 1
ATOM 2908 O O . ARG A 1 371 ? -17.776 -3.191 32.730 1.00 90.56 371 ARG A O 1
ATOM 2915 N N . GLU A 1 372 ? -15.881 -4.372 32.900 1.00 90.69 372 GLU A N 1
ATOM 2916 C CA . GLU A 1 372 ? -16.263 -5.115 34.113 1.00 90.69 372 GLU A CA 1
ATOM 2917 C C . GLU A 1 372 ? -16.215 -4.244 35.383 1.00 90.69 372 GLU A C 1
ATOM 2919 O O . GLU A 1 372 ? -17.048 -4.432 36.267 1.00 90.69 372 GLU A O 1
ATOM 2924 N N . ALA A 1 373 ? -15.308 -3.264 35.462 1.00 87.75 373 ALA A N 1
ATOM 2925 C CA . ALA A 1 373 ? -15.281 -2.270 36.537 1.00 87.75 373 ALA A CA 1
ATOM 2926 C C . ALA A 1 373 ? -16.404 -1.224 36.388 1.00 87.75 373 ALA A C 1
ATOM 2928 O O . ALA A 1 373 ? -17.128 -0.961 37.346 1.00 87.75 373 ALA A O 1
ATOM 2929 N N . GLU A 1 374 ? -16.596 -0.687 35.178 1.00 81.88 374 GLU A N 1
ATOM 2930 C CA . GLU A 1 374 ? -17.675 0.246 34.817 1.00 81.88 374 GLU A CA 1
ATOM 2931 C C . GLU A 1 374 ? -19.053 -0.383 35.124 1.00 81.88 374 GLU A C 1
ATOM 2933 O O . GLU A 1 374 ? -19.819 0.147 35.927 1.00 81.88 374 GLU A O 1
ATOM 2938 N N . GLY A 1 375 ? -19.328 -1.583 34.596 1.00 67.00 375 GLY A N 1
ATOM 2939 C CA . GLY A 1 375 ? -20.566 -2.336 34.854 1.00 67.00 375 GLY A CA 1
ATOM 2940 C C . GLY A 1 375 ? -20.669 -2.987 36.243 1.00 67.00 375 GLY A C 1
ATOM 2941 O O . GLY A 1 375 ? -21.676 -3.640 36.539 1.00 67.00 375 GLY A O 1
ATOM 2942 N N . GLY A 1 376 ? -19.638 -2.843 37.082 1.00 53.84 376 GLY A N 1
ATOM 2943 C CA . GLY A 1 376 ? -19.648 -3.231 38.492 1.00 53.84 376 GLY A CA 1
ATOM 2944 C C . GLY A 1 376 ? -20.218 -2.144 39.408 1.00 53.84 376 GLY A C 1
ATOM 2945 O O . GLY A 1 376 ? -20.801 -2.471 40.440 1.00 53.84 376 GLY A O 1
ATOM 2946 N N . ALA A 1 377 ? -20.108 -0.868 39.019 1.00 49.06 377 ALA A N 1
ATOM 2947 C CA . ALA A 1 377 ? -20.558 0.268 39.825 1.00 49.06 377 ALA A CA 1
ATOM 2948 C C . ALA A 1 377 ? -22.093 0.409 39.883 1.00 49.06 377 ALA A C 1
ATOM 2950 O O . ALA A 1 377 ? -22.639 0.758 40.926 1.00 49.06 377 ALA A O 1
ATOM 2951 N N . GLU A 1 378 ? -22.807 0.077 38.802 1.00 45.31 378 GLU A N 1
ATOM 2952 C CA . GLU A 1 378 ? -24.277 0.201 38.717 1.00 45.31 378 GLU A CA 1
ATOM 2953 C C . GLU A 1 378 ? -25.059 -0.971 39.352 1.00 45.31 378 GLU A C 1
ATOM 2955 O O . GLU A 1 378 ? -26.272 -1.079 39.180 1.00 45.31 378 GLU A O 1
ATOM 2960 N N . LYS A 1 379 ? -24.399 -1.887 40.078 1.00 45.25 379 LYS A N 1
ATOM 2961 C CA . LYS A 1 379 ? -25.045 -3.073 40.683 1.00 45.25 379 LYS A CA 1
ATOM 2962 C C . LYS A 1 379 ? -25.102 -3.042 42.208 1.00 45.25 379 LYS A C 1
ATOM 2964 O O . LYS A 1 379 ? -24.885 -4.056 42.870 1.00 45.25 379 LYS A O 1
ATOM 2969 N N . SER A 1 380 ? -25.501 -1.891 42.743 1.00 39.88 380 SER A N 1
ATOM 2970 C CA . SER A 1 380 ? -26.055 -1.771 44.092 1.00 39.88 380 SER A CA 1
ATOM 2971 C C . SER A 1 380 ? -27.528 -1.352 44.015 1.00 39.88 380 SER A C 1
ATOM 2973 O O . SER A 1 380 ? -27.859 -0.439 43.272 1.00 39.88 380 SER A O 1
ATOM 2975 N N . GLU A 1 381 ? -28.374 -2.009 44.817 1.00 37.50 381 GLU A N 1
ATOM 2976 C CA . GLU A 1 381 ? -29.828 -1.788 45.001 1.00 37.50 381 GLU A CA 1
ATOM 2977 C C . GLU A 1 381 ? -30.812 -2.423 43.990 1.00 37.50 381 GLU A C 1
ATOM 2979 O O . GLU A 1 381 ? -31.365 -1.786 43.100 1.00 37.50 381 GLU A O 1
ATOM 2984 N N . THR 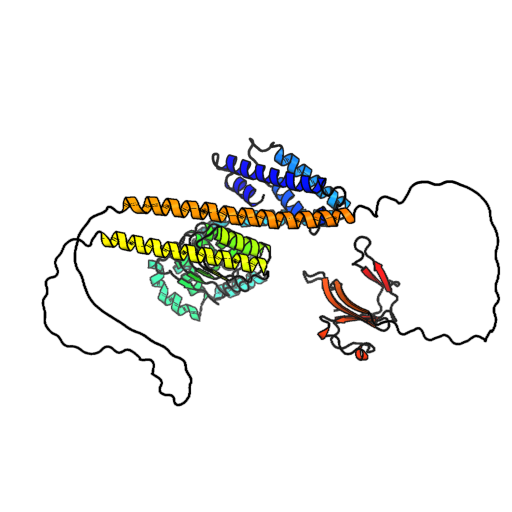A 1 382 ? -31.179 -3.689 44.232 1.00 32.25 382 THR A N 1
ATOM 2985 C CA . THR A 1 382 ? -32.525 -4.049 44.760 1.00 32.25 382 THR A CA 1
ATOM 2986 C C . THR A 1 382 ? -32.623 -5.557 45.101 1.00 32.25 382 THR A C 1
ATOM 2988 O O . THR A 1 382 ? -31.814 -6.350 44.611 1.00 32.25 382 THR A O 1
ATOM 2991 N N . PRO A 1 383 ? -33.545 -5.999 45.990 1.00 41.34 383 PRO A N 1
ATOM 2992 C CA . PRO A 1 383 ? -33.487 -7.346 46.576 1.00 41.34 383 PRO A CA 1
ATOM 2993 C C . PRO A 1 383 ? -34.109 -8.464 45.722 1.00 41.34 383 PRO A C 1
ATOM 2995 O O . PRO A 1 383 ? -35.130 -8.287 45.061 1.00 41.34 383 PRO A O 1
ATOM 2998 N N . LYS A 1 384 ? -33.560 -9.682 45.841 1.00 33.50 384 LYS A N 1
ATOM 2999 C CA . LYS A 1 384 ? -34.149 -10.909 45.276 1.00 33.50 384 LYS A CA 1
ATOM 3000 C C . LYS A 1 384 ? -35.390 -11.346 46.066 1.00 33.50 384 LYS A C 1
ATOM 3002 O O . LYS A 1 384 ? -35.255 -11.960 47.123 1.00 33.50 384 LYS A O 1
ATOM 3007 N N . VAL A 1 385 ? -36.585 -11.140 45.515 1.00 33.00 385 VAL A N 1
ATOM 3008 C CA . VAL A 1 385 ? -37.796 -11.848 45.969 1.00 33.00 385 VAL A CA 1
ATOM 3009 C C . VAL A 1 385 ? -37.829 -13.238 45.329 1.00 33.00 385 VAL A C 1
ATOM 3011 O O . VAL A 1 385 ? -37.745 -13.370 44.110 1.00 33.00 385 VAL A O 1
ATOM 3014 N N . GLN A 1 386 ? -37.945 -14.290 46.143 1.00 34.59 386 GLN A N 1
ATOM 3015 C CA . GLN A 1 386 ? -38.138 -15.657 45.650 1.00 34.59 386 GLN A CA 1
ATOM 3016 C C . GLN A 1 386 ? -39.628 -15.949 45.450 1.00 34.59 386 GLN A C 1
ATOM 3018 O O . GLN A 1 386 ? -40.408 -15.837 46.392 1.00 34.59 386 GLN A O 1
ATOM 3023 N N . ALA A 1 387 ? -40.008 -16.421 44.262 1.00 29.91 387 ALA A N 1
ATOM 3024 C CA . ALA A 1 387 ? -41.321 -17.007 44.006 1.00 29.91 387 ALA A CA 1
ATOM 3025 C C . ALA A 1 387 ? -41.178 -18.261 43.129 1.00 29.91 387 ALA A C 1
ATOM 3027 O O . ALA A 1 387 ? -40.536 -18.232 42.081 1.00 29.91 387 ALA A O 1
ATOM 3028 N N . LYS A 1 388 ? -41.777 -19.377 43.558 1.00 30.05 388 LYS A N 1
ATOM 3029 C CA . LYS A 1 388 ? -41.925 -20.602 42.755 1.00 30.05 388 LYS A CA 1
ATOM 3030 C C . LYS A 1 388 ? -43.322 -20.610 42.130 1.00 30.05 388 LYS A C 1
ATOM 3032 O O . LYS A 1 388 ? -44.273 -20.506 42.896 1.00 30.05 388 LYS A O 1
ATOM 3037 N N . THR A 1 389 ? -43.460 -20.857 40.820 1.00 25.39 389 THR A N 1
ATOM 3038 C CA . THR A 1 389 ? -44.258 -21.987 40.261 1.00 25.39 389 THR A CA 1
ATOM 3039 C C . THR A 1 389 ? -44.345 -22.016 38.718 1.00 25.39 389 THR A C 1
ATOM 3041 O O . THR A 1 389 ? -44.723 -21.049 38.079 1.00 25.39 389 THR A O 1
ATOM 3044 N N . GLN A 1 390 ? -44.034 -23.195 38.159 1.00 32.34 390 GLN A N 1
ATOM 3045 C CA . GLN A 1 390 ? -44.731 -23.922 37.073 1.00 32.34 390 GLN A CA 1
ATOM 3046 C C . GLN A 1 390 ? -45.172 -23.232 35.754 1.00 32.34 390 GLN A C 1
ATOM 3048 O O . GLN A 1 390 ? -46.233 -22.625 35.662 1.00 32.34 390 GLN A O 1
ATOM 3053 N N . SER A 1 391 ? -44.474 -23.567 34.661 1.00 27.73 391 SER A N 1
ATOM 3054 C CA . SER A 1 391 ? -45.013 -24.156 33.402 1.00 27.73 391 SER A CA 1
ATOM 3055 C C . SER A 1 391 ? -43.803 -24.575 32.533 1.00 27.73 391 SER A C 1
ATOM 3057 O O . SER A 1 391 ? -42.803 -23.870 32.517 1.00 27.73 391 SER A O 1
ATOM 3059 N N . ALA A 1 392 ? -43.660 -25.799 32.008 1.00 29.47 392 ALA A N 1
ATOM 3060 C CA . ALA A 1 392 ? -44.497 -26.592 31.091 1.00 29.47 392 ALA A CA 1
ATOM 3061 C C . ALA A 1 392 ? -44.297 -26.212 29.602 1.00 29.47 392 ALA A C 1
ATOM 3063 O O . ALA A 1 392 ? -45.050 -25.416 29.053 1.00 29.47 392 ALA A O 1
ATOM 3064 N N . GLY A 1 393 ? -43.287 -26.813 28.949 1.00 25.09 393 GLY A N 1
ATOM 3065 C CA . GLY A 1 393 ? -43.013 -26.670 27.509 1.00 25.09 393 GLY A CA 1
ATOM 3066 C C . GLY A 1 393 ? -41.682 -27.309 27.067 1.00 25.09 393 GLY A C 1
ATOM 3067 O O . GLY A 1 393 ? -40.618 -26.901 27.519 1.00 25.09 393 GLY A O 1
ATOM 3068 N N . TYR A 1 394 ? -41.742 -28.310 26.184 1.00 27.11 394 TYR A N 1
ATOM 3069 C CA . TYR A 1 394 ? -40.605 -28.978 25.514 1.00 27.11 394 TYR A CA 1
ATOM 3070 C C . TYR A 1 394 ? -40.583 -28.600 24.012 1.00 27.11 394 TYR A C 1
ATOM 3072 O O . TYR A 1 394 ? -41.623 -28.165 23.517 1.00 27.11 394 TYR A O 1
ATOM 3080 N N . PRO A 1 395 ? -39.517 -28.897 23.230 1.00 38.22 395 PRO A N 1
ATOM 3081 C CA . PRO A 1 395 ? -38.130 -29.222 23.593 1.00 38.22 395 PRO A CA 1
ATOM 3082 C C . PRO A 1 395 ? -37.089 -28.317 22.885 1.00 38.22 395 PRO A C 1
ATOM 3084 O O . PRO A 1 395 ? -37.400 -27.588 21.948 1.00 38.22 395 PRO A O 1
ATOM 3087 N N . ALA A 1 396 ? -35.811 -28.445 23.258 1.00 29.81 396 ALA A N 1
ATOM 3088 C CA . ALA A 1 396 ? -34.684 -27.959 22.453 1.00 29.81 396 ALA A CA 1
ATOM 3089 C C . ALA A 1 396 ? -33.988 -29.126 21.731 1.00 29.81 396 ALA A C 1
ATOM 3091 O O . ALA A 1 396 ? -33.812 -30.194 22.318 1.00 29.81 396 ALA A O 1
ATOM 3092 N N . ALA A 1 397 ? -33.535 -28.912 20.493 1.00 26.73 397 ALA A N 1
ATOM 3093 C CA . ALA A 1 397 ? -32.714 -29.870 19.753 1.00 26.73 397 ALA A CA 1
ATOM 3094 C C . ALA A 1 397 ? -31.228 -29.469 19.798 1.00 26.73 397 ALA A C 1
ATOM 3096 O O . ALA A 1 397 ? -30.869 -28.345 19.451 1.00 26.73 397 ALA A O 1
ATOM 3097 N N . LYS A 1 398 ? -30.356 -30.406 20.189 1.00 30.72 398 LYS A N 1
ATOM 3098 C CA . LYS A 1 398 ? -28.897 -30.330 20.011 1.00 30.72 398 LYS A CA 1
ATOM 3099 C C . LYS A 1 398 ? -28.427 -31.574 19.249 1.00 30.72 398 LYS A C 1
ATOM 3101 O O . LYS A 1 398 ? -28.858 -32.665 19.620 1.00 30.72 398 LYS A O 1
ATOM 3106 N N . PRO A 1 399 ? -27.527 -31.458 18.258 1.00 30.80 399 PRO A N 1
ATOM 3107 C CA . PRO A 1 399 ? -26.826 -32.616 17.718 1.00 30.80 399 PRO A CA 1
ATOM 3108 C C . PRO A 1 399 ? -25.766 -33.113 18.716 1.00 30.80 399 PRO A C 1
ATOM 3110 O O . PRO A 1 399 ? -25.058 -32.317 19.335 1.00 30.80 399 PRO A O 1
ATOM 3113 N N . THR A 1 400 ? -25.650 -34.431 18.863 1.00 33.12 400 THR A N 1
ATOM 3114 C CA . THR A 1 400 ? -24.624 -35.107 19.670 1.00 33.12 400 THR A CA 1
ATOM 3115 C C . THR A 1 400 ? -23.494 -35.656 18.790 1.00 33.12 400 THR A C 1
ATOM 3117 O O . THR A 1 400 ? -23.768 -36.174 17.707 1.00 33.12 400 THR A O 1
ATOM 3120 N N . PRO A 1 401 ? -22.227 -35.622 19.243 1.00 34.28 401 PRO A N 1
ATOM 3121 C CA . PRO A 1 401 ? -21.189 -36.497 18.705 1.00 34.28 401 PRO A CA 1
ATOM 3122 C C . PRO A 1 401 ? -21.365 -37.932 19.256 1.00 34.28 401 PRO A C 1
ATOM 3124 O O . PRO A 1 401 ? -21.780 -38.089 20.409 1.00 34.28 401 PRO A O 1
ATOM 3127 N N . PRO A 1 402 ? -21.067 -38.988 18.475 1.00 37.34 402 PRO A N 1
ATOM 3128 C CA . PRO A 1 402 ? -21.189 -40.375 18.926 1.00 37.34 402 PRO A CA 1
ATOM 3129 C C . PRO A 1 402 ? -20.011 -40.816 19.814 1.00 37.34 402 PRO A C 1
ATOM 3131 O O . PRO A 1 402 ? -18.886 -40.343 19.660 1.00 37.34 402 PRO A O 1
ATOM 3134 N N . ALA A 1 403 ? -20.272 -41.757 20.726 1.00 28.75 403 ALA A N 1
ATOM 3135 C CA . ALA A 1 403 ? -19.273 -42.360 21.613 1.00 28.75 403 ALA A CA 1
ATOM 3136 C C . ALA A 1 403 ? -18.702 -43.676 21.046 1.00 28.75 403 ALA A C 1
ATOM 3138 O O . ALA A 1 403 ? -19.335 -44.326 20.215 1.00 28.75 403 ALA A O 1
ATOM 3139 N N . ALA A 1 404 ? -17.527 -44.087 21.535 1.00 29.38 404 ALA A N 1
ATOM 3140 C CA . ALA A 1 404 ? -16.842 -45.324 21.148 1.00 29.38 404 ALA A CA 1
ATOM 3141 C C . ALA A 1 404 ? -16.811 -46.364 22.285 1.00 29.38 404 ALA A C 1
ATOM 3143 O O . ALA A 1 404 ? -16.737 -46.006 23.460 1.00 29.38 404 ALA A O 1
ATOM 3144 N N . THR A 1 405 ? -16.807 -47.650 21.923 1.00 32.34 405 THR A N 1
ATOM 3145 C CA . THR A 1 405 ? -16.637 -48.832 22.796 1.00 32.34 405 THR A CA 1
ATOM 3146 C C . THR A 1 405 ? -16.028 -49.992 21.972 1.00 32.34 405 THR A C 1
ATOM 3148 O O . THR A 1 405 ? -16.081 -49.934 20.744 1.00 32.34 405 THR A O 1
ATOM 3151 N N . PRO A 1 406 ? -15.522 -51.086 22.581 1.00 35.62 406 PRO A N 1
ATOM 3152 C CA . PRO A 1 406 ? -14.557 -51.135 23.686 1.00 35.62 406 PRO A CA 1
ATOM 3153 C C . PRO A 1 406 ? -13.322 -52.043 23.376 1.00 35.62 406 PRO A C 1
ATOM 3155 O O . PRO A 1 406 ? -13.149 -52.533 22.264 1.00 35.62 406 PRO A O 1
ATOM 3158 N N . LYS A 1 407 ? -12.444 -52.246 24.375 1.00 27.28 407 LYS A N 1
ATOM 3159 C CA . LYS A 1 407 ? -11.171 -53.018 24.330 1.00 27.28 407 LYS A CA 1
ATOM 3160 C C . LYS A 1 407 ? -11.380 -54.554 24.422 1.00 27.28 407 LYS A C 1
ATOM 3162 O O . LYS A 1 407 ? -12.463 -54.981 24.819 1.00 27.28 407 LYS A O 1
ATOM 3167 N N . PRO A 1 408 ? -10.347 -55.383 24.153 1.00 32.78 408 PRO A N 1
ATOM 3168 C CA . PRO A 1 408 ? -9.777 -56.202 25.252 1.00 32.78 408 PRO A CA 1
ATOM 3169 C C . PRO A 1 408 ? -8.234 -56.386 25.211 1.00 32.78 408 PRO A C 1
ATOM 3171 O O . PRO A 1 408 ? -7.634 -56.138 24.172 1.00 32.78 408 PRO A O 1
ATOM 3174 N N . ALA A 1 409 ? -7.644 -56.867 26.328 1.00 27.31 409 ALA A N 1
ATOM 3175 C CA . ALA A 1 409 ? -6.269 -57.416 26.486 1.00 27.31 409 ALA A CA 1
ATOM 3176 C C . ALA A 1 409 ? -5.073 -56.466 26.156 1.00 27.31 409 ALA A C 1
ATOM 3178 O O . ALA A 1 409 ? -5.193 -55.569 25.331 1.00 27.31 409 ALA A O 1
ATOM 3179 N N . GLU A 1 410 ? -3.870 -56.501 26.748 1.00 26.36 410 GLU A N 1
ATOM 3180 C CA . GLU A 1 410 ? -3.287 -57.040 28.005 1.00 26.36 410 GLU A CA 1
ATOM 3181 C C . GLU A 1 410 ? -1.893 -56.346 28.186 1.00 26.36 410 GLU A C 1
ATOM 3183 O O . GLU A 1 410 ? -1.544 -55.525 27.337 1.00 26.36 410 GLU A O 1
ATOM 3188 N N . ALA A 1 411 ? -1.035 -56.513 29.208 1.00 25.14 411 ALA A N 1
ATOM 3189 C CA . ALA A 1 411 ? -1.061 -57.257 30.480 1.00 25.14 411 ALA A CA 1
ATOM 3190 C C . ALA A 1 411 ? -0.396 -56.402 31.611 1.00 25.14 411 ALA A C 1
ATOM 3192 O O . ALA A 1 411 ? -0.782 -55.251 31.800 1.00 25.14 411 ALA A O 1
ATOM 3193 N N . GLU A 1 412 ? 0.597 -56.946 32.333 1.00 24.89 412 GLU A N 1
ATOM 3194 C CA . GLU A 1 412 ? 1.326 -56.398 33.507 1.00 24.89 412 GLU A CA 1
ATOM 3195 C C . GLU A 1 412 ? 2.807 -56.895 33.500 1.00 24.89 412 GLU A C 1
ATOM 3197 O O . GLU A 1 412 ? 3.126 -57.606 32.538 1.00 24.89 412 GLU A O 1
ATOM 3202 N N . PRO A 1 413 ? 3.737 -56.599 34.462 1.00 36.03 413 PRO A N 1
ATOM 3203 C CA . PRO A 1 413 ? 3.620 -56.079 35.856 1.00 36.03 413 PRO A CA 1
ATOM 3204 C C . PRO A 1 413 ? 4.584 -54.888 36.176 1.00 36.03 413 PRO A C 1
ATOM 3206 O O . PRO A 1 413 ? 5.166 -54.316 35.260 1.00 36.03 413 PRO A O 1
ATOM 3209 N N . SER A 1 414 ? 4.960 -54.526 37.422 1.00 27.80 414 SER A N 1
ATOM 3210 C CA . SER A 1 414 ? 4.234 -54.191 38.682 1.00 27.80 414 SER A CA 1
ATOM 3211 C C . SER A 1 414 ? 5.246 -54.013 39.854 1.00 27.80 414 SER A C 1
ATOM 3213 O O . SER A 1 414 ? 5.978 -54.962 40.125 1.00 27.80 414 SER A O 1
ATOM 3215 N N . VAL A 1 415 ? 5.262 -52.886 40.591 1.00 28.50 415 VAL A N 1
ATOM 3216 C CA . VAL A 1 415 ? 5.795 -52.694 41.984 1.00 28.50 415 VAL A CA 1
ATOM 3217 C C . VAL A 1 415 ? 5.122 -51.398 42.510 1.00 28.50 415 VAL A C 1
ATOM 3219 O O . VAL A 1 415 ? 5.180 -50.401 41.800 1.00 28.50 415 VAL A O 1
ATOM 3222 N N . GLN A 1 416 ? 4.240 -51.359 43.524 1.00 26.98 416 GLN A N 1
ATOM 3223 C CA . GLN A 1 416 ? 4.424 -51.425 44.999 1.00 26.98 416 GLN A CA 1
ATOM 3224 C C . GLN A 1 416 ? 5.371 -50.338 45.580 1.00 26.98 416 GLN A C 1
ATOM 3226 O O . GLN A 1 416 ? 6.348 -49.983 44.935 1.00 26.98 416 GLN A O 1
ATOM 3231 N N . SER A 1 417 ? 5.149 -49.739 46.763 1.00 29.27 417 SER A N 1
ATOM 3232 C CA . SER A 1 417 ? 4.311 -50.103 47.935 1.00 29.27 417 SER A CA 1
ATOM 3233 C C . SER A 1 417 ? 3.552 -48.899 48.570 1.00 29.27 417 SER A C 1
ATOM 3235 O O . SER A 1 417 ? 3.563 -47.807 48.006 1.00 29.27 417 SER A O 1
ATOM 3237 N N . ALA A 1 418 ? 2.857 -49.087 49.712 1.00 27.97 418 ALA A N 1
ATOM 3238 C CA . ALA A 1 418 ? 2.020 -48.062 50.373 1.00 27.97 418 ALA A CA 1
ATOM 3239 C C . ALA A 1 418 ? 1.941 -48.166 51.923 1.00 27.97 418 ALA A C 1
ATOM 3241 O O . ALA A 1 418 ? 2.078 -49.259 52.470 1.00 27.97 418 ALA A O 1
ATOM 3242 N N . VAL A 1 419 ? 1.667 -47.020 52.581 1.00 27.95 419 VAL A N 1
ATOM 3243 C CA . VAL A 1 419 ? 1.279 -46.744 54.001 1.00 27.95 419 VAL A CA 1
ATOM 3244 C C . VAL A 1 419 ? 0.768 -45.272 54.061 1.00 27.95 419 VAL A C 1
ATOM 3246 O O . VAL A 1 419 ? 1.208 -44.498 53.213 1.00 27.95 419 VAL A O 1
ATOM 3249 N N . ALA A 1 420 ? -0.180 -44.755 54.871 1.00 28.39 420 ALA A N 1
ATOM 3250 C CA . ALA A 1 420 ? -0.886 -45.127 56.125 1.00 28.39 420 ALA A CA 1
ATOM 3251 C C . ALA A 1 420 ? -0.076 -44.920 57.435 1.00 28.39 420 ALA A C 1
ATOM 3253 O O . ALA A 1 420 ? 1.073 -45.340 57.491 1.00 28.39 420 ALA A O 1
ATOM 3254 N N . GLU A 1 421 ? -0.559 -44.297 58.526 1.00 28.20 421 GLU A N 1
ATOM 3255 C CA . GLU A 1 421 ? -1.875 -43.705 58.920 1.00 28.20 421 GLU A CA 1
ATOM 3256 C C . GLU A 1 421 ? -1.690 -42.195 59.315 1.00 28.20 421 GLU A C 1
ATOM 3258 O O . GLU A 1 421 ? -0.659 -41.634 58.953 1.00 28.20 421 GLU A O 1
ATOM 3263 N N . GLY A 1 422 ? -2.566 -41.402 59.970 1.00 26.59 422 GLY A N 1
ATOM 3264 C CA . GLY A 1 422 ? -3.838 -41.605 60.701 1.00 26.59 422 GLY A CA 1
ATOM 3265 C C . GLY A 1 422 ? -4.548 -40.263 61.059 1.00 26.59 422 GLY A C 1
ATOM 3266 O O . GLY A 1 422 ? -4.536 -39.346 60.242 1.00 26.59 422 GLY A O 1
ATOM 3267 N N . GLU A 1 423 ? -5.162 -40.135 62.250 1.00 28.25 423 GLU A N 1
ATOM 3268 C CA . GLU A 1 423 ? -6.035 -39.003 62.697 1.00 28.25 423 GLU A CA 1
ATOM 3269 C C . GLU A 1 423 ? -5.498 -38.291 63.988 1.00 28.25 423 GLU A C 1
ATOM 3271 O O . GLU A 1 423 ? -4.481 -38.726 64.521 1.00 28.25 423 GLU A O 1
ATOM 3276 N N . GLU A 1 424 ? -6.048 -37.209 64.587 1.00 29.22 424 GLU A N 1
ATOM 3277 C CA . GLU A 1 424 ? -7.341 -36.491 64.428 1.00 29.22 424 GLU A CA 1
ATOM 3278 C C . GLU A 1 424 ? -7.225 -34.938 64.646 1.00 29.22 424 GLU A C 1
ATOM 3280 O O . GLU A 1 424 ? -6.403 -34.309 63.981 1.00 29.22 424 GLU A O 1
ATOM 3285 N N . LYS A 1 425 ? -8.046 -34.277 65.497 1.00 29.98 425 LYS A N 1
ATOM 3286 C CA . LYS A 1 425 ? -8.206 -32.795 65.592 1.00 29.98 425 LYS A CA 1
ATOM 3287 C C . LYS A 1 425 ? -7.543 -32.102 66.804 1.00 29.98 425 LYS A C 1
ATOM 3289 O O . LYS A 1 425 ? -7.368 -32.699 67.861 1.00 29.98 425 LYS A O 1
ATOM 3294 N N . ALA A 1 426 ? -7.385 -30.772 66.702 1.00 27.33 426 ALA A N 1
ATOM 3295 C CA . ALA A 1 426 ? -7.553 -29.803 67.805 1.00 27.33 426 ALA A CA 1
ATOM 3296 C C . ALA A 1 426 ? -7.948 -28.404 67.259 1.00 27.33 426 ALA A C 1
ATOM 3298 O O . ALA A 1 426 ? -7.637 -28.090 66.111 1.00 27.33 426 ALA A O 1
ATOM 3299 N N . GLU A 1 427 ? -8.629 -27.565 68.053 1.00 30.19 427 GLU A N 1
ATOM 3300 C CA . GLU A 1 427 ? -9.164 -26.251 67.628 1.00 30.19 427 GLU A CA 1
ATOM 3301 C C . GLU A 1 427 ? -8.494 -25.025 68.295 1.00 30.19 427 GLU A C 1
ATOM 3303 O O . GLU A 1 427 ? -7.942 -25.109 69.389 1.00 30.19 427 GLU A O 1
ATOM 3308 N N . ALA A 1 428 ? -8.709 -23.865 67.656 1.00 29.64 428 ALA A N 1
ATOM 3309 C CA . ALA A 1 428 ? -8.778 -22.506 68.216 1.00 29.64 428 ALA A CA 1
ATOM 3310 C C . ALA A 1 428 ? -7.501 -21.790 68.723 1.00 29.64 428 ALA A C 1
ATOM 3312 O O . ALA A 1 428 ? -7.052 -21.991 69.851 1.00 29.64 428 ALA A O 1
ATOM 3313 N N . LYS A 1 429 ? -7.125 -20.716 68.004 1.00 29.78 429 LYS A N 1
ATOM 3314 C CA . LYS A 1 429 ? -7.429 -19.329 68.438 1.00 29.78 429 LYS A CA 1
ATOM 3315 C C . LYS A 1 429 ? -7.257 -18.286 67.319 1.00 29.78 429 LYS A C 1
ATOM 3317 O O . LYS A 1 429 ? -6.713 -18.590 66.264 1.00 29.78 429 LYS A O 1
ATOM 3322 N N . LEU A 1 430 ? -7.789 -17.085 67.562 1.00 35.62 430 LEU A N 1
ATOM 3323 C CA . LEU A 1 430 ? -7.636 -15.885 66.727 1.00 35.62 430 LEU A CA 1
ATOM 3324 C C . LEU A 1 430 ? -6.248 -15.261 66.928 1.00 35.62 430 LEU A C 1
ATOM 3326 O O . LEU A 1 430 ? -5.775 -15.252 68.060 1.00 35.62 430 LEU A O 1
ATOM 3330 N N . GLU A 1 431 ? -5.724 -14.596 65.896 1.00 34.66 431 GLU A N 1
ATOM 3331 C CA . GLU A 1 431 ? -5.188 -13.228 66.013 1.00 34.66 431 GLU A CA 1
ATOM 3332 C C . GLU A 1 431 ? -5.166 -12.532 64.634 1.00 34.66 431 GLU A C 1
ATOM 3334 O O . GLU A 1 431 ? -5.130 -13.196 63.598 1.00 34.66 431 GLU A O 1
ATOM 3339 N N . ASP A 1 432 ? -5.286 -11.200 64.628 1.00 45.12 432 ASP A N 1
ATOM 3340 C CA . ASP A 1 432 ? -5.403 -10.340 63.435 1.00 45.12 432 ASP A CA 1
ATOM 3341 C C . ASP A 1 432 ? -4.057 -9.650 63.144 1.00 45.12 432 ASP A C 1
ATOM 3343 O O . ASP A 1 432 ? -3.545 -8.932 64.004 1.00 45.12 432 ASP A O 1
ATOM 3347 N N . GLU A 1 433 ? -3.525 -9.762 61.921 1.00 37.84 433 GLU A N 1
ATOM 3348 C CA . GLU A 1 433 ? -2.399 -8.936 61.452 1.00 37.84 433 GLU A CA 1
ATOM 3349 C C . GLU A 1 433 ? -2.674 -8.284 60.089 1.00 37.84 433 GLU A C 1
ATOM 3351 O O . GLU A 1 433 ? -3.348 -8.831 59.215 1.00 37.84 433 GLU A O 1
ATOM 3356 N N . LYS A 1 434 ? -2.145 -7.067 59.905 1.00 46.72 434 LYS A N 1
ATOM 3357 C CA . LYS A 1 434 ? -2.392 -6.232 58.718 1.00 46.72 434 LYS A CA 1
ATOM 3358 C C . LYS A 1 434 ? -1.472 -6.625 57.547 1.00 46.72 434 LYS A C 1
ATOM 3360 O O . LYS A 1 434 ? -0.280 -6.815 57.777 1.00 46.72 434 LYS A O 1
ATOM 3365 N N . PRO A 1 435 ? -1.946 -6.613 56.281 1.00 43.34 435 PRO A N 1
ATOM 3366 C CA . PRO A 1 435 ? -1.164 -7.106 55.135 1.00 43.34 435 PRO A CA 1
ATOM 3367 C C . PRO A 1 435 ? 0.208 -6.441 54.906 1.00 43.34 435 PRO A C 1
ATOM 3369 O O . PRO A 1 435 ? 1.161 -7.114 54.516 1.00 43.34 435 PRO A O 1
ATOM 3372 N N . GLY A 1 436 ? 0.330 -5.134 55.169 1.00 54.19 436 GLY A N 1
ATOM 3373 C CA . GLY A 1 436 ? 1.469 -4.319 54.714 1.00 54.19 436 GLY A CA 1
ATOM 3374 C C . GLY A 1 436 ? 2.836 -4.605 55.356 1.00 54.19 436 GLY A C 1
ATOM 3375 O O . GLY A 1 436 ? 3.828 -4.027 54.923 1.00 54.19 436 GLY A O 1
ATOM 3376 N N . ALA A 1 437 ? 2.927 -5.468 56.374 1.00 49.66 437 ALA A N 1
ATOM 3377 C CA . ALA A 1 437 ? 4.217 -5.864 56.953 1.00 49.66 437 ALA A CA 1
ATOM 3378 C C . ALA A 1 437 ? 4.937 -6.952 56.130 1.00 49.66 437 ALA A C 1
ATOM 3380 O O . ALA A 1 437 ? 6.165 -7.027 56.141 1.00 49.66 437 ALA A O 1
ATOM 3381 N N . ARG A 1 438 ? 4.180 -7.784 55.400 1.00 55.41 438 ARG A N 1
ATOM 3382 C CA . ARG A 1 438 ? 4.701 -8.954 54.675 1.00 55.41 438 ARG A CA 1
ATOM 3383 C C . ARG A 1 438 ? 5.297 -8.585 53.315 1.00 55.41 438 ARG A C 1
ATOM 3385 O O . ARG A 1 438 ? 6.376 -9.055 52.968 1.00 55.41 438 ARG A O 1
ATOM 3392 N N . GLU A 1 439 ? 4.649 -7.661 52.607 1.00 61.91 439 GLU A N 1
ATOM 3393 C CA . GLU A 1 439 ? 5.101 -7.122 51.313 1.00 61.91 439 GLU A CA 1
ATOM 3394 C C . GLU A 1 439 ? 6.505 -6.484 51.412 1.00 61.91 439 GLU A C 1
ATOM 3396 O O . GLU A 1 439 ? 7.317 -6.585 50.493 1.00 61.91 439 GLU A O 1
ATOM 3401 N N . ALA A 1 440 ? 6.836 -5.888 52.565 1.00 59.09 440 ALA A N 1
ATOM 3402 C CA . ALA A 1 440 ? 8.153 -5.310 52.836 1.00 59.09 440 ALA A CA 1
ATOM 3403 C C . ALA A 1 440 ? 9.276 -6.358 52.993 1.00 59.09 440 ALA A C 1
ATOM 3405 O O . ALA A 1 440 ? 10.439 -6.044 52.735 1.00 59.09 440 ALA A O 1
ATOM 3406 N N . GLN A 1 441 ? 8.952 -7.594 53.395 1.00 58.84 441 GLN A N 1
ATOM 3407 C CA . GLN A 1 441 ? 9.917 -8.698 53.459 1.00 58.84 441 GLN A CA 1
ATOM 3408 C C . GLN A 1 441 ? 10.102 -9.355 52.086 1.00 58.84 441 GLN A C 1
ATOM 3410 O O . GLN A 1 441 ? 11.240 -9.575 51.673 1.00 58.84 441 GLN A O 1
ATOM 3415 N N . GLU A 1 442 ? 9.016 -9.566 51.334 1.00 69.81 442 GLU A N 1
ATOM 3416 C CA . GLU A 1 442 ? 9.082 -10.080 49.955 1.00 69.81 442 GLU A CA 1
ATOM 3417 C C . GLU A 1 442 ? 9.917 -9.158 49.044 1.00 69.81 442 GLU A C 1
ATOM 3419 O O . GLU A 1 442 ? 10.705 -9.640 48.229 1.00 69.81 442 GLU A O 1
ATOM 3424 N N . ALA A 1 443 ? 9.847 -7.836 49.244 1.00 72.69 443 ALA A N 1
ATOM 3425 C CA . ALA A 1 443 ? 10.704 -6.870 48.555 1.00 72.69 443 ALA A CA 1
ATOM 3426 C C . ALA A 1 443 ? 12.213 -7.068 48.834 1.00 72.69 443 ALA A C 1
ATOM 3428 O O . ALA A 1 443 ? 13.025 -6.930 47.917 1.00 72.69 443 ALA A O 1
ATOM 3429 N N . GLN A 1 444 ? 12.606 -7.428 50.065 1.00 67.44 444 GLN A N 1
ATOM 3430 C CA . GLN A 1 444 ? 14.013 -7.702 50.399 1.00 67.44 444 GLN A CA 1
ATOM 3431 C C . GLN A 1 444 ? 14.522 -9.029 49.818 1.00 67.44 444 GLN A C 1
ATOM 3433 O O . GLN A 1 444 ? 15.705 -9.133 49.488 1.00 67.44 444 GLN A O 1
ATOM 3438 N N . GLU A 1 445 ? 13.665 -10.042 49.674 1.00 75.56 445 GLU A N 1
ATOM 3439 C CA . GLU A 1 445 ? 14.051 -11.296 49.011 1.00 75.56 445 GLU A CA 1
ATOM 3440 C C . GLU A 1 445 ? 14.169 -11.120 47.490 1.00 75.56 445 GLU A C 1
ATOM 3442 O O . GLU A 1 445 ? 15.128 -11.609 46.890 1.00 75.56 445 GLU A O 1
ATOM 3447 N N . LEU A 1 446 ? 13.277 -10.334 46.875 1.00 71.56 446 LEU A N 1
ATOM 3448 C CA . LEU A 1 446 ? 13.370 -9.942 45.463 1.00 71.56 446 LEU A CA 1
ATOM 3449 C C . LEU A 1 446 ? 14.677 -9.198 45.145 1.00 71.56 446 LEU A C 1
ATOM 3451 O O . LEU A 1 446 ? 15.314 -9.502 44.136 1.00 71.56 446 LEU A O 1
ATOM 3455 N N . GLN A 1 447 ? 15.110 -8.279 46.015 1.00 74.62 447 GLN A N 1
ATOM 3456 C CA . GLN A 1 447 ? 16.369 -7.549 45.832 1.00 74.62 447 GLN A CA 1
ATOM 3457 C C . GLN A 1 447 ? 17.597 -8.479 45.903 1.00 74.62 447 GLN A C 1
ATOM 3459 O O . GLN A 1 447 ? 18.473 -8.406 45.043 1.00 74.62 447 GLN A O 1
ATOM 3464 N N . LYS A 1 448 ? 17.628 -9.436 46.842 1.00 73.75 448 LYS A N 1
ATOM 3465 C CA . LYS A 1 448 ? 18.682 -10.472 46.888 1.00 73.75 448 LYS A CA 1
ATOM 3466 C C . LYS A 1 448 ? 18.670 -11.388 45.660 1.00 73.75 448 LYS A C 1
ATOM 3468 O O . LYS A 1 448 ? 19.720 -11.870 45.241 1.00 73.75 448 LYS A O 1
ATOM 3473 N N . GLY A 1 449 ? 17.497 -11.620 45.067 1.00 78.38 449 GLY A N 1
ATOM 3474 C CA . GLY A 1 449 ? 17.368 -12.325 43.791 1.00 78.38 449 GLY A CA 1
ATOM 3475 C C . GLY A 1 449 ? 18.055 -11.592 42.634 1.00 78.38 449 GLY A C 1
ATOM 3476 O O . GLY A 1 449 ? 18.688 -12.235 41.800 1.00 78.38 449 GLY A O 1
ATOM 3477 N N . GLN A 1 450 ? 17.989 -10.257 42.613 1.00 76.44 450 GLN A N 1
ATOM 3478 C CA . GLN A 1 450 ? 18.665 -9.426 41.611 1.00 76.44 450 GLN A CA 1
ATOM 3479 C C . GLN A 1 450 ? 20.191 -9.464 41.786 1.00 76.44 450 GLN A C 1
ATOM 3481 O O . GLN A 1 450 ? 20.899 -9.767 40.828 1.00 76.44 450 GLN A O 1
ATOM 3486 N N . GLU A 1 451 ? 20.691 -9.282 43.013 1.00 76.12 451 GLU A N 1
ATOM 3487 C CA . GLU A 1 451 ? 22.126 -9.387 43.339 1.00 76.12 451 GLU A CA 1
ATOM 3488 C C . GLU A 1 451 ? 22.715 -10.757 42.937 1.00 76.12 451 GLU A C 1
ATOM 3490 O O . GLU A 1 451 ? 23.818 -10.847 42.392 1.00 76.12 451 GLU A O 1
ATOM 3495 N N . ALA A 1 452 ? 21.959 -11.842 43.143 1.00 77.94 452 ALA A N 1
ATOM 3496 C CA . ALA A 1 452 ? 22.358 -13.188 42.732 1.00 77.94 452 ALA A CA 1
ATOM 3497 C C . ALA A 1 452 ? 22.363 -13.393 41.202 1.00 77.94 452 ALA A C 1
ATOM 3499 O O . ALA A 1 452 ? 23.150 -14.200 40.700 1.00 77.94 452 ALA A O 1
ATOM 3500 N N . GLN A 1 453 ? 21.512 -12.679 40.457 1.00 76.94 453 GLN A N 1
ATOM 3501 C CA . GLN A 1 453 ? 21.477 -12.739 38.995 1.00 76.94 453 GLN A CA 1
ATOM 3502 C C . GLN A 1 453 ? 22.625 -11.929 38.370 1.00 76.94 453 GLN A C 1
ATOM 3504 O O . GLN A 1 453 ? 23.319 -12.444 37.493 1.00 76.94 453 GLN A O 1
ATOM 3509 N N . GLU A 1 454 ? 22.907 -10.724 38.876 1.00 84.25 454 GLU A N 1
ATOM 3510 C CA . GLU A 1 454 ? 24.074 -9.928 38.460 1.00 84.25 454 GLU A CA 1
ATOM 3511 C C . GLU A 1 454 ? 25.389 -10.696 38.687 1.00 84.25 454 GLU A C 1
ATOM 3513 O O . GLU A 1 454 ? 26.277 -10.689 37.832 1.00 84.25 454 GLU A O 1
ATOM 3518 N N . ALA A 1 455 ? 25.494 -11.456 39.784 1.00 80.00 455 ALA A N 1
ATOM 3519 C CA . ALA A 1 455 ? 26.641 -12.326 40.050 1.00 80.00 455 ALA A CA 1
ATOM 3520 C C . ALA A 1 455 ? 26.816 -13.467 39.019 1.00 80.00 455 ALA A C 1
ATOM 3522 O O . ALA A 1 455 ? 27.946 -13.894 38.765 1.00 80.00 455 ALA A O 1
ATOM 3523 N N . GLN A 1 456 ? 25.736 -13.957 38.393 1.00 77.94 456 GLN A N 1
ATOM 3524 C CA . GLN A 1 456 ? 25.832 -14.922 37.287 1.00 77.94 456 GLN A CA 1
ATOM 3525 C C . GLN A 1 456 ? 26.269 -14.251 35.980 1.00 77.94 456 GLN A C 1
ATOM 3527 O O . GLN A 1 456 ? 27.119 -14.792 35.270 1.00 77.94 456 GLN A O 1
ATOM 3532 N N . GLU A 1 457 ? 25.743 -13.063 35.676 1.00 84.00 457 GLU A N 1
ATOM 3533 C CA . GLU A 1 457 ? 26.117 -12.306 34.475 1.00 84.00 457 GLU A CA 1
ATOM 3534 C C . GLU A 1 457 ? 27.589 -11.857 34.528 1.00 84.00 457 GLU A C 1
ATOM 3536 O O . GLU A 1 457 ? 28.323 -12.036 33.554 1.00 84.00 457 GLU A O 1
ATOM 3541 N N . ALA A 1 458 ? 28.070 -11.413 35.695 1.00 84.50 458 ALA A N 1
ATOM 3542 C CA . ALA A 1 458 ? 29.480 -11.107 35.936 1.00 84.50 458 ALA A CA 1
ATOM 3543 C C . ALA A 1 458 ? 30.400 -12.330 35.755 1.00 84.50 458 ALA A C 1
ATOM 3545 O O . ALA A 1 458 ? 31.514 -12.199 35.241 1.00 84.50 458 ALA A O 1
ATOM 3546 N N . LYS A 1 459 ? 29.942 -13.537 36.125 1.00 83.31 459 LYS A N 1
ATOM 3547 C CA . LYS A 1 459 ? 30.706 -14.766 35.874 1.00 83.31 459 LYS A CA 1
ATOM 3548 C C . LYS A 1 459 ? 30.795 -15.070 34.375 1.00 83.31 459 LYS A C 1
ATOM 3550 O O . LYS A 1 459 ? 31.882 -15.380 33.890 1.00 83.31 459 LYS A O 1
ATOM 3555 N N . LYS A 1 460 ? 29.690 -14.933 33.635 1.00 86.62 460 LYS A N 1
ATOM 3556 C CA . LYS A 1 460 ? 29.685 -15.138 32.180 1.00 86.62 460 LYS A CA 1
ATOM 3557 C C . LYS A 1 460 ? 30.599 -14.136 31.462 1.00 86.62 460 LYS A C 1
ATOM 3559 O O . LYS A 1 460 ? 31.352 -14.534 30.581 1.00 86.62 460 LYS A O 1
ATOM 3564 N N . ALA A 1 461 ? 30.600 -12.869 31.879 1.00 80.06 461 ALA A N 1
ATOM 3565 C CA . ALA A 1 461 ? 31.487 -11.849 31.315 1.00 80.06 461 ALA A CA 1
ATOM 3566 C C . ALA A 1 461 ? 32.981 -12.229 31.410 1.00 80.06 461 ALA A C 1
ATOM 3568 O O . ALA A 1 461 ? 33.757 -11.885 30.521 1.00 80.06 461 ALA A O 1
ATOM 3569 N N . LYS A 1 462 ? 33.380 -12.990 32.442 1.00 82.06 462 LYS A N 1
ATOM 3570 C CA . LYS A 1 462 ? 34.743 -13.526 32.573 1.00 82.06 462 LYS A CA 1
ATOM 3571 C C . LYS A 1 462 ? 35.034 -14.657 31.579 1.00 82.06 462 LYS A C 1
ATOM 3573 O O . LYS A 1 462 ? 36.105 -14.676 30.983 1.00 82.06 462 LYS A O 1
ATOM 3578 N N . GLU A 1 463 ? 34.082 -15.566 31.375 1.00 85.94 463 GLU A N 1
ATOM 3579 C CA . GLU A 1 463 ? 34.193 -16.661 30.396 1.00 85.94 463 GLU A CA 1
ATOM 3580 C C . GLU A 1 463 ? 34.251 -16.110 28.950 1.00 85.94 463 GLU A C 1
ATOM 3582 O O . GLU A 1 463 ? 35.075 -16.554 28.149 1.00 85.94 463 GLU A O 1
ATOM 3587 N N . ASP A 1 464 ? 33.464 -15.070 28.638 1.00 84.31 464 ASP A N 1
ATOM 3588 C CA . ASP A 1 464 ? 33.508 -14.354 27.351 1.00 84.31 464 ASP A CA 1
ATOM 3589 C C . ASP A 1 464 ? 34.835 -13.564 27.152 1.00 84.31 464 ASP A C 1
ATOM 3591 O O . ASP A 1 464 ? 35.300 -13.430 26.016 1.00 84.31 464 ASP A O 1
ATOM 3595 N N . GLN A 1 465 ? 35.484 -13.076 28.224 1.00 82.19 465 GLN A N 1
ATOM 3596 C CA . GLN A 1 465 ? 36.799 -12.409 28.157 1.00 82.19 465 GLN A CA 1
ATOM 3597 C C . GLN A 1 465 ? 37.941 -13.402 27.875 1.00 82.19 465 GLN A C 1
ATOM 3599 O O . GLN A 1 465 ? 38.731 -13.181 26.954 1.00 82.19 465 GLN A O 1
ATOM 3604 N N . GLU A 1 466 ? 38.011 -14.509 28.623 1.00 83.50 466 GLU A N 1
ATOM 3605 C CA . GLU A 1 466 ? 39.042 -15.551 28.453 1.00 83.50 466 GLU A CA 1
ATOM 3606 C C . GLU A 1 466 ? 39.023 -16.128 27.018 1.00 83.50 466 GLU A C 1
ATOM 3608 O O . GLU A 1 466 ? 40.072 -16.416 26.435 1.00 83.50 466 GLU A O 1
ATOM 3613 N N . ALA A 1 467 ? 37.843 -16.191 26.388 1.00 84.19 467 ALA A N 1
ATOM 3614 C CA . ALA A 1 467 ? 37.683 -16.592 24.990 1.00 84.19 467 ALA A CA 1
ATOM 3615 C C . ALA A 1 467 ? 38.248 -15.581 23.963 1.00 84.19 467 ALA A C 1
ATOM 3617 O O . ALA A 1 467 ? 38.675 -15.990 22.880 1.00 84.19 467 ALA A O 1
ATOM 3618 N N . GLN A 1 468 ? 38.273 -14.274 24.264 1.00 80.38 468 GLN A N 1
ATOM 3619 C CA . GLN A 1 468 ? 38.836 -13.261 23.355 1.00 80.38 468 GLN A CA 1
ATOM 3620 C C . GLN A 1 468 ? 40.354 -13.126 23.485 1.00 80.38 468 GLN A C 1
ATOM 3622 O O . GLN A 1 468 ? 41.038 -12.965 22.471 1.00 80.38 468 GLN A O 1
ATOM 3627 N N . GLU A 1 469 ? 40.900 -13.265 24.694 1.00 81.06 469 GLU A N 1
ATOM 3628 C CA . GLU A 1 469 ? 42.352 -13.295 24.917 1.00 81.06 469 GLU A CA 1
ATOM 3629 C C . GLU A 1 469 ? 42.996 -14.470 24.156 1.00 81.06 469 GLU A C 1
ATOM 3631 O O . GLU A 1 469 ? 43.991 -14.286 23.449 1.00 81.06 469 GLU A O 1
ATOM 3636 N N . ALA A 1 470 ? 42.341 -15.639 24.156 1.00 81.00 470 ALA A N 1
ATOM 3637 C CA . ALA A 1 470 ? 42.725 -16.794 23.343 1.00 81.00 470 ALA A CA 1
ATOM 3638 C C . ALA A 1 470 ? 42.662 -16.552 21.817 1.00 81.00 470 ALA A C 1
ATOM 3640 O O . ALA A 1 470 ? 43.363 -17.230 21.064 1.00 81.00 470 ALA A O 1
ATOM 3641 N N . LYS A 1 471 ? 41.852 -15.594 21.336 1.00 78.44 471 LYS A N 1
ATOM 3642 C CA . LYS A 1 471 ? 41.804 -15.227 19.909 1.00 78.44 471 LYS A CA 1
ATOM 3643 C C . LYS A 1 471 ? 42.932 -14.264 19.532 1.00 78.44 471 LYS A C 1
ATOM 3645 O O . LYS A 1 471 ? 43.599 -14.485 18.524 1.00 78.44 471 LYS A O 1
ATOM 3650 N N . LYS A 1 472 ? 43.183 -13.241 20.359 1.00 80.81 472 LYS A N 1
ATOM 3651 C CA . LYS A 1 472 ? 44.273 -12.269 20.157 1.00 80.81 472 LYS A CA 1
ATOM 3652 C C . LYS A 1 472 ? 45.641 -12.959 20.096 1.00 80.81 472 LYS A C 1
ATOM 3654 O O . LYS A 1 472 ? 46.418 -12.690 19.185 1.00 80.81 472 LYS A O 1
ATOM 3659 N N . ALA A 1 473 ? 45.868 -13.933 20.979 1.00 76.12 473 ALA A N 1
ATOM 3660 C CA . ALA A 1 473 ? 47.083 -14.748 21.009 1.00 76.12 473 ALA A CA 1
ATOM 3661 C C . ALA A 1 473 ? 47.336 -15.582 19.733 1.00 76.12 473 ALA A C 1
ATOM 3663 O O . ALA A 1 473 ? 48.444 -16.081 19.552 1.00 76.12 473 ALA A O 1
ATOM 3664 N N . LYS A 1 474 ? 46.334 -15.755 18.857 1.00 74.94 474 LYS A N 1
ATOM 3665 C CA . LYS A 1 474 ? 46.482 -16.483 17.590 1.00 74.94 474 LYS A CA 1
ATOM 3666 C C . LYS A 1 474 ? 46.856 -15.570 16.419 1.00 74.94 474 LYS A C 1
ATOM 3668 O O . LYS A 1 474 ? 47.658 -15.963 15.583 1.00 74.94 474 LYS A O 1
ATOM 3673 N N . GLU A 1 475 ? 46.304 -14.361 16.371 1.00 72.88 475 GLU A N 1
ATOM 3674 C CA . GLU A 1 475 ? 46.602 -13.381 15.314 1.00 72.88 475 GLU A CA 1
ATOM 3675 C C . GLU A 1 475 ? 48.001 -12.755 15.518 1.00 72.88 475 GLU A C 1
ATOM 3677 O O . GLU A 1 475 ? 48.706 -12.483 14.551 1.00 72.88 475 GLU A O 1
ATOM 3682 N N . GLU A 1 476 ? 48.480 -12.655 16.766 1.00 66.31 476 GLU A N 1
ATOM 3683 C CA . GLU A 1 476 ? 49.862 -12.242 17.078 1.00 66.31 476 GLU A CA 1
ATOM 3684 C C . GLU A 1 476 ? 50.942 -13.249 16.623 1.00 66.31 476 GLU A C 1
ATOM 3686 O O . GLU A 1 476 ? 52.108 -12.871 16.530 1.00 66.31 476 GLU A O 1
ATOM 3691 N N . GLN A 1 477 ? 50.585 -14.498 16.282 1.00 59.31 477 GLN A N 1
ATOM 3692 C CA . GLN A 1 477 ? 51.526 -15.465 15.688 1.00 59.31 477 GLN A CA 1
ATOM 3693 C C . GLN A 1 477 ? 51.691 -15.313 14.167 1.00 59.31 477 GLN A C 1
ATOM 3695 O O . GLN A 1 477 ? 52.711 -15.733 13.630 1.00 59.31 477 GLN A O 1
ATOM 3700 N N . GLU A 1 478 ? 50.731 -14.704 13.462 1.00 58.31 478 GLU A N 1
ATOM 3701 C CA . GLU A 1 478 ? 50.831 -14.489 12.006 1.00 58.31 478 GLU A CA 1
ATOM 3702 C C . GLU A 1 478 ? 51.648 -13.225 11.659 1.00 58.31 478 GLU A C 1
ATOM 3704 O O . GLU A 1 478 ? 52.047 -13.034 10.513 1.00 58.31 478 GLU A O 1
ATOM 3709 N N . GLY A 1 479 ? 51.974 -12.387 12.653 1.00 55.81 479 GLY A N 1
ATOM 3710 C CA . GLY A 1 479 ? 52.796 -11.184 12.474 1.00 55.81 479 GLY A CA 1
ATOM 3711 C C . GLY A 1 479 ? 54.300 -11.430 12.277 1.00 55.81 479 GLY A C 1
ATOM 3712 O O . GLY A 1 479 ? 54.995 -10.530 11.819 1.00 55.81 479 GLY A O 1
ATOM 3713 N N . THR A 1 480 ? 54.824 -12.615 12.610 1.00 53.47 480 THR A N 1
ATOM 3714 C CA . THR A 1 480 ? 56.282 -12.845 12.716 1.00 53.47 480 THR A CA 1
ATOM 3715 C C . THR A 1 480 ? 56.979 -13.416 11.475 1.00 53.47 480 THR A C 1
ATOM 3717 O O . THR A 1 480 ? 58.204 -13.444 11.459 1.00 53.47 480 THR A O 1
ATOM 3720 N N . GLU A 1 481 ? 56.265 -13.855 10.432 1.00 45.41 481 GLU A N 1
ATOM 3721 C CA . GLU A 1 481 ? 56.898 -14.450 9.229 1.00 45.41 481 GLU A CA 1
ATOM 3722 C C . GLU A 1 481 ? 57.122 -13.457 8.066 1.00 45.41 481 GLU A C 1
ATOM 3724 O O . GLU A 1 481 ? 57.745 -13.813 7.067 1.00 45.41 481 GLU A O 1
ATOM 3729 N N . ALA A 1 482 ? 56.633 -12.214 8.170 1.00 44.72 482 ALA A N 1
ATOM 3730 C CA . ALA A 1 482 ? 56.565 -11.281 7.036 1.00 44.72 482 ALA A CA 1
ATOM 3731 C C . ALA A 1 482 ? 57.661 -10.193 6.980 1.00 44.72 482 ALA A C 1
ATOM 3733 O O . ALA A 1 482 ? 57.809 -9.558 5.937 1.00 44.72 482 ALA A O 1
ATOM 3734 N N . GLU A 1 483 ? 58.411 -9.944 8.063 1.00 51.06 483 GLU A N 1
ATOM 3735 C CA . GLU A 1 483 ? 59.268 -8.743 8.182 1.00 51.06 483 GLU A CA 1
ATOM 3736 C C . GLU A 1 483 ? 60.779 -8.994 7.945 1.00 51.06 483 GLU A C 1
ATOM 3738 O O . GLU A 1 483 ? 61.533 -8.046 7.740 1.00 51.06 483 GLU A O 1
ATOM 3743 N N . GLU A 1 484 ? 61.256 -10.248 7.900 1.00 42.50 484 GLU A N 1
ATOM 3744 C CA . GLU A 1 484 ? 62.707 -10.557 7.894 1.00 42.50 484 GLU A CA 1
ATOM 3745 C C . GLU A 1 484 ? 63.346 -10.799 6.500 1.00 42.50 484 GLU A C 1
ATOM 3747 O O . GLU A 1 484 ? 64.420 -11.402 6.393 1.00 42.50 484 GLU A O 1
ATOM 3752 N N . ALA A 1 485 ? 62.738 -10.317 5.404 1.00 38.16 485 ALA A N 1
ATOM 3753 C CA . ALA A 1 485 ? 63.310 -10.464 4.055 1.00 38.16 485 ALA A CA 1
ATOM 3754 C C . ALA A 1 485 ? 62.996 -9.313 3.067 1.00 38.16 485 ALA A C 1
ATOM 3756 O O . ALA A 1 485 ? 61.846 -9.137 2.681 1.00 38.16 485 ALA A O 1
ATOM 3757 N N . GLN A 1 486 ? 63.960 -8.587 2.479 1.00 41.53 486 GLN A N 1
ATOM 3758 C CA . GLN A 1 486 ? 65.295 -8.147 2.936 1.00 41.53 486 GLN A CA 1
ATOM 3759 C C . GLN A 1 486 ? 65.818 -7.043 1.982 1.00 41.53 486 GLN A C 1
ATOM 3761 O O . GLN A 1 486 ? 65.354 -6.931 0.846 1.00 41.53 486 GLN A O 1
ATOM 3766 N N . GLU A 1 487 ? 66.789 -6.233 2.419 1.00 39.66 487 GLU A N 1
ATOM 3767 C CA . GLU A 1 487 ? 67.344 -5.100 1.652 1.00 39.66 487 GLU A CA 1
ATOM 3768 C C . GLU A 1 487 ? 68.735 -5.405 1.029 1.00 39.66 487 GLU A C 1
ATOM 3770 O O . GLU A 1 487 ? 69.474 -6.257 1.517 1.00 39.66 487 GLU A O 1
ATOM 3775 N N . ALA A 1 488 ? 69.108 -4.618 0.004 1.00 37.69 488 ALA A N 1
ATOM 3776 C CA . ALA A 1 488 ? 70.460 -4.380 -0.547 1.00 37.69 488 ALA A CA 1
ATOM 3777 C C . ALA A 1 488 ? 71.031 -5.265 -1.694 1.00 37.69 488 ALA A C 1
ATOM 3779 O O . ALA A 1 488 ? 70.752 -6.447 -1.863 1.00 37.69 488 ALA A O 1
ATOM 3780 N N . GLN A 1 489 ? 71.901 -4.624 -2.492 1.00 37.59 489 GLN A N 1
ATOM 3781 C CA . GLN A 1 489 ? 72.843 -5.177 -3.492 1.00 37.59 489 GLN A CA 1
ATOM 3782 C C . GLN A 1 489 ? 74.250 -4.611 -3.171 1.00 37.59 489 GLN A C 1
ATOM 3784 O O . GLN A 1 489 ? 74.290 -3.547 -2.541 1.00 37.59 489 GLN A O 1
ATOM 3789 N N . PRO A 1 490 ? 75.399 -5.205 -3.601 1.00 40.38 490 PRO A N 1
ATOM 3790 C CA . PRO A 1 490 ? 75.983 -4.794 -4.903 1.00 40.38 490 PRO A CA 1
ATOM 3791 C C . PRO A 1 490 ? 77.006 -5.744 -5.627 1.00 40.38 490 PRO A C 1
ATOM 3793 O O . PRO A 1 490 ? 77.912 -6.303 -5.025 1.00 40.38 490 PRO A O 1
ATOM 3796 N N . VAL A 1 491 ? 76.974 -5.730 -6.975 1.00 32.00 491 VAL A N 1
ATOM 3797 C CA . VAL A 1 491 ? 78.129 -5.585 -7.921 1.00 32.00 491 VAL A CA 1
ATOM 3798 C C . VAL A 1 491 ? 79.245 -6.677 -8.099 1.00 32.00 491 VAL A C 1
ATOM 3800 O O . VAL A 1 491 ? 80.047 -6.969 -7.222 1.00 32.00 491 VAL A O 1
ATOM 3803 N N . THR A 1 492 ? 79.451 -7.053 -9.383 1.00 29.89 492 THR A N 1
ATOM 3804 C CA . THR A 1 492 ? 80.649 -7.609 -10.107 1.00 29.89 492 THR A CA 1
ATOM 3805 C C . THR A 1 492 ? 81.012 -9.114 -10.238 1.00 29.89 492 THR A C 1
ATOM 3807 O O . THR A 1 492 ? 81.235 -9.825 -9.271 1.00 29.89 492 THR A O 1
ATOM 3810 N N . LYS A 1 493 ? 81.365 -9.439 -11.508 1.00 28.36 493 LYS A N 1
ATOM 3811 C CA . LYS A 1 493 ? 82.437 -10.328 -12.050 1.00 28.36 493 LYS A CA 1
ATOM 3812 C C . LYS A 1 493 ? 82.210 -11.838 -12.329 1.00 28.36 493 LYS A C 1
ATOM 3814 O O . LYS A 1 493 ? 82.250 -12.670 -11.439 1.00 28.36 493 LYS A O 1
ATOM 3819 N N . ALA A 1 494 ? 82.323 -12.130 -13.636 1.00 26.16 494 ALA A N 1
ATOM 3820 C CA . ALA A 1 494 ? 82.989 -13.277 -14.286 1.00 26.16 494 ALA A CA 1
ATOM 3821 C C . ALA A 1 494 ? 82.334 -14.683 -14.299 1.00 26.16 494 ALA A C 1
ATOM 3823 O O . ALA A 1 494 ? 81.677 -15.127 -13.370 1.00 26.16 494 ALA A O 1
ATOM 3824 N N . ALA A 1 495 ? 82.588 -15.387 -15.408 1.00 27.83 495 ALA A N 1
ATOM 3825 C CA . ALA A 1 495 ? 82.279 -16.797 -15.698 1.00 27.83 495 ALA A CA 1
ATOM 3826 C C . ALA A 1 495 ? 83.618 -17.596 -15.791 1.00 27.83 495 ALA A C 1
ATOM 3828 O O . ALA A 1 495 ? 84.655 -16.979 -15.522 1.00 27.83 495 ALA A O 1
ATOM 3829 N N . PRO A 1 496 ? 83.704 -18.878 -16.244 1.00 48.72 496 PRO A N 1
ATOM 3830 C CA . PRO A 1 496 ? 82.658 -19.843 -16.656 1.00 48.72 496 PRO A CA 1
ATOM 3831 C C . PRO A 1 496 ? 82.860 -21.300 -16.137 1.00 48.72 496 PRO A C 1
ATOM 3833 O O . PRO A 1 496 ? 83.893 -21.591 -15.536 1.00 48.72 496 PRO A O 1
ATOM 3836 N N . LYS A 1 497 ? 81.943 -22.241 -16.469 1.00 27.55 497 LYS A N 1
ATOM 3837 C CA . LYS A 1 497 ? 82.215 -23.546 -17.161 1.00 27.55 497 LYS A CA 1
ATOM 3838 C C . LYS A 1 497 ? 81.054 -24.567 -17.118 1.00 27.55 497 LYS A C 1
ATOM 3840 O O . LYS A 1 497 ? 80.262 -24.577 -16.186 1.00 27.55 497 LYS A O 1
ATOM 3845 N N . THR A 1 498 ? 81.023 -25.447 -18.126 1.00 33.72 498 THR A N 1
ATOM 3846 C CA . THR A 1 498 ? 80.251 -26.710 -18.226 1.00 33.72 498 THR A CA 1
ATOM 3847 C C . THR A 1 498 ? 81.075 -27.919 -17.731 1.00 33.72 498 THR A C 1
ATOM 3849 O O . THR A 1 498 ? 82.284 -27.772 -17.513 1.00 33.72 498 THR A O 1
ATOM 3852 N N . PRO A 1 499 ? 80.444 -29.084 -17.465 1.00 36.72 499 PRO A N 1
ATOM 3853 C CA . PRO A 1 499 ? 80.300 -30.188 -18.451 1.00 36.72 499 PRO A CA 1
ATOM 3854 C C . PRO A 1 499 ? 78.810 -30.567 -18.678 1.00 36.72 499 PRO A C 1
ATOM 3856 O O . PRO A 1 499 ? 77.985 -30.235 -17.836 1.00 36.72 499 PRO A O 1
ATOM 3859 N N . VAL A 1 500 ? 78.329 -31.104 -19.811 1.00 29.92 500 VAL A N 1
ATOM 3860 C CA . VAL A 1 500 ? 78.746 -32.255 -20.660 1.00 29.92 500 VAL A CA 1
ATOM 3861 C C . VAL A 1 500 ? 78.425 -33.630 -20.037 1.00 29.92 500 VAL A C 1
ATOM 3863 O O . VAL A 1 500 ? 79.229 -34.147 -19.271 1.00 29.92 500 VAL A O 1
ATOM 3866 N N . GLU A 1 501 ? 77.216 -34.139 -20.341 1.00 34.66 501 GLU A N 1
ATOM 3867 C CA . GLU A 1 501 ? 76.912 -35.348 -21.165 1.00 34.66 501 GLU A CA 1
ATOM 3868 C C . GLU A 1 501 ? 77.639 -36.703 -20.915 1.00 34.66 501 GLU A C 1
ATOM 3870 O O . GLU A 1 501 ? 78.762 -36.712 -20.414 1.00 34.66 501 GLU A O 1
ATOM 3875 N N . PRO A 1 502 ? 77.009 -37.869 -21.231 1.00 43.94 502 PRO A N 1
ATOM 3876 C CA . PRO A 1 502 ? 76.624 -38.225 -22.612 1.00 43.94 502 PRO A CA 1
ATOM 3877 C C . PRO A 1 502 ? 75.234 -38.866 -22.836 1.00 43.94 502 PRO A C 1
ATOM 3879 O O . PRO A 1 502 ? 74.541 -39.284 -21.908 1.00 43.94 502 PRO A O 1
ATOM 3882 N N . GLU A 1 503 ? 74.875 -38.949 -24.120 1.00 31.80 503 GLU A N 1
ATOM 3883 C CA . GLU A 1 503 ? 73.741 -39.681 -24.709 1.00 31.80 503 GLU A CA 1
ATOM 3884 C C . GLU A 1 503 ? 73.975 -41.213 -24.736 1.00 31.80 503 GLU A C 1
ATOM 3886 O O . GLU A 1 503 ? 75.094 -41.661 -24.487 1.00 31.80 503 GLU A O 1
ATOM 3891 N N . ASP A 1 504 ? 72.955 -42.024 -25.076 1.00 30.02 504 ASP A N 1
ATOM 3892 C CA . ASP A 1 504 ? 72.890 -42.677 -26.408 1.00 30.02 504 ASP A CA 1
ATOM 3893 C C . ASP A 1 504 ? 71.585 -43.486 -26.651 1.00 30.02 504 ASP A C 1
ATOM 3895 O O . ASP A 1 504 ? 70.971 -44.001 -25.716 1.00 30.02 504 ASP A O 1
ATOM 3899 N N . SER A 1 505 ? 71.249 -43.665 -27.939 1.00 32.12 505 SER A N 1
ATOM 3900 C CA . SER A 1 505 ? 70.278 -44.586 -28.582 1.00 32.12 505 SER A CA 1
ATOM 3901 C C . SER A 1 505 ? 69.162 -43.898 -29.387 1.00 32.12 505 SER A C 1
ATOM 3903 O O . SER A 1 505 ? 68.059 -43.638 -28.906 1.00 32.12 505 SER A O 1
ATOM 3905 N N . ALA A 1 506 ? 69.447 -43.641 -30.668 1.00 36.16 506 ALA A N 1
ATOM 3906 C CA . ALA A 1 506 ? 68.515 -43.034 -31.618 1.00 36.16 506 ALA A CA 1
ATOM 3907 C C . ALA A 1 506 ? 67.630 -44.054 -32.367 1.00 36.16 506 ALA A C 1
ATOM 3909 O O . ALA A 1 506 ? 68.078 -45.137 -32.750 1.00 36.16 506 ALA A O 1
ATOM 3910 N N . ALA A 1 507 ? 66.399 -43.645 -32.692 1.00 30.92 507 ALA A N 1
ATOM 3911 C CA . ALA A 1 507 ? 65.530 -44.290 -33.679 1.00 30.92 507 ALA A CA 1
ATOM 3912 C C . ALA A 1 507 ? 64.857 -43.230 -34.578 1.00 30.92 507 ALA A C 1
ATOM 3914 O O . ALA A 1 507 ? 64.716 -42.070 -34.193 1.00 30.92 507 ALA A O 1
ATOM 3915 N N . LEU A 1 508 ? 64.506 -43.615 -35.809 1.00 32.25 508 LEU A N 1
ATOM 3916 C CA . LEU A 1 508 ? 64.195 -42.690 -36.911 1.00 32.25 508 LEU A CA 1
ATOM 3917 C C . LEU A 1 508 ? 62.733 -42.172 -36.926 1.00 32.25 508 LEU A C 1
ATOM 3919 O O . LEU A 1 508 ? 61.857 -42.778 -36.308 1.00 32.25 508 LEU A O 1
ATOM 3923 N N . PRO A 1 509 ? 62.457 -41.035 -37.603 1.00 42.50 509 PRO A N 1
ATOM 3924 C CA . PRO A 1 509 ? 61.237 -40.252 -37.393 1.00 42.50 509 PRO A CA 1
ATOM 3925 C C . PRO A 1 509 ? 60.055 -40.711 -38.259 1.00 42.50 509 PRO A C 1
ATOM 3927 O O . PRO A 1 509 ? 60.244 -41.341 -39.298 1.00 42.50 509 PRO A O 1
ATOM 3930 N N . GLY A 1 510 ? 58.840 -40.267 -37.908 1.00 43.25 510 GLY A N 1
ATOM 3931 C CA . GLY A 1 510 ? 57.744 -40.205 -38.887 1.00 43.25 510 GLY A CA 1
ATOM 3932 C C . GLY A 1 510 ? 56.371 -40.743 -38.483 1.00 43.25 510 GLY A C 1
ATOM 3933 O O . GLY A 1 510 ? 55.645 -41.194 -39.363 1.00 43.25 510 GLY A O 1
ATOM 3934 N N . MET A 1 511 ? 55.961 -40.656 -37.215 1.00 31.16 511 MET A N 1
ATOM 3935 C CA . MET A 1 511 ? 54.530 -40.635 -36.885 1.00 31.16 511 MET A CA 1
ATOM 3936 C C . MET A 1 511 ? 54.212 -39.445 -35.984 1.00 31.16 511 MET A C 1
ATOM 3938 O O . MET A 1 511 ? 54.860 -39.235 -34.964 1.00 31.16 511 MET A O 1
ATOM 3942 N N . VAL A 1 512 ? 53.220 -38.654 -36.393 1.00 38.53 512 VAL A N 1
ATOM 3943 C CA . VAL A 1 512 ? 52.641 -37.596 -35.562 1.00 38.53 512 VAL A CA 1
ATOM 3944 C C . VAL A 1 512 ? 51.738 -38.282 -34.546 1.00 38.53 512 VAL A C 1
ATOM 3946 O O . VAL A 1 512 ? 50.742 -38.892 -34.940 1.00 38.53 512 VAL A O 1
ATOM 3949 N N . GLU A 1 513 ? 52.074 -38.203 -33.257 1.00 37.94 513 GLU A N 1
ATOM 3950 C CA . GLU A 1 513 ? 51.149 -38.630 -32.207 1.00 37.94 513 GLU A CA 1
ATOM 3951 C C . GLU A 1 513 ? 49.835 -37.855 -32.346 1.00 37.94 513 GLU A C 1
ATOM 3953 O O . GLU A 1 513 ? 49.824 -36.625 -32.458 1.00 37.94 513 GLU A O 1
ATOM 3958 N N . ALA A 1 514 ? 48.714 -38.578 -32.363 1.00 42.91 514 ALA A N 1
ATOM 3959 C CA . ALA A 1 514 ? 47.406 -37.945 -32.403 1.00 42.91 514 ALA A CA 1
ATOM 3960 C C . ALA A 1 514 ? 47.241 -37.075 -31.141 1.00 42.91 514 ALA A C 1
ATOM 3962 O O . ALA A 1 514 ? 47.481 -37.574 -30.037 1.00 42.91 514 ALA A O 1
ATOM 3963 N N . PRO A 1 515 ? 46.845 -35.793 -31.266 1.00 45.41 515 PRO A N 1
ATOM 3964 C CA . PRO A 1 515 ? 46.771 -34.897 -30.121 1.00 45.41 515 PRO A CA 1
ATOM 3965 C C . PRO A 1 515 ? 45.809 -35.463 -29.076 1.00 45.41 515 PRO A C 1
ATOM 3967 O O . PRO A 1 515 ? 44.681 -35.842 -29.402 1.00 45.41 515 PRO A O 1
ATOM 3970 N N . ALA A 1 516 ? 46.268 -35.520 -27.822 1.00 48.34 516 ALA A N 1
ATOM 3971 C CA . ALA A 1 516 ? 45.500 -36.081 -26.716 1.00 48.34 516 ALA A CA 1
ATOM 3972 C C . ALA A 1 516 ? 44.089 -35.458 -26.655 1.00 48.34 516 ALA A C 1
ATOM 3974 O O . ALA A 1 516 ? 43.955 -34.240 -26.822 1.00 48.34 516 ALA A O 1
ATOM 3975 N N . PRO A 1 517 ? 43.030 -36.260 -26.424 1.00 51.03 517 PRO A N 1
ATOM 3976 C CA . PRO A 1 517 ? 41.654 -35.792 -26.537 1.00 51.03 517 PRO A CA 1
ATOM 3977 C C . PRO A 1 517 ? 41.406 -34.606 -25.600 1.00 51.03 517 PRO A C 1
ATOM 3979 O O . PRO A 1 517 ? 41.585 -34.708 -24.383 1.00 51.03 517 PRO A O 1
ATOM 3982 N N . MET A 1 518 ? 41.008 -33.468 -26.181 1.00 54.38 518 MET A N 1
ATOM 3983 C CA . MET A 1 518 ? 40.783 -32.230 -25.434 1.00 54.38 518 MET A CA 1
ATOM 3984 C C . MET A 1 518 ? 39.773 -32.464 -24.309 1.00 54.38 518 MET A C 1
ATOM 3986 O O . MET A 1 518 ? 38.664 -32.943 -24.548 1.00 54.38 518 MET A O 1
ATOM 3990 N N . ARG A 1 519 ? 40.154 -32.106 -23.077 1.00 58.06 519 ARG A N 1
ATOM 3991 C CA . ARG A 1 519 ? 39.301 -32.278 -21.895 1.00 58.06 519 ARG A CA 1
ATOM 3992 C C . ARG A 1 519 ? 37.999 -31.487 -22.069 1.00 58.06 519 ARG A C 1
ATOM 3994 O O . ARG A 1 519 ? 38.035 -30.267 -22.199 1.00 58.06 519 ARG A O 1
ATOM 4001 N N . SER A 1 520 ? 36.873 -32.201 -22.037 1.00 67.31 520 SER A N 1
ATOM 4002 C CA . SER A 1 520 ? 35.505 -31.664 -22.087 1.00 67.31 520 SER A CA 1
ATOM 4003 C C . SER A 1 520 ? 35.301 -30.668 -20.932 1.00 67.31 520 SER A C 1
ATOM 4005 O O . SER A 1 520 ? 35.209 -31.073 -19.771 1.00 67.31 520 SER A O 1
ATOM 4007 N N . LEU A 1 521 ? 35.300 -29.362 -21.221 1.00 82.94 521 LEU A N 1
ATOM 4008 C CA . LEU A 1 521 ? 35.143 -28.310 -20.207 1.00 82.94 521 LEU A CA 1
ATOM 4009 C C . LEU A 1 521 ? 33.658 -27.967 -20.070 1.00 82.94 521 LEU A C 1
ATOM 4011 O O . LEU A 1 521 ? 33.017 -27.589 -21.048 1.00 82.94 521 LEU A O 1
ATOM 4015 N N . ARG A 1 522 ? 33.110 -28.072 -18.858 1.00 87.31 522 ARG A N 1
ATOM 4016 C CA . ARG A 1 522 ? 31.688 -27.828 -18.576 1.00 87.31 522 ARG A CA 1
ATOM 4017 C C . ARG A 1 522 ? 31.481 -27.028 -17.298 1.00 87.31 522 ARG A C 1
ATOM 4019 O O . ARG A 1 522 ? 32.277 -27.133 -16.369 1.00 87.31 522 ARG A O 1
ATOM 4026 N N . GLY A 1 523 ? 30.410 -26.244 -17.257 1.00 87.19 523 GLY A N 1
ATOM 4027 C CA . GLY A 1 523 ? 30.070 -25.389 -16.121 1.00 87.19 523 GLY A CA 1
ATOM 4028 C C . GLY A 1 523 ? 28.943 -24.413 -16.449 1.00 87.19 523 GLY A C 1
ATOM 4029 O O . GLY A 1 523 ? 28.255 -24.562 -17.457 1.00 87.19 523 GLY A O 1
ATOM 4030 N N . TYR A 1 524 ? 28.755 -23.395 -15.612 1.00 89.19 524 TYR A N 1
ATOM 4031 C CA . TYR A 1 524 ? 27.747 -22.354 -15.827 1.00 89.19 524 TYR A CA 1
ATOM 4032 C C . TYR A 1 524 ? 28.400 -20.990 -16.067 1.00 89.19 524 TYR A C 1
ATOM 4034 O O . TYR A 1 524 ? 29.376 -20.650 -15.404 1.00 89.19 524 TYR A O 1
ATOM 4042 N N . LEU A 1 525 ? 27.840 -20.202 -16.989 1.00 88.19 525 LEU A N 1
ATOM 4043 C CA . LEU A 1 525 ? 28.273 -18.832 -17.288 1.00 88.19 525 LEU A CA 1
ATOM 4044 C C . LEU A 1 525 ? 27.060 -17.926 -17.551 1.00 88.19 525 LEU A C 1
ATOM 4046 O O . LEU A 1 525 ? 25.992 -18.386 -17.972 1.00 88.19 525 LEU A O 1
ATOM 4050 N N . TYR A 1 526 ? 27.236 -16.617 -17.354 1.00 85.12 526 TYR A N 1
ATOM 4051 C CA . TYR A 1 526 ? 26.277 -15.604 -17.795 1.00 85.12 526 TYR A CA 1
ATOM 4052 C C . TYR A 1 526 ? 26.531 -15.245 -19.261 1.00 85.12 526 TYR A C 1
ATOM 4054 O O . TYR A 1 526 ? 27.572 -14.698 -19.612 1.00 85.12 526 TYR A O 1
ATOM 4062 N N . LYS A 1 527 ? 25.555 -15.517 -20.129 1.00 86.56 527 LYS A N 1
ATOM 4063 C CA . LYS A 1 527 ? 25.594 -15.156 -21.549 1.00 86.56 527 LYS A CA 1
ATOM 4064 C C . LYS A 1 527 ? 24.821 -13.861 -21.787 1.00 86.56 527 LYS A C 1
ATOM 4066 O O . LYS A 1 527 ? 23.667 -13.765 -21.376 1.00 86.56 527 LYS A O 1
ATOM 4071 N N . LYS A 1 528 ? 25.383 -12.899 -22.525 1.00 79.31 528 LYS A N 1
ATOM 4072 C CA . LYS A 1 528 ? 24.625 -11.722 -22.984 1.00 79.31 528 LYS A CA 1
ATOM 4073 C C . LYS A 1 528 ? 23.497 -12.156 -23.938 1.00 79.31 528 LYS A C 1
ATOM 4075 O O . LYS A 1 528 ? 23.712 -12.988 -24.833 1.00 79.31 528 LYS A O 1
ATOM 4080 N N . SER A 1 529 ? 22.286 -11.646 -23.727 1.00 65.25 529 SER A N 1
ATOM 4081 C CA . SER A 1 529 ? 21.113 -11.995 -24.539 1.00 65.25 529 SER A CA 1
ATOM 4082 C C . SER A 1 529 ? 21.129 -11.250 -25.884 1.00 65.25 529 SER A C 1
ATOM 4084 O O . SER A 1 529 ? 21.382 -10.046 -25.889 1.00 65.25 529 SER A O 1
ATOM 4086 N N . PRO A 1 530 ? 20.850 -11.916 -27.025 1.00 56.72 530 PRO A N 1
ATOM 4087 C CA . PRO A 1 530 ? 20.708 -11.246 -28.321 1.00 56.72 530 PRO A CA 1
ATOM 4088 C C . PRO A 1 530 ? 19.333 -10.570 -28.484 1.00 56.72 530 PRO A C 1
ATOM 4090 O O . PRO A 1 530 ? 19.126 -9.790 -29.410 1.00 56.72 530 PRO A O 1
ATOM 4093 N N . SER A 1 531 ? 18.374 -10.865 -27.599 1.00 52.72 531 SER A N 1
ATOM 4094 C CA . SER A 1 531 ? 17.008 -10.345 -27.674 1.00 52.72 531 SER A CA 1
ATOM 4095 C C . SER A 1 531 ? 16.920 -8.893 -27.194 1.00 52.72 531 SER A C 1
ATOM 4097 O O . SER A 1 531 ? 16.687 -8.635 -26.014 1.00 52.72 531 SER A O 1
ATOM 4099 N N . ALA A 1 532 ? 16.982 -7.939 -28.127 1.00 51.09 532 ALA A N 1
ATOM 4100 C CA . ALA A 1 532 ? 16.827 -6.492 -27.895 1.00 51.09 532 ALA A CA 1
ATOM 4101 C C . ALA A 1 532 ? 15.427 -6.035 -27.393 1.00 51.09 532 ALA A C 1
ATOM 4103 O O . ALA A 1 532 ? 15.061 -4.872 -27.534 1.00 51.09 532 ALA A O 1
ATOM 4104 N N . ARG A 1 533 ? 14.614 -6.945 -26.836 1.00 51.50 533 ARG A N 1
ATOM 4105 C CA . ARG A 1 533 ? 13.246 -6.708 -26.331 1.00 51.50 533 ARG A CA 1
ATOM 4106 C C . ARG A 1 533 ? 13.035 -7.173 -24.878 1.00 51.50 533 ARG A C 1
ATOM 4108 O O . ARG A 1 533 ? 11.896 -7.287 -24.439 1.00 51.50 533 ARG A O 1
ATOM 4115 N N . LEU A 1 534 ? 14.103 -7.477 -24.132 1.00 48.34 534 LEU A N 1
ATOM 4116 C CA . LEU A 1 534 ? 14.028 -7.966 -22.748 1.00 48.34 534 LEU A CA 1
ATOM 4117 C C . LEU A 1 534 ? 14.915 -7.145 -21.805 1.00 48.34 534 LEU A C 1
ATOM 4119 O O . LEU A 1 534 ? 16.104 -6.981 -22.059 1.00 48.34 534 LEU A O 1
ATOM 4123 N N . LEU A 1 535 ? 14.372 -6.737 -20.651 1.00 51.59 535 LEU A N 1
ATOM 4124 C CA . LEU A 1 535 ? 15.104 -6.025 -19.587 1.00 51.59 535 LEU A CA 1
ATOM 4125 C C . LEU A 1 535 ? 16.092 -6.920 -18.797 1.00 51.59 535 LEU A C 1
ATOM 4127 O O . LEU A 1 535 ? 16.559 -6.545 -17.726 1.00 51.59 535 LEU A O 1
ATOM 4131 N N . LYS A 1 536 ? 16.428 -8.113 -19.306 1.00 51.53 536 LYS A N 1
ATOM 4132 C CA . LYS A 1 536 ? 17.509 -8.957 -18.777 1.00 51.53 536 LYS A CA 1
ATOM 4133 C C . LYS A 1 536 ? 18.599 -9.086 -19.830 1.00 51.53 536 LYS A C 1
ATOM 4135 O O . LYS A 1 536 ? 18.499 -9.888 -20.754 1.00 51.53 536 LYS A O 1
ATOM 4140 N N . SER A 1 537 ? 19.641 -8.277 -19.663 1.00 68.12 537 SER A N 1
ATOM 4141 C CA . SER A 1 537 ? 20.825 -8.240 -20.527 1.00 68.12 537 SER A CA 1
ATOM 4142 C C . SER A 1 537 ? 21.654 -9.527 -20.471 1.00 68.12 537 SER A C 1
ATOM 4144 O O . SER A 1 537 ? 22.313 -9.856 -21.457 1.00 68.12 537 SER A O 1
ATOM 4146 N N . TRP A 1 538 ? 21.586 -10.274 -19.364 1.00 79.00 538 TRP A N 1
ATOM 4147 C CA . TRP A 1 538 ? 22.348 -11.502 -19.130 1.00 79.00 538 TRP A CA 1
ATOM 4148 C C . TRP A 1 538 ? 21.455 -12.692 -18.762 1.00 79.00 538 TRP A C 1
ATOM 4150 O O . TRP A 1 538 ? 20.448 -12.563 -18.065 1.00 79.00 538 TRP A O 1
ATOM 4160 N N . ASP A 1 539 ? 21.869 -13.867 -19.223 1.00 83.19 539 ASP A N 1
ATOM 4161 C CA . ASP A 1 539 ? 21.146 -15.130 -19.156 1.00 83.19 539 ASP A CA 1
ATOM 4162 C C . ASP A 1 539 ? 22.070 -16.207 -18.563 1.00 83.19 539 ASP A C 1
ATOM 4164 O O . ASP A 1 539 ? 23.085 -16.554 -19.168 1.00 83.19 539 ASP A O 1
ATOM 4168 N N . TRP A 1 540 ? 21.737 -16.760 -17.393 1.00 87.31 540 TRP A N 1
ATOM 4169 C CA . TRP A 1 540 ? 22.485 -17.891 -16.822 1.00 87.31 540 TRP A CA 1
ATOM 4170 C C . TRP A 1 540 ? 22.256 -19.140 -17.681 1.00 87.31 540 TRP A C 1
ATOM 4172 O O . TRP A 1 540 ? 21.110 -19.469 -18.019 1.00 87.31 540 TRP A O 1
ATOM 4182 N N . ARG A 1 541 ? 23.334 -19.814 -18.083 1.00 89.38 541 ARG A N 1
ATOM 4183 C CA . ARG A 1 541 ? 23.298 -20.994 -18.957 1.00 89.38 541 ARG A CA 1
ATOM 4184 C C . ARG A 1 541 ? 24.339 -22.017 -18.523 1.00 89.38 541 ARG A C 1
ATOM 4186 O O . ARG A 1 541 ? 25.403 -21.647 -18.034 1.00 89.38 541 ARG A O 1
ATOM 4193 N N . TYR A 1 542 ? 24.027 -23.290 -18.743 1.00 90.25 542 TYR A N 1
ATOM 4194 C CA . TYR A 1 542 ? 25.003 -24.373 -18.663 1.00 90.25 542 TYR A CA 1
ATOM 4195 C C . TYR A 1 542 ? 25.719 -24.483 -20.007 1.00 90.25 542 TYR A C 1
ATOM 4197 O O . TYR A 1 542 ? 25.051 -24.534 -21.040 1.00 90.25 542 TYR A O 1
ATOM 4205 N N . PHE A 1 543 ? 27.046 -24.501 -19.992 1.00 89.81 543 PHE A N 1
ATOM 4206 C CA . PHE A 1 543 ? 27.912 -24.556 -21.164 1.00 89.81 543 PHE A CA 1
ATOM 4207 C C . PHE A 1 543 ? 28.746 -25.833 -21.156 1.00 89.81 543 PHE A C 1
ATOM 4209 O O . PHE A 1 543 ? 29.232 -26.254 -20.105 1.00 89.81 543 PHE A O 1
ATOM 4216 N N . VAL A 1 544 ? 28.970 -26.392 -22.345 1.00 88.50 544 VAL A N 1
ATOM 4217 C CA . VAL A 1 544 ? 29.923 -27.481 -22.577 1.00 88.50 544 VAL A CA 1
ATOM 4218 C C . VAL A 1 544 ? 30.764 -27.161 -23.811 1.00 88.50 544 VAL A C 1
ATOM 4220 O O . VAL A 1 544 ? 30.226 -26.848 -24.874 1.00 88.50 544 VAL A O 1
ATOM 4223 N N . LEU A 1 545 ? 32.084 -27.234 -23.652 1.00 86.94 545 LEU A N 1
ATOM 4224 C CA . LEU A 1 545 ? 33.086 -27.138 -24.704 1.00 86.94 545 LEU A CA 1
ATOM 4225 C C . LEU A 1 545 ? 33.585 -28.550 -25.031 1.00 86.94 545 LEU A C 1
ATOM 4227 O O . LEU A 1 545 ? 34.350 -29.135 -24.263 1.00 86.94 545 LEU A O 1
ATOM 4231 N N . HIS A 1 546 ? 33.149 -29.088 -26.167 1.00 83.00 546 HIS A N 1
ATOM 4232 C CA . HIS A 1 546 ? 33.431 -30.459 -26.594 1.00 83.00 546 HIS A CA 1
ATOM 4233 C C . HIS A 1 546 ? 33.889 -30.470 -28.057 1.00 83.00 546 HIS A C 1
ATOM 4235 O O . HIS A 1 546 ? 33.256 -29.853 -28.909 1.00 83.00 546 HIS A O 1
ATOM 4241 N N . GLU A 1 547 ? 35.023 -31.117 -28.345 1.00 79.75 547 GLU A N 1
ATOM 4242 C CA . GLU A 1 547 ? 35.688 -31.119 -29.662 1.00 79.75 547 GLU A CA 1
ATOM 4243 C C . GLU A 1 547 ? 35.747 -29.747 -30.387 1.00 79.75 547 GLU A C 1
ATOM 4245 O O . GLU A 1 547 ? 35.547 -29.665 -31.600 1.00 79.75 547 GLU A O 1
ATOM 4250 N N . GLY A 1 548 ? 35.982 -28.644 -29.671 1.00 78.44 548 GLY A N 1
ATOM 4251 C CA . GLY A 1 548 ? 36.018 -27.305 -30.282 1.00 78.44 548 GLY A CA 1
ATOM 4252 C C . GLY A 1 548 ? 34.647 -26.688 -30.607 1.00 78.44 548 GLY A C 1
ATOM 4253 O O . GLY A 1 548 ? 34.597 -25.649 -31.259 1.00 78.44 548 GLY A O 1
ATOM 4254 N N . ARG A 1 549 ? 33.540 -27.269 -30.130 1.00 83.75 549 ARG A N 1
ATOM 4255 C CA . ARG A 1 549 ? 32.210 -26.636 -30.107 1.00 83.75 549 ARG A CA 1
ATOM 4256 C C . ARG A 1 549 ? 31.867 -26.157 -28.708 1.00 83.75 549 ARG A C 1
ATOM 4258 O O . ARG A 1 549 ? 31.939 -26.945 -27.770 1.00 83.75 549 ARG A O 1
ATOM 4265 N N . LEU A 1 550 ? 31.428 -24.908 -28.579 1.00 87.75 550 LEU A N 1
ATOM 4266 C CA . LEU A 1 550 ? 30.854 -24.361 -27.351 1.00 87.75 550 LEU A CA 1
ATOM 4267 C C . LEU A 1 550 ? 29.324 -24.367 -27.465 1.00 87.75 550 LEU A C 1
ATOM 4269 O O . LEU A 1 550 ? 28.763 -23.579 -28.222 1.00 87.75 550 LEU A O 1
ATOM 4273 N N . ILE A 1 551 ? 28.652 -25.249 -26.725 1.00 87.50 551 ILE A N 1
ATOM 4274 C CA . ILE A 1 551 ? 27.198 -25.490 -26.797 1.00 87.50 551 ILE A CA 1
ATOM 4275 C C . ILE A 1 551 ? 26.562 -25.121 -25.447 1.00 87.50 551 ILE A C 1
ATOM 4277 O O . ILE A 1 551 ? 27.193 -25.323 -24.407 1.00 87.50 551 ILE A O 1
ATOM 4281 N N . TRP A 1 552 ? 25.331 -24.585 -25.430 1.00 89.94 552 TRP A N 1
ATOM 4282 C CA . TRP A 1 552 ? 24.668 -24.191 -24.175 1.00 89.94 552 TRP A CA 1
ATOM 4283 C C . TRP A 1 552 ? 23.189 -24.583 -24.027 1.00 89.94 552 TRP A C 1
ATOM 4285 O O . TRP A 1 552 ? 22.402 -24.571 -24.975 1.00 89.94 552 TRP A O 1
ATOM 4295 N N . TRP A 1 553 ? 22.790 -24.843 -22.778 1.00 88.81 553 TRP A N 1
ATOM 4296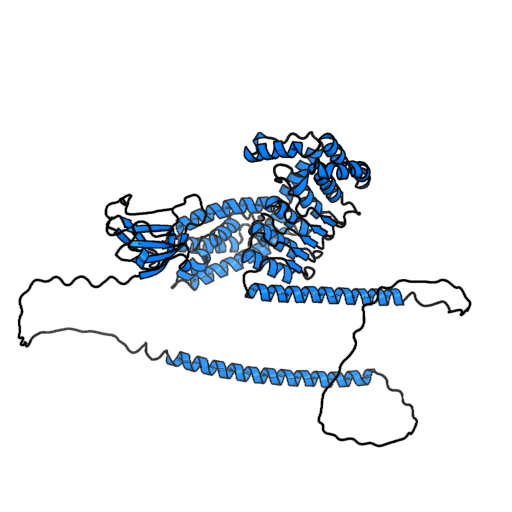 C CA . TRP A 1 553 ? 21.438 -25.220 -22.341 1.00 88.81 553 TRP A CA 1
ATOM 4297 C C . TRP A 1 553 ? 20.936 -24.316 -21.209 1.00 88.81 553 TRP A C 1
ATOM 4299 O O . TRP A 1 553 ? 21.691 -23.558 -20.595 1.00 88.81 553 TRP A O 1
ATOM 4309 N N . ARG A 1 554 ? 19.629 -24.376 -20.919 1.00 85.38 554 ARG A N 1
ATOM 4310 C CA . ARG A 1 554 ? 19.002 -23.555 -19.868 1.00 85.38 554 ARG A CA 1
ATOM 4311 C C . ARG A 1 554 ? 19.380 -24.028 -18.459 1.00 85.38 554 ARG A C 1
ATOM 4313 O O . ARG A 1 554 ? 19.480 -23.195 -17.562 1.00 85.38 554 ARG A O 1
ATOM 4320 N N . ARG A 1 555 ? 19.569 -25.338 -18.271 1.00 84.94 555 ARG A N 1
ATOM 4321 C CA . ARG A 1 555 ? 20.021 -26.012 -17.042 1.00 84.94 555 ARG A CA 1
ATOM 4322 C C . ARG A 1 555 ? 20.812 -27.269 -17.419 1.00 84.94 555 ARG A C 1
ATOM 4324 O O . ARG A 1 555 ? 20.575 -27.843 -18.474 1.00 84.94 555 ARG A O 1
ATOM 4331 N N . GLU A 1 556 ? 21.677 -27.740 -16.529 1.00 85.12 556 GLU A N 1
ATOM 4332 C CA . GLU A 1 556 ? 22.465 -28.978 -16.691 1.00 85.12 556 GLU A CA 1
ATOM 4333 C C . GLU A 1 556 ? 21.616 -30.244 -16.838 1.00 85.12 556 GLU A C 1
ATOM 4335 O O . GLU A 1 556 ? 21.932 -31.115 -17.632 1.00 85.12 556 GLU A O 1
ATOM 4340 N N . ARG A 1 557 ? 20.458 -30.320 -16.174 1.00 81.94 557 ARG A N 1
ATOM 4341 C CA . ARG A 1 557 ? 19.493 -31.417 -16.389 1.00 81.94 557 ARG A CA 1
ATOM 4342 C C . ARG A 1 557 ? 18.917 -31.465 -17.820 1.00 81.94 557 ARG A C 1
ATOM 4344 O O . ARG A 1 557 ? 18.260 -32.437 -18.171 1.00 81.94 557 ARG A O 1
ATOM 4351 N N . ASP A 1 558 ? 19.039 -30.368 -18.574 1.00 80.44 558 ASP A N 1
ATOM 4352 C CA . ASP A 1 558 ? 18.529 -30.252 -19.941 1.00 80.44 558 ASP A CA 1
ATOM 4353 C C . ASP A 1 558 ? 19.624 -30.649 -20.972 1.00 80.44 558 ASP A C 1
ATOM 4355 O O . ASP A 1 558 ? 19.343 -30.677 -22.170 1.00 80.44 558 ASP A O 1
ATOM 4359 N N . PHE A 1 559 ? 20.857 -30.948 -20.522 1.00 77.31 559 PHE A N 1
ATOM 4360 C CA . PHE A 1 559 ? 21.971 -31.460 -21.332 1.00 77.31 559 PHE A CA 1
ATOM 4361 C C . PHE A 1 559 ? 21.839 -32.989 -21.531 1.00 77.31 559 PHE A C 1
ATOM 4363 O O . PHE A 1 559 ? 21.661 -33.719 -20.552 1.00 77.31 559 PHE A O 1
ATOM 4370 N N . PRO A 1 560 ? 21.899 -33.494 -22.779 1.00 69.88 560 PRO A N 1
ATOM 4371 C CA . PRO A 1 560 ? 21.854 -34.927 -23.081 1.00 69.88 560 PRO A CA 1
ATOM 4372 C C . PRO A 1 560 ? 23.196 -35.624 -22.793 1.00 69.88 560 PRO A C 1
ATOM 4374 O O . PRO A 1 560 ? 24.201 -34.975 -22.522 1.00 69.88 560 PRO A O 1
ATOM 4377 N N . SER A 1 561 ? 23.243 -36.957 -22.900 1.00 69.56 561 SER A N 1
ATOM 4378 C CA . SER A 1 561 ? 24.496 -37.717 -22.774 1.00 69.56 561 SER A CA 1
ATOM 4379 C C . SER A 1 561 ? 25.563 -37.260 -23.778 1.00 69.56 561 SER A C 1
ATOM 4381 O O . SER A 1 561 ? 25.249 -36.860 -24.898 1.00 69.56 561 SER A O 1
ATOM 4383 N N . GLU A 1 562 ? 26.836 -37.387 -23.395 1.00 66.25 562 GLU A N 1
ATOM 4384 C CA . GLU A 1 562 ? 27.993 -36.831 -24.121 1.00 66.25 562 GLU A CA 1
ATOM 4385 C C . GLU A 1 562 ? 28.085 -37.303 -25.594 1.00 66.25 562 GLU A C 1
ATOM 4387 O O . GLU A 1 562 ? 28.512 -36.553 -26.467 1.00 66.25 562 GLU A O 1
ATOM 4392 N N . THR A 1 563 ? 27.530 -38.481 -25.905 1.00 61.91 563 THR A N 1
ATOM 4393 C CA . THR A 1 563 ? 27.324 -39.033 -27.261 1.00 61.91 563 THR A CA 1
ATOM 4394 C C . THR A 1 563 ? 26.470 -38.182 -28.216 1.00 61.91 563 THR A C 1
ATOM 4396 O O . THR A 1 563 ? 26.469 -38.439 -29.419 1.00 61.91 563 THR A O 1
ATOM 4399 N N . VAL A 1 564 ? 25.732 -37.182 -27.727 1.00 63.78 564 VAL A N 1
ATOM 4400 C CA . VAL A 1 564 ? 24.888 -36.293 -28.551 1.00 63.78 564 VAL A CA 1
ATOM 4401 C C . VAL A 1 564 ? 25.648 -35.035 -29.011 1.00 63.78 564 VAL A C 1
ATOM 4403 O O . VAL A 1 564 ? 25.209 -34.357 -29.937 1.00 63.78 564 VAL A O 1
ATOM 4406 N N . LEU A 1 565 ? 26.818 -34.730 -28.436 1.00 65.38 565 LEU A N 1
ATOM 4407 C CA . LEU A 1 565 ? 27.560 -33.484 -28.700 1.00 65.38 565 LEU A CA 1
ATOM 4408 C C . LEU A 1 565 ? 28.237 -33.430 -30.079 1.00 65.38 565 LEU A C 1
ATOM 4410 O O . LEU A 1 565 ? 28.421 -32.349 -30.646 1.00 65.38 565 LEU A O 1
ATOM 4414 N N . SER A 1 566 ? 28.562 -34.587 -30.656 1.00 65.25 566 SER A N 1
ATOM 4415 C CA . SER A 1 566 ? 29.120 -34.685 -32.010 1.00 65.25 566 SER A CA 1
ATOM 4416 C C . SER A 1 566 ? 28.080 -34.386 -33.107 1.00 65.25 566 SER A C 1
ATOM 4418 O O . SER A 1 566 ? 28.461 -34.108 -34.247 1.00 65.25 566 SER A O 1
ATOM 4420 N N . GLN A 1 567 ? 26.777 -34.384 -32.790 1.00 66.12 567 GLN A N 1
ATOM 4421 C CA . GLN A 1 567 ? 25.698 -34.113 -33.751 1.00 66.12 567 GLN A CA 1
ATOM 4422 C C . GLN A 1 567 ? 25.653 -32.626 -34.178 1.00 66.12 567 GLN A C 1
ATOM 4424 O O . GLN A 1 567 ? 26.017 -31.755 -33.388 1.00 66.12 567 GLN A O 1
ATOM 4429 N N . PRO A 1 568 ? 25.206 -32.307 -35.412 1.00 58.88 568 PRO A N 1
ATOM 4430 C CA . PRO A 1 568 ? 25.211 -30.934 -35.935 1.00 58.88 568 PRO A CA 1
ATOM 4431 C C . PRO A 1 568 ? 24.120 -30.019 -35.349 1.00 58.88 568 PRO A C 1
ATOM 4433 O O . PRO A 1 568 ? 24.247 -28.802 -35.445 1.00 58.88 568 PRO A O 1
ATOM 4436 N N . ASP A 1 569 ? 23.070 -30.569 -34.731 1.00 64.19 569 ASP A N 1
ATOM 4437 C CA . ASP A 1 569 ? 22.101 -29.797 -33.940 1.00 64.19 569 ASP A CA 1
ATOM 4438 C C . ASP A 1 569 ? 21.732 -30.565 -32.654 1.00 64.19 569 ASP A C 1
ATOM 4440 O O . ASP A 1 569 ? 20.802 -31.377 -32.660 1.00 64.19 569 ASP A O 1
ATOM 4444 N N . PRO A 1 570 ? 22.490 -30.382 -31.554 1.00 66.31 570 PRO A N 1
ATOM 4445 C CA . PRO A 1 570 ? 22.284 -31.128 -30.317 1.00 66.31 570 PRO A CA 1
ATOM 4446 C C . PRO A 1 570 ? 20.898 -30.883 -29.706 1.00 66.31 570 PRO A C 1
ATOM 4448 O O . PRO A 1 570 ? 20.474 -29.740 -29.496 1.00 66.31 570 PRO A O 1
ATOM 4451 N N . ALA A 1 571 ? 20.199 -31.968 -29.368 1.00 65.00 571 ALA A N 1
ATOM 4452 C CA . ALA A 1 571 ? 18.838 -31.905 -28.848 1.00 65.00 571 ALA A CA 1
ATOM 4453 C C . ALA A 1 571 ? 18.709 -30.975 -27.620 1.00 65.00 571 ALA A C 1
ATOM 4455 O O . ALA A 1 571 ? 19.570 -30.928 -26.738 1.00 65.00 571 ALA A O 1
ATOM 4456 N N . ALA A 1 572 ? 17.604 -30.223 -27.583 1.00 69.38 572 ALA A N 1
ATOM 4457 C CA . ALA A 1 572 ? 17.263 -29.229 -26.557 1.00 69.38 572 ALA A CA 1
ATOM 4458 C C . ALA A 1 572 ? 18.261 -28.063 -26.342 1.00 69.38 572 ALA A C 1
ATOM 4460 O O . ALA A 1 572 ? 18.014 -27.230 -25.460 1.00 69.38 572 ALA A O 1
ATOM 4461 N N . CYS A 1 573 ? 19.335 -27.937 -27.135 1.00 80.38 573 CYS A N 1
ATOM 4462 C CA . CYS A 1 573 ? 20.270 -26.819 -26.991 1.00 80.38 573 CYS A CA 1
ATOM 4463 C C . CYS A 1 573 ? 19.595 -25.457 -27.251 1.00 80.38 573 CYS A C 1
ATOM 4465 O O . CYS A 1 573 ? 18.590 -25.332 -27.959 1.00 80.38 573 CYS A O 1
ATOM 4467 N N . LYS A 1 574 ? 20.155 -24.402 -26.653 1.00 83.69 574 LYS A N 1
ATOM 4468 C CA . LYS A 1 574 ? 19.755 -22.999 -26.862 1.00 83.69 574 LYS A CA 1
ATOM 4469 C C . LYS A 1 574 ? 20.727 -22.225 -27.750 1.00 83.69 574 LYS A C 1
ATOM 4471 O O . LYS A 1 574 ? 20.637 -20.999 -27.818 1.00 83.69 574 LYS A O 1
ATOM 4476 N N . GLY A 1 575 ? 21.628 -22.939 -28.412 1.00 84.00 575 GLY A N 1
ATOM 4477 C CA . GLY A 1 575 ? 22.613 -22.402 -29.335 1.00 84.00 575 GLY A CA 1
ATOM 4478 C C . GLY A 1 575 ? 23.989 -23.033 -29.155 1.00 84.00 575 GLY A C 1
ATOM 4479 O O . GLY A 1 575 ? 24.242 -23.756 -28.186 1.00 84.00 575 GLY A O 1
ATOM 4480 N N . PHE A 1 576 ? 24.855 -22.758 -30.124 1.00 86.44 576 PHE A N 1
ATOM 4481 C CA . PHE A 1 576 ? 26.250 -23.184 -30.134 1.00 86.44 576 PHE A CA 1
ATOM 4482 C C . PHE A 1 576 ? 27.117 -22.232 -30.965 1.00 86.44 576 PHE A C 1
ATOM 4484 O O . PHE A 1 576 ? 26.594 -21.444 -31.759 1.00 86.44 576 PHE A O 1
ATOM 4491 N N . ILE A 1 577 ? 28.435 -22.352 -30.801 1.00 85.00 577 ILE A N 1
ATOM 4492 C CA . ILE A 1 577 ? 29.473 -21.842 -31.706 1.00 85.00 577 ILE A CA 1
ATOM 4493 C C . ILE A 1 577 ? 30.426 -23.006 -32.031 1.00 85.00 577 ILE A C 1
ATOM 4495 O O . ILE A 1 577 ? 30.875 -23.691 -31.111 1.00 85.00 577 ILE A O 1
ATOM 4499 N N . ASP A 1 578 ? 30.734 -23.240 -33.309 1.00 83.44 578 ASP A N 1
ATOM 4500 C CA . ASP A 1 578 ? 31.703 -24.249 -33.766 1.00 83.44 578 ASP A CA 1
ATOM 4501 C C . ASP A 1 578 ? 33.012 -23.586 -34.231 1.00 83.44 578 ASP A C 1
ATOM 4503 O O . ASP A 1 578 ? 33.090 -22.990 -35.310 1.00 83.44 578 ASP A O 1
ATOM 4507 N N . PHE A 1 579 ? 34.066 -23.710 -33.418 1.00 82.19 579 PHE A N 1
ATOM 4508 C CA . PHE A 1 579 ? 35.379 -23.125 -33.702 1.00 82.19 579 PHE A CA 1
ATOM 4509 C C . PHE A 1 579 ? 36.156 -23.874 -34.800 1.00 82.19 579 PHE A C 1
ATOM 4511 O O . PHE A 1 579 ? 37.166 -23.359 -35.278 1.00 82.19 579 PHE A O 1
ATOM 4518 N N . LYS A 1 580 ? 35.686 -25.050 -35.255 1.00 78.25 580 LYS A N 1
ATOM 4519 C CA . LYS A 1 580 ? 36.217 -25.723 -36.457 1.00 78.25 580 LYS A CA 1
ATOM 4520 C C . LYS A 1 580 ? 35.799 -25.000 -37.748 1.00 78.25 580 LYS A C 1
ATOM 4522 O O . LYS A 1 580 ? 36.481 -25.136 -38.759 1.00 78.25 580 LYS A O 1
ATOM 4527 N N . LEU A 1 581 ? 34.691 -24.247 -37.724 1.00 76.19 581 LEU A N 1
ATOM 4528 C CA . LEU A 1 581 ? 34.104 -23.571 -38.895 1.00 76.19 581 LEU A CA 1
ATOM 4529 C C . LEU A 1 581 ? 34.341 -22.052 -38.922 1.00 76.19 581 LEU A C 1
ATOM 4531 O O . LEU A 1 581 ? 34.144 -21.407 -39.951 1.00 76.19 581 LEU A O 1
ATOM 4535 N N . SER A 1 582 ? 34.733 -21.433 -37.809 1.00 76.81 582 SER A N 1
ATOM 4536 C CA . SER A 1 582 ? 35.065 -20.003 -37.756 1.00 76.81 582 SER A CA 1
ATOM 4537 C C . SER A 1 582 ? 36.135 -19.741 -36.701 1.00 76.81 582 SER A C 1
ATOM 4539 O O . SER A 1 582 ? 35.985 -20.128 -35.542 1.00 76.81 582 SER A O 1
ATOM 4541 N N . ARG A 1 583 ? 37.224 -19.076 -37.106 1.00 76.56 583 ARG A N 1
ATOM 4542 C CA . ARG A 1 583 ? 38.352 -18.763 -36.221 1.00 76.56 583 ARG A CA 1
ATOM 4543 C C . ARG A 1 583 ? 37.915 -17.730 -35.191 1.00 76.56 583 ARG A C 1
ATOM 4545 O O . ARG A 1 583 ? 37.542 -16.619 -35.558 1.00 76.56 583 ARG A O 1
ATOM 4552 N N . ALA A 1 584 ? 37.986 -18.084 -33.915 1.00 81.81 584 ALA A N 1
ATOM 4553 C CA . ALA A 1 584 ? 37.574 -17.217 -32.820 1.00 81.81 584 ALA A CA 1
ATOM 4554 C C . ALA A 1 584 ? 38.770 -16.625 -32.064 1.00 81.81 584 ALA A C 1
ATOM 4556 O O . ALA A 1 584 ? 39.792 -17.286 -31.876 1.00 81.81 584 ALA A O 1
ATOM 4557 N N . ARG A 1 585 ? 38.609 -15.3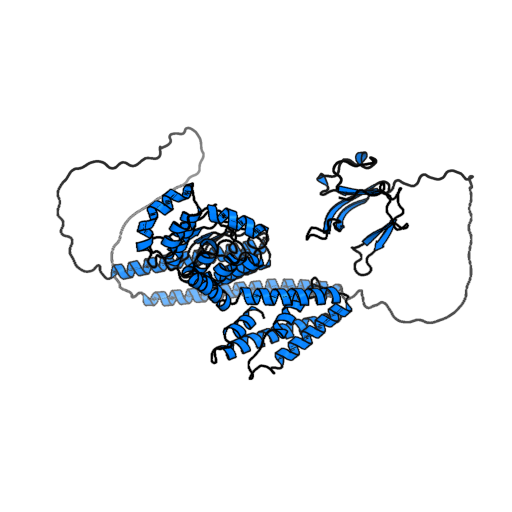96 -31.573 1.00 85.12 585 ARG A N 1
ATOM 4558 C CA . ARG A 1 585 ? 39.460 -14.778 -30.554 1.00 85.12 585 ARG A CA 1
ATOM 4559 C C . ARG A 1 585 ? 38.646 -14.618 -29.275 1.00 85.12 585 ARG A C 1
ATOM 4561 O O . ARG A 1 585 ? 37.515 -14.141 -29.318 1.00 85.12 585 ARG A O 1
ATOM 4568 N N . ILE A 1 586 ? 39.240 -14.987 -28.143 1.00 85.06 586 ILE A N 1
ATOM 4569 C CA . ILE A 1 586 ? 38.744 -14.575 -26.829 1.00 85.06 586 ILE A CA 1
ATOM 4570 C C . ILE A 1 586 ? 39.347 -13.202 -26.541 1.00 85.06 586 ILE A C 1
ATOM 4572 O O . ILE A 1 586 ? 40.568 -13.048 -26.566 1.00 85.06 586 ILE A O 1
ATOM 4576 N N . VAL A 1 587 ? 38.492 -12.215 -26.294 1.00 85.19 587 VAL A N 1
ATOM 4577 C CA . VAL A 1 587 ? 38.889 -10.876 -25.854 1.00 85.19 587 VAL A CA 1
ATOM 4578 C C . VAL A 1 587 ? 38.467 -10.759 -24.388 1.00 85.19 587 VAL A C 1
ATOM 4580 O O . VAL A 1 587 ? 37.274 -10.591 -24.130 1.00 85.19 587 VAL A O 1
ATOM 4583 N N . PRO A 1 588 ? 39.384 -10.930 -23.417 1.00 84.50 588 PRO A N 1
ATOM 4584 C CA . PRO A 1 588 ? 39.061 -10.693 -22.015 1.00 84.50 588 PRO A CA 1
ATOM 4585 C C . PRO A 1 588 ? 38.727 -9.215 -21.808 1.00 84.50 588 PRO A C 1
ATOM 4587 O O . PRO A 1 588 ? 39.300 -8.340 -22.462 1.00 84.50 588 PRO A O 1
ATOM 4590 N N . ASP A 1 589 ? 37.795 -8.940 -20.904 1.00 83.38 589 ASP A N 1
ATOM 4591 C CA . ASP A 1 589 ? 37.491 -7.577 -20.493 1.00 83.38 589 ASP A CA 1
ATOM 4592 C C . ASP A 1 589 ? 38.678 -6.990 -19.706 1.00 83.38 589 ASP A C 1
ATOM 4594 O O . ASP A 1 589 ? 39.292 -7.666 -18.878 1.00 83.38 589 ASP A O 1
ATOM 4598 N N . GLN A 1 590 ? 39.038 -5.737 -19.995 1.00 76.69 590 GLN A N 1
ATOM 4599 C CA . GLN A 1 590 ? 40.227 -5.094 -19.419 1.00 76.69 590 GLN A CA 1
ATOM 4600 C C . GLN A 1 590 ? 40.040 -4.672 -17.953 1.00 76.69 590 GLN A C 1
ATOM 4602 O O . GLN A 1 590 ? 41.023 -4.370 -17.282 1.00 76.69 590 GLN A O 1
ATOM 4607 N N . GLN A 1 591 ? 38.798 -4.635 -17.463 1.00 69.56 591 GLN A N 1
ATOM 4608 C CA . GLN A 1 591 ? 38.440 -4.232 -16.104 1.00 69.56 591 GLN A CA 1
ATOM 4609 C C . GLN A 1 591 ? 37.975 -5.422 -15.253 1.00 69.56 591 GLN A C 1
ATOM 4611 O O . GLN A 1 591 ? 38.109 -5.381 -14.032 1.00 69.56 591 GLN A O 1
ATOM 4616 N N . ASN A 1 592 ? 37.445 -6.489 -15.866 1.00 77.00 592 ASN A N 1
ATOM 4617 C CA . ASN A 1 592 ? 36.910 -7.643 -15.142 1.00 77.00 592 ASN A CA 1
ATOM 4618 C C . ASN A 1 592 ? 37.374 -8.998 -15.725 1.00 77.00 592 ASN A C 1
ATOM 4620 O O . ASN A 1 592 ? 36.819 -9.448 -16.728 1.00 77.00 592 ASN A O 1
ATOM 4624 N N . PRO A 1 593 ? 38.290 -9.738 -15.062 1.00 79.12 593 PRO A N 1
ATOM 4625 C CA . PRO A 1 593 ? 38.798 -11.021 -15.564 1.00 79.12 593 PRO A CA 1
ATOM 4626 C C . PRO A 1 593 ? 37.745 -12.147 -15.612 1.00 79.12 593 PRO A C 1
ATOM 4628 O O . PRO A 1 593 ? 38.002 -13.196 -16.199 1.00 79.12 593 PRO A O 1
ATOM 4631 N N . MET A 1 594 ? 36.559 -11.949 -15.023 1.00 79.81 594 MET A N 1
ATOM 4632 C CA . MET A 1 594 ? 35.425 -12.879 -15.118 1.00 79.81 594 MET A CA 1
ATOM 4633 C C . MET A 1 594 ? 34.551 -12.640 -16.363 1.00 79.81 594 MET A C 1
ATOM 4635 O O . MET A 1 594 ? 33.607 -13.398 -16.599 1.00 79.81 594 MET A O 1
ATOM 4639 N N . ILE A 1 595 ? 34.830 -11.595 -17.152 1.00 82.56 595 ILE A N 1
ATOM 4640 C CA . ILE A 1 595 ? 34.096 -11.238 -18.371 1.00 82.56 595 ILE A CA 1
ATOM 4641 C C . ILE A 1 595 ? 35.025 -11.379 -19.581 1.00 82.56 595 ILE A C 1
ATOM 4643 O O . ILE A 1 595 ? 36.181 -10.966 -19.568 1.00 82.56 595 ILE A O 1
ATOM 4647 N N . PHE A 1 596 ? 34.504 -11.962 -20.659 1.00 88.12 596 PHE A N 1
ATOM 4648 C CA . PHE A 1 596 ? 35.190 -12.042 -21.943 1.00 88.12 596 PHE A CA 1
ATOM 4649 C C . PHE A 1 596 ? 34.184 -12.035 -23.096 1.00 88.12 596 PHE A C 1
ATOM 4651 O O . PHE A 1 596 ? 33.075 -12.566 -22.985 1.00 88.12 596 PHE A O 1
ATOM 4658 N N . ALA A 1 597 ? 34.584 -11.454 -24.222 1.00 85.56 597 ALA A N 1
ATOM 4659 C CA . ALA A 1 597 ? 33.911 -11.611 -25.501 1.00 85.56 597 ALA A CA 1
ATOM 4660 C C . ALA A 1 597 ? 34.536 -12.769 -26.296 1.00 85.56 597 ALA A C 1
ATOM 4662 O O . ALA A 1 597 ? 35.717 -13.092 -26.146 1.00 85.56 597 ALA A O 1
ATOM 4663 N N . ILE A 1 598 ? 33.732 -13.387 -27.162 1.00 86.62 598 ILE A N 1
ATOM 4664 C CA . ILE A 1 598 ? 34.200 -14.315 -28.194 1.00 86.62 598 ILE A CA 1
ATOM 4665 C C . ILE A 1 598 ? 33.849 -13.682 -29.538 1.00 86.62 598 ILE A C 1
ATOM 4667 O O . ILE A 1 598 ? 32.672 -13.479 -29.839 1.00 86.62 598 ILE A O 1
ATOM 4671 N N . GLU A 1 599 ? 34.864 -13.375 -30.336 1.00 82.69 599 GLU A N 1
ATOM 4672 C CA . GLU A 1 599 ? 34.736 -12.637 -31.596 1.00 82.69 599 GLU A CA 1
ATOM 4673 C C . GLU A 1 599 ? 35.298 -13.456 -32.761 1.00 82.69 599 GLU A C 1
ATOM 4675 O O . GLU A 1 599 ? 36.267 -14.198 -32.592 1.00 82.69 599 GLU A O 1
ATOM 4680 N N . SER A 1 600 ? 34.712 -13.323 -33.954 1.00 81.56 600 SER A N 1
ATOM 4681 C CA . SER A 1 600 ? 35.284 -13.924 -35.163 1.00 81.56 600 SER A CA 1
ATOM 4682 C C . SER A 1 600 ? 36.506 -13.120 -35.602 1.00 81.56 600 SER A C 1
ATOM 4684 O O . SER A 1 600 ? 36.408 -11.914 -35.830 1.00 81.56 600 SER A O 1
ATOM 4686 N N . VAL A 1 601 ? 37.649 -13.789 -35.767 1.00 80.25 601 VAL A N 1
ATOM 4687 C CA . VAL A 1 601 ? 38.898 -13.192 -36.281 1.00 80.25 601 VAL A CA 1
ATOM 4688 C C . VAL A 1 601 ? 38.697 -12.613 -37.683 1.00 80.25 601 VAL A C 1
ATOM 4690 O O . VAL A 1 601 ? 39.326 -11.623 -38.042 1.00 80.25 601 VAL A O 1
ATOM 4693 N N . ASP A 1 602 ? 37.792 -13.219 -38.449 1.00 75.19 602 ASP A N 1
ATOM 4694 C CA . ASP A 1 602 ? 37.462 -12.863 -39.826 1.00 75.19 602 ASP A CA 1
ATOM 4695 C C . ASP A 1 602 ? 36.263 -11.885 -39.907 1.00 75.19 602 ASP A C 1
ATOM 4697 O O . ASP A 1 602 ? 35.657 -11.709 -40.962 1.00 75.19 602 ASP A O 1
ATOM 4701 N N . GLY A 1 603 ? 35.884 -11.253 -38.785 1.00 67.06 603 GLY A N 1
ATOM 4702 C CA . GLY A 1 603 ? 34.866 -10.193 -38.692 1.00 67.06 603 GLY A CA 1
ATOM 4703 C C . GLY A 1 603 ? 33.406 -10.649 -38.830 1.00 67.06 603 GLY A C 1
ATOM 4704 O O . GLY A 1 603 ? 32.500 -9.953 -38.377 1.00 67.06 603 GLY A O 1
ATOM 4705 N N . MET A 1 604 ? 33.162 -11.830 -39.400 1.00 69.19 604 MET A N 1
ATOM 4706 C CA . MET A 1 604 ? 31.839 -12.448 -39.525 1.00 69.19 604 MET A CA 1
ATOM 4707 C C . MET A 1 604 ? 31.868 -13.904 -39.049 1.00 69.19 604 MET A C 1
ATOM 4709 O O . MET A 1 604 ? 32.863 -14.608 -39.226 1.00 69.19 604 MET A O 1
ATOM 4713 N N . TRP A 1 605 ? 30.769 -14.372 -38.460 1.00 72.44 605 TRP A N 1
ATOM 4714 C CA . TRP A 1 605 ? 30.548 -15.795 -38.187 1.00 72.44 605 TRP A CA 1
ATOM 4715 C C . TRP A 1 605 ? 29.905 -16.450 -39.411 1.00 72.44 605 TRP A C 1
ATOM 4717 O O . TRP A 1 605 ? 28.973 -15.887 -39.988 1.00 72.44 605 TRP A O 1
ATOM 4727 N N . GLN A 1 606 ? 30.365 -17.638 -39.815 1.00 68.56 606 GLN A N 1
ATOM 4728 C CA . GLN A 1 606 ? 29.686 -18.378 -40.884 1.00 68.56 606 GLN A CA 1
ATOM 4729 C C . GLN A 1 606 ? 28.283 -18.805 -40.422 1.00 68.56 606 GLN A C 1
ATOM 4731 O O . GLN A 1 606 ? 28.105 -19.235 -39.283 1.00 68.56 606 GLN A O 1
ATOM 4736 N N . ALA A 1 607 ? 27.287 -18.746 -41.310 1.00 59.91 607 ALA A N 1
ATOM 4737 C CA . ALA A 1 607 ? 25.883 -19.013 -40.963 1.00 59.91 607 ALA A CA 1
ATOM 4738 C C . ALA A 1 607 ? 25.608 -20.449 -40.456 1.00 59.91 607 ALA A C 1
ATOM 4740 O O . ALA A 1 607 ? 24.592 -20.691 -39.813 1.00 59.91 607 ALA A O 1
ATOM 4741 N N . CYS A 1 608 ? 26.512 -21.395 -40.725 1.00 56.91 608 CYS A N 1
ATOM 4742 C CA . CYS A 1 608 ? 26.498 -22.761 -40.193 1.00 56.91 608 CYS A CA 1
ATOM 4743 C C . CYS A 1 608 ? 27.339 -22.946 -38.912 1.00 56.91 608 CYS A C 1
ATOM 4745 O O . CYS A 1 608 ? 27.206 -23.967 -38.243 1.00 56.91 608 CYS A O 1
ATOM 4747 N N . ALA A 1 609 ? 28.194 -21.980 -38.559 1.00 55.12 609 ALA A N 1
ATOM 4748 C CA . ALA A 1 609 ? 29.099 -22.047 -37.410 1.00 55.12 609 ALA A CA 1
ATOM 4749 C C . ALA A 1 609 ? 28.470 -21.548 -36.099 1.00 55.12 609 ALA A C 1
ATOM 4751 O O . ALA A 1 609 ? 29.050 -21.753 -35.036 1.00 55.12 609 ALA A O 1
ATOM 4752 N N . GLN A 1 610 ? 27.305 -20.893 -36.147 1.00 65.50 610 GLN A N 1
ATOM 4753 C CA . GLN A 1 610 ? 26.629 -20.368 -34.962 1.00 65.50 610 GLN A CA 1
ATOM 4754 C C . GLN A 1 610 ? 25.110 -20.542 -35.045 1.00 65.50 610 GLN A C 1
ATOM 4756 O O . GLN A 1 610 ? 24.472 -20.098 -35.996 1.00 65.50 610 GLN A O 1
ATOM 4761 N N . LYS A 1 611 ? 24.513 -21.092 -33.982 1.00 67.69 611 LYS A N 1
ATOM 4762 C CA . LYS A 1 611 ? 23.059 -21.097 -33.765 1.00 67.69 611 LYS A CA 1
ATOM 4763 C C . LYS A 1 611 ? 22.727 -20.156 -32.610 1.00 67.69 611 LYS A C 1
ATOM 4765 O O . LYS A 1 611 ? 23.160 -20.390 -31.483 1.00 67.69 611 LYS A O 1
ATOM 4770 N N . ALA A 1 612 ? 21.964 -19.098 -32.882 1.00 59.00 612 ALA A N 1
ATOM 4771 C CA . ALA A 1 612 ? 21.526 -18.122 -31.887 1.00 59.00 612 ALA A CA 1
ATOM 4772 C C . ALA A 1 612 ? 19.992 -18.024 -31.850 1.00 59.00 612 ALA A C 1
ATOM 4774 O O . ALA A 1 612 ? 19.341 -17.945 -32.890 1.00 59.00 612 ALA A O 1
ATOM 4775 N N . CYS A 1 613 ? 19.439 -18.024 -30.637 1.00 47.94 613 CYS A N 1
ATOM 4776 C CA . CYS A 1 613 ? 18.041 -17.733 -30.318 1.00 47.94 613 CYS A CA 1
ATOM 4777 C C . CYS A 1 613 ? 17.995 -16.637 -29.243 1.00 47.94 613 CYS A C 1
ATOM 4779 O O . CYS A 1 613 ? 18.938 -16.607 -28.414 1.00 47.94 613 CYS A O 1
#

Radius of gyration: 38.85 Å; chains: 1; bounding box: 128×90×109 Å

pLDDT: mean 73.71, std 21.83, range [24.89, 98.44]

Foldseek 3Di:
DVVLLVQCVVCVVPPVRNVVSLVVVLVVLVVLLVVLVVCCVVCVVPCVVLCVVQNPQNQVLLLQLLSLVPRDHDPVCNPPVSSVSSNVSSVVSLVSNVVVVSVVSNVVSNVVSNVVVVVVVCLPPPVVLVVVVVVVVVCLVPDDDDVLVVDDPVLSVLLVVLVQLADRVLLNQLSPDLALVSLVVCVVVLVVSCVPRVVSVQLNLLSCLLSLPQVPQEAACALAADGDCSSPVSHLVSNLQSLLPHQRHQYHHCANHQDEQSSLSSNLVSLLRHQRHAYEAHEQYAYELVSLLSNLVSLLRRQRYAEYAHHNYDDDPSSLVSNLNSLVNHLNHLYYHYDDPDPVSVVSNVVSSVSSVVVVVVVVVVVVVVVVVVVVVPPDDDDDDDDDDDDDDDDDDDDDDDDDDDDDDDDDDDDDDDDDDDDDDDDDDDDDDDDVVVVVVVVVVVVVVVVVVVVVVVVVVVVVVVVVVVVVVVVVVVPPPPPPDDDDDDDDDDDDDDDDDDDDDDDDDDDDDDPDAPPWDKDWDWDQAPPPPDPDRTAIWIWIQHPQKIWTANDPVQADPPVQVVDLDRPRTQKMAHCVQFPWDWAADPSDNSDIDIAGPVRDGDPSRMDHD

Organism: NCBI:txid2562237

Sequence (613 aa):
MESTSAKVELYKTSKVKLPMAELDYLKTLEDARDFMTMMVTKTSENRQQLADIFGGDCSRIARIRTVLDEVVLSEMNCQDQRVRTCTEACETIEKVLEDMGLGWCLKKAQSEEKASFTKRRSSIDREDLLKAVQQIEGQEASAVEVDEDALSPKAKSEAAAWSQCYDKDFVQRVLACQEPVELQALEQEAVASKTTKLGNWMIWMVHRAHLDDPTLVKFDFTNLKMPDGNVEPLISPKLAVAMESNTHIENLLMGCTNLRDQEAAILAVSLRSNHSLKVLNIDTNAIQPLTLESIANGTSVNQALQELRCNNTASGRLVTEAFLHALKSNPSLCKLGYPVTDAYFRGEIDKQLTRNNDAARKRRLEEKRRREAEGGAEKSETPKVQAKTQSAGYPAAKPTPPAATPKPAEAEPSVQSAVAEGEEKAEAKLEDEKPGAREAQEAQELQKGQEAQEAQEAKKAKEDQEAQEAKKAKEEQEGTEAEEAQEAQPVTKAAPKTPVEPEDSAALPGMVEAPAPMRSLRGYLYKKSPSARLLKSWDWRYFVLHEGRLIWWRRERDFPSETVLSQPDPAACKGFIDFKLSRARIVPDQQNPMIFAIESVDGMWQACAQKAC